Protein AF-A0A350IMM8-F1 (afdb_monomer)

pLDDT: mean 74.46, std 23.98, range [22.14, 95.69]

Sequence (382 aa):
MQLINEIISNNDQNIYPKTTECKNENENTSGEEPTDCGCEPLENHSENSEQDTKYANERPHLSIQLENKADQLSPANAAEICFQNNRKEIYYNPLGWKVKVQDYVLVETDNGIDIGIITGLGIVPYRKFEIHLKPNNPIIHSIKRKATSKEIERHHQNIENQKKAVEIIRELVEKYNLDMKITGAEWQFDCHRLTIFFIAPQRVDFRELVKEMAKIFKTRIELRQITNREHAKRFCGGVGICGLTICCRGFLNEVKTVITAEHIKTQQLSTSVGKLTGYCGRLKCCLLFEYDYYFKESEKYPKLGSILELDDGVYKLIKFDIFKNSCTFISEDYQRFKNFSLDEIHAFADQHRILEPNEEEKPKPIIEDLDDIDLDKYLGFS

Secondary structure (DSSP, 8-state):
-HHHHHHHHTTSSSS----------------------------------S--SS-SS------------GGG--TTTEEEEE-GGG-EEEEE--SS----TT-EEEEEETTEEEEEEEEEETHHHHHHIIIIIGGG-----BEEEEPPHHHHHHHHHHHHHHHHHHHHHHHHHHHTT-S-EEEEEEE-TTSSEEEEEEE-SS----HHHHHHHHHHH-SEEEEEE--HHHHIIIII--B-TTSSBPTTTTT-----SPPPHHHHHHTT----HHHHB-TTSSB-THHHHTHHHHHHHHTTSPPTT-EEEETTEEEEEEEEETTTTEEEEEETTS--EEEEEHHHHHHHHHTT-EEPPPP--PPPPS-S--TT--HHHHHT--

Nearest PDB structures (foldseek):
  7pik-assembly1_B  TM=6.073E-01  e=4.489E-02  Escherichia coli
  4nl4-assembly1_H  TM=7.291E-01  e=7.118E-02  Klebsiella pneumoniae subsp. pneumoniae MGH 78578
  7pik-assembly1_A  TM=5.859E-01  e=4.237E-02  Escherichia coli
  7pik-assembly1_C  TM=5.999E-01  e=8.964E-02  Escherichia coli
  7sgr-assembly1_E  TM=2.934E-01  e=8.964E-02  Escherichia coli CFT073

Foldseek 3Di:
DVVVVVVVVVPPDDDDDDPDDDDDDDDDDDDDDDDDPDPDDPDDDDDDDDDPPPPPDDPDQPQPVFDQCLVVDALQFWWWWADALLDIDIAGEPNPDDDDAQFWFWWDDNRGIAITGTHDHGPVRVVCCVPPPVVVVDRHTHTDGTDDPVLVVLQVVQVVVFVVLLVVLVVLCVVVVWQKAWLTWDAGSVNQEIETEIEHPDDTDCPVVVVVSCVVSVHHYHYDYDALLSSCLRHVQDAWPVRHTQVCVPPCVDDPDDDDVVLCVLVVHDPPLVVQATPSRHGRPVSVVCSLVSLVLCVLDADAQKWFQDPVAIWGWHDDDSVQQKTWTAGPVNPDIDIDHSVVVVVSVVVVRIGGDDDDDDDDRPDPDPVPDPVCVVVVVD

Mean predicted aligned error: 14.66 Å

Solvent-accessible surface area (backbone atoms only — not comparable to full-atom values): 23657 Å² total; per-residue (Å²): 114,73,70,59,53,57,60,54,69,70,67,72,83,80,85,71,83,80,82,77,80,85,76,90,76,89,81,89,84,82,90,81,89,80,78,88,82,83,81,74,77,90,76,82,89,77,90,80,80,97,81,77,94,79,74,90,72,82,80,76,79,80,76,70,80,77,65,68,41,51,89,75,55,41,47,85,25,18,29,23,33,33,36,75,56,71,44,71,50,66,33,36,42,86,79,81,69,96,78,53,74,72,39,49,30,31,30,53,50,102,88,51,50,38,61,28,30,27,74,36,66,20,56,66,35,31,50,52,37,61,74,71,37,52,87,70,68,58,82,20,38,45,53,73,47,74,54,49,73,71,54,52,51,50,48,52,53,47,55,55,51,25,56,55,48,42,53,55,50,49,55,50,38,61,75,67,67,50,78,60,46,79,75,45,50,47,64,41,66,75,57,62,37,40,39,36,34,28,38,54,96,60,94,74,88,51,68,67,59,51,54,54,49,39,70,72,68,71,40,47,77,43,83,42,84,50,51,57,57,53,45,36,36,34,73,59,77,47,67,40,98,84,74,41,68,38,52,47,60,64,81,48,68,73,77,90,72,83,85,58,74,60,49,40,56,74,66,70,50,77,88,51,59,81,81,43,43,31,97,49,75,42,73,38,66,63,50,60,73,48,35,64,60,48,52,62,58,50,70,78,48,81,59,81,56,18,36,39,61,48,100,92,47,56,26,34,32,74,48,74,38,88,88,72,45,32,36,38,26,32,33,85,84,70,80,47,79,49,76,43,45,52,71,58,49,50,56,36,48,78,67,65,34,53,47,72,68,83,86,74,85,81,82,76,76,96,60,95,71,64,89,79,61,54,62,51,72,71,73,62,78,112

Structure (mmCIF, N/CA/C/O backbone):
data_AF-A0A350IMM8-F1
#
_entry.id   AF-A0A350IMM8-F1
#
loop_
_atom_site.group_PDB
_atom_site.id
_atom_site.type_symbol
_atom_site.label_atom_id
_atom_site.label_alt_id
_atom_site.label_comp_id
_atom_site.label_asym_id
_atom_site.label_entity_id
_atom_site.label_seq_id
_atom_site.pdbx_PDB_ins_code
_atom_site.Cartn_x
_atom_site.Cartn_y
_atom_site.Cartn_z
_atom_site.occupancy
_atom_site.B_iso_or_equiv
_atom_site.auth_seq_id
_atom_site.auth_comp_id
_atom_site.auth_asym_id
_atom_site.auth_atom_id
_atom_site.pdbx_PDB_model_num
ATOM 1 N N . MET A 1 1 ? 21.786 -15.047 3.765 1.00 39.06 1 MET A N 1
ATOM 2 C CA . MET A 1 1 ? 20.989 -16.176 3.223 1.00 39.06 1 MET A CA 1
ATOM 3 C C . MET A 1 1 ? 20.360 -17.049 4.315 1.00 39.06 1 MET A C 1
ATOM 5 O O . MET A 1 1 ? 19.156 -17.234 4.254 1.00 39.06 1 MET A O 1
ATOM 9 N N . GLN A 1 2 ? 21.085 -17.527 5.341 1.00 26.06 2 GLN A N 1
ATOM 10 C CA . GLN A 1 2 ? 20.479 -18.336 6.427 1.00 26.06 2 GLN A CA 1
ATOM 11 C C . GLN A 1 2 ? 19.501 -17.557 7.336 1.00 26.06 2 GLN A C 1
ATOM 13 O O . GLN A 1 2 ? 18.443 -18.082 7.657 1.00 26.06 2 GLN A O 1
ATOM 18 N N . LEU A 1 3 ? 19.774 -16.280 7.640 1.00 27.47 3 LEU A N 1
ATOM 19 C CA . LEU A 1 3 ? 18.882 -15.442 8.465 1.00 27.47 3 LEU A CA 1
ATOM 20 C C . LEU A 1 3 ? 17.542 -15.090 7.784 1.00 27.47 3 LEU A C 1
ATOM 22 O O . LEU A 1 3 ? 16.527 -14.913 8.445 1.00 27.47 3 LEU A O 1
ATOM 26 N N . ILE A 1 4 ? 17.529 -14.996 6.449 1.00 31.41 4 ILE A N 1
ATOM 27 C CA . ILE A 1 4 ? 16.314 -14.700 5.671 1.00 31.41 4 ILE A CA 1
ATOM 28 C C . ILE A 1 4 ? 15.384 -15.920 5.675 1.00 31.41 4 ILE A C 1
ATOM 30 O O . ILE A 1 4 ? 14.172 -15.769 5.800 1.00 31.41 4 ILE A O 1
ATOM 34 N N . ASN A 1 5 ? 15.949 -17.130 5.637 1.00 29.95 5 ASN A N 1
ATOM 35 C CA . ASN A 1 5 ? 15.169 -18.362 5.708 1.00 29.95 5 ASN A CA 1
ATOM 36 C C . ASN A 1 5 ? 14.527 -18.575 7.093 1.00 29.95 5 ASN A C 1
ATOM 38 O O . ASN A 1 5 ? 13.405 -19.066 7.141 1.00 29.95 5 ASN A O 1
ATOM 42 N N . GLU A 1 6 ? 15.157 -18.133 8.192 1.00 28.73 6 GLU A N 1
ATOM 43 C CA . GLU A 1 6 ? 14.561 -18.189 9.544 1.00 28.73 6 GLU A CA 1
ATOM 44 C C . GLU A 1 6 ? 13.412 -17.185 9.763 1.00 28.73 6 GLU A C 1
ATOM 46 O O . GLU A 1 6 ? 12.487 -17.447 10.537 1.00 28.73 6 GLU A O 1
ATOM 51 N N . ILE A 1 7 ? 13.433 -16.040 9.073 1.00 33.84 7 ILE A N 1
ATOM 52 C CA . ILE A 1 7 ? 12.356 -15.033 9.134 1.00 33.84 7 ILE A CA 1
ATOM 53 C C . ILE A 1 7 ? 11.147 -15.469 8.291 1.00 33.84 7 ILE A C 1
ATOM 55 O O . ILE A 1 7 ? 10.003 -15.165 8.639 1.00 33.84 7 ILE A O 1
ATOM 59 N N . ILE A 1 8 ? 11.385 -16.208 7.205 1.00 35.12 8 ILE A N 1
ATOM 60 C CA . ILE A 1 8 ? 10.323 -16.778 6.368 1.00 35.12 8 ILE A CA 1
ATOM 61 C C . ILE A 1 8 ? 9.678 -17.980 7.079 1.00 35.12 8 ILE A C 1
ATOM 63 O O . ILE A 1 8 ? 8.456 -18.038 7.177 1.00 35.12 8 ILE A O 1
ATOM 67 N N . SER A 1 9 ? 10.465 -18.878 7.686 1.00 30.30 9 SER A N 1
ATOM 68 C CA . SER A 1 9 ? 9.935 -20.098 8.317 1.00 30.30 9 SER A CA 1
ATOM 69 C C . SER A 1 9 ? 9.084 -19.859 9.571 1.00 30.30 9 SER A C 1
ATOM 71 O O . SER A 1 9 ? 8.231 -20.683 9.891 1.00 30.30 9 SER A O 1
ATOM 73 N N . ASN A 1 10 ? 9.283 -18.743 10.282 1.00 30.59 10 ASN A N 1
ATOM 74 C CA . ASN A 1 10 ? 8.542 -18.435 11.513 1.00 30.59 10 ASN A CA 1
ATOM 75 C C . ASN A 1 10 ? 7.239 -17.639 11.288 1.00 30.59 10 ASN A C 1
ATOM 77 O O . ASN A 1 10 ? 6.447 -17.506 12.219 1.00 30.59 10 ASN A O 1
ATOM 81 N N . ASN A 1 11 ? 6.990 -17.128 10.075 1.00 33.78 11 ASN A N 1
ATOM 82 C CA . ASN A 1 11 ? 5.791 -16.336 9.759 1.00 33.78 11 ASN A CA 1
ATOM 83 C C . ASN A 1 11 ? 4.614 -17.161 9.203 1.00 33.78 11 ASN A C 1
ATOM 85 O O . ASN A 1 11 ? 3.497 -16.649 9.131 1.00 33.78 11 ASN A O 1
ATOM 89 N N . ASP A 1 12 ? 4.831 -18.428 8.841 1.00 29.97 12 ASP A N 1
ATOM 90 C CA . ASP A 1 12 ? 3.879 -19.180 8.012 1.00 29.97 12 ASP A CA 1
ATOM 91 C C . ASP A 1 12 ? 2.848 -20.033 8.770 1.00 29.97 12 ASP A C 1
ATOM 93 O O . ASP A 1 12 ? 1.978 -20.633 8.141 1.00 29.97 12 ASP A O 1
ATOM 97 N N . GLN A 1 13 ? 2.866 -20.095 10.106 1.00 28.70 13 GLN A N 1
ATOM 98 C CA . GLN A 1 13 ? 2.065 -21.112 10.808 1.00 28.70 13 GLN A CA 1
ATOM 99 C C . GLN A 1 13 ? 0.714 -20.698 11.405 1.00 28.70 13 GLN A C 1
ATOM 101 O O . GLN A 1 13 ? 0.060 -21.586 11.938 1.00 28.70 13 GLN A O 1
ATOM 106 N N . ASN A 1 14 ? 0.210 -19.454 11.319 1.00 30.09 14 ASN A N 1
ATOM 107 C CA . ASN A 1 14 ? -1.117 -19.195 11.930 1.00 30.09 14 ASN A CA 1
ATOM 108 C C . ASN A 1 14 ? -1.949 -17.989 11.443 1.00 30.09 14 ASN A C 1
ATOM 110 O O . ASN A 1 14 ? -2.698 -17.411 12.227 1.00 30.09 14 ASN A O 1
ATOM 114 N N . ILE A 1 15 ? -1.868 -17.590 10.166 1.00 29.11 15 ILE A N 1
ATOM 115 C CA . ILE A 1 15 ? -2.608 -16.398 9.677 1.00 29.11 15 ILE A CA 1
ATOM 116 C C . ILE A 1 15 ? -3.732 -16.717 8.669 1.00 29.11 15 ILE A C 1
ATOM 118 O O . ILE A 1 15 ? -4.549 -15.847 8.371 1.00 29.11 15 ILE A O 1
ATOM 122 N N . TYR A 1 16 ? -3.882 -17.960 8.205 1.00 26.97 16 TYR A N 1
ATOM 123 C CA . TYR A 1 16 ? -4.948 -18.310 7.256 1.00 26.97 16 TYR A CA 1
ATOM 124 C C . TYR A 1 16 ? -5.949 -19.309 7.856 1.00 26.97 16 TYR A C 1
ATOM 126 O O . TYR A 1 16 ? -5.534 -20.389 8.280 1.00 26.97 16 TYR A O 1
ATOM 134 N N . PRO A 1 17 ? -7.269 -19.022 7.861 1.00 26.28 17 PRO A N 1
ATOM 135 C CA . PRO A 1 17 ? -8.254 -20.084 8.002 1.00 26.28 17 PRO A CA 1
ATOM 136 C C . PRO A 1 17 ? -8.101 -21.027 6.804 1.00 26.28 17 PRO A C 1
ATOM 138 O O . PRO A 1 17 ? -8.048 -20.583 5.655 1.00 26.28 17 PRO A O 1
ATOM 141 N N . LYS A 1 18 ? -7.987 -22.330 7.083 1.00 24.41 18 LYS A N 1
ATOM 142 C CA . LYS A 1 18 ? -7.947 -23.381 6.062 1.00 24.41 18 LYS A CA 1
ATOM 143 C C . LYS A 1 18 ? -9.144 -23.195 5.130 1.00 24.41 18 LYS A C 1
ATOM 145 O O . LYS A 1 18 ? -10.284 -23.203 5.586 1.00 24.41 18 LYS A O 1
ATOM 150 N N . THR A 1 19 ? -8.882 -23.032 3.839 1.00 24.47 19 THR A N 1
ATOM 151 C CA . THR A 1 19 ? -9.904 -23.113 2.797 1.00 24.47 19 THR A CA 1
ATOM 152 C C . THR A 1 19 ? -10.504 -24.513 2.839 1.00 24.47 19 THR A C 1
ATOM 154 O O . THR A 1 19 ? -9.830 -25.480 2.486 1.00 24.47 19 THR A O 1
ATOM 157 N N . THR A 1 20 ? -11.737 -24.643 3.319 1.00 26.31 20 THR A N 1
ATOM 158 C CA . THR A 1 20 ? -12.517 -25.869 3.167 1.00 26.31 20 THR A CA 1
ATOM 159 C C . THR A 1 20 ? -12.895 -26.025 1.699 1.00 26.31 20 THR A C 1
ATOM 161 O O . THR A 1 20 ? -13.545 -25.165 1.108 1.00 26.31 20 THR A O 1
ATOM 164 N N . GLU A 1 21 ? -12.441 -27.123 1.104 1.00 22.73 21 GLU A N 1
ATOM 165 C CA . GLU A 1 21 ? -12.860 -27.594 -0.211 1.00 22.73 21 GLU A CA 1
ATOM 166 C C . GLU A 1 21 ? -14.371 -27.874 -0.189 1.00 22.73 21 GLU A C 1
ATOM 168 O O . GLU A 1 21 ? -14.836 -28.750 0.541 1.00 22.73 21 GLU A O 1
ATOM 173 N N . CYS A 1 22 ? -15.149 -27.141 -0.989 1.00 22.14 22 CYS A N 1
ATOM 174 C CA . CYS A 1 22 ? -16.530 -27.515 -1.278 1.00 22.14 22 CYS A CA 1
ATOM 175 C C . CYS A 1 22 ? -16.521 -28.777 -2.147 1.00 22.14 22 CYS A C 1
ATOM 177 O O . CYS A 1 22 ? -16.215 -28.716 -3.339 1.00 22.14 22 CYS A O 1
ATOM 179 N N . LYS A 1 23 ? -16.868 -29.921 -1.552 1.00 23.38 23 LYS A N 1
ATOM 180 C CA . LYS A 1 23 ? -17.273 -31.110 -2.302 1.00 23.38 23 LYS A CA 1
ATOM 181 C C . LYS A 1 23 ? -18.741 -30.967 -2.692 1.00 23.38 23 LYS A C 1
ATOM 183 O O . LYS A 1 23 ? -19.592 -30.706 -1.849 1.00 23.38 23 LYS A O 1
ATOM 188 N N . ASN A 1 24 ? -18.999 -31.123 -3.986 1.00 26.97 24 ASN A N 1
ATOM 189 C CA . ASN A 1 24 ? -20.329 -31.287 -4.554 1.00 26.97 24 ASN A CA 1
ATOM 190 C C . ASN A 1 24 ? -20.909 -32.630 -4.109 1.00 26.97 24 ASN A C 1
ATOM 192 O O . ASN A 1 24 ? -20.401 -33.656 -4.552 1.00 26.97 24 ASN A O 1
ATOM 196 N N . GLU A 1 25 ? -21.998 -32.622 -3.347 1.00 25.17 25 GLU A N 1
ATOM 197 C CA . GLU A 1 25 ? -22.925 -33.754 -3.271 1.00 25.17 25 GLU A CA 1
ATOM 198 C C . GLU A 1 25 ? -24.359 -33.208 -3.311 1.00 25.17 25 GLU A C 1
ATOM 200 O O . GLU A 1 25 ? -24.848 -32.583 -2.373 1.00 25.17 25 GLU A O 1
ATOM 205 N N . ASN A 1 26 ? -25.003 -33.396 -4.465 1.00 25.97 26 ASN A N 1
ATOM 206 C CA . ASN A 1 26 ? -26.454 -33.417 -4.579 1.00 25.97 26 ASN A CA 1
ATOM 207 C C . ASN A 1 26 ? -26.916 -34.781 -4.068 1.00 25.97 26 ASN A C 1
ATOM 209 O O . ASN A 1 26 ? -26.453 -35.776 -4.615 1.00 25.97 26 ASN A O 1
ATOM 213 N N . GLU A 1 27 ? -27.870 -34.825 -3.140 1.00 26.34 27 GLU A N 1
ATOM 214 C CA . GLU A 1 27 ? -29.007 -35.751 -3.208 1.00 26.34 27 GLU A CA 1
ATOM 215 C C . GLU A 1 27 ? -30.097 -35.384 -2.185 1.00 26.34 27 GLU A C 1
ATOM 217 O O . GLU A 1 27 ? -29.844 -34.881 -1.095 1.00 26.34 27 GLU A O 1
ATOM 222 N N . ASN A 1 28 ? -31.339 -35.575 -2.627 1.00 25.22 28 ASN A N 1
ATOM 223 C CA . ASN A 1 28 ? -32.601 -35.234 -1.976 1.00 25.22 28 ASN A CA 1
ATOM 224 C C . ASN A 1 28 ? -32.822 -35.988 -0.653 1.00 25.22 28 ASN A C 1
ATOM 226 O O . ASN A 1 28 ? -32.474 -37.160 -0.574 1.00 25.22 28 ASN A O 1
ATOM 230 N N . THR A 1 29 ? -33.572 -35.407 0.296 1.00 25.95 29 THR A N 1
ATOM 231 C CA . THR A 1 29 ? -34.941 -35.850 0.675 1.00 25.95 29 THR A CA 1
ATOM 232 C C . THR A 1 29 ? -35.488 -35.152 1.936 1.00 25.95 29 THR A C 1
ATOM 234 O O . THR A 1 29 ? -34.799 -34.988 2.930 1.00 25.95 29 THR A O 1
ATOM 237 N N . SER A 1 30 ? -36.759 -34.738 1.822 1.00 23.75 30 SER A N 1
ATOM 238 C CA . SER A 1 30 ? -37.830 -34.628 2.834 1.00 23.75 30 SER A CA 1
ATOM 239 C C . SER A 1 30 ? -37.542 -34.157 4.272 1.00 23.75 30 SER A C 1
ATOM 241 O O . SER A 1 30 ? -37.030 -34.911 5.085 1.00 23.75 30 SER A O 1
ATOM 243 N N . GLY A 1 31 ? -38.116 -32.992 4.597 1.00 26.89 31 GLY A N 1
ATOM 244 C CA . GLY A 1 31 ? -39.146 -32.845 5.636 1.00 26.89 31 GLY A CA 1
ATOM 245 C C . GLY A 1 31 ? -38.762 -33.128 7.084 1.00 26.89 31 GLY A C 1
ATOM 246 O O . GLY A 1 31 ? -38.886 -34.259 7.519 1.00 26.89 31 GLY A O 1
ATOM 247 N N . GLU A 1 32 ? -38.473 -32.060 7.830 1.00 24.06 32 GLU A N 1
ATOM 248 C CA . GLU A 1 32 ? -38.785 -31.894 9.257 1.00 24.06 32 GLU A CA 1
ATOM 249 C C . GLU A 1 32 ? -38.597 -30.401 9.608 1.00 24.06 32 GLU A C 1
ATOM 251 O O . GLU A 1 32 ? -37.550 -29.816 9.333 1.00 24.06 32 GLU A O 1
ATOM 256 N N . GLU A 1 33 ? -39.641 -29.748 10.133 1.00 30.84 33 GLU A N 1
ATOM 257 C CA . GLU A 1 33 ? -39.545 -28.404 10.723 1.00 30.84 33 GLU A CA 1
ATOM 258 C C . GLU A 1 33 ? -38.700 -28.455 12.004 1.00 30.84 33 GLU A C 1
ATOM 260 O O . GLU A 1 33 ? -38.839 -29.398 12.787 1.00 30.84 33 GLU A O 1
ATOM 265 N N . PRO A 1 34 ? -37.923 -27.398 12.301 1.00 27.08 34 PRO A N 1
ATOM 266 C CA . PRO A 1 34 ? -37.777 -27.017 13.698 1.00 27.08 34 PRO A CA 1
ATOM 267 C C . PRO A 1 34 ? -37.874 -25.501 13.931 1.00 27.08 34 PRO A C 1
ATOM 269 O O . PRO A 1 34 ? -37.053 -24.710 13.477 1.00 27.08 34 PRO A O 1
ATOM 272 N N . THR A 1 35 ? -38.901 -25.151 14.708 1.00 24.03 35 THR A N 1
ATOM 273 C CA . THR A 1 35 ? -38.847 -24.309 15.917 1.00 24.03 35 THR A CA 1
ATOM 274 C C . THR A 1 35 ? -38.181 -22.929 15.836 1.00 24.03 35 THR A C 1
ATOM 276 O O . THR A 1 35 ? -36.962 -22.794 15.897 1.00 24.03 35 THR A O 1
ATOM 279 N N . ASP A 1 36 ? -39.052 -21.916 15.816 1.00 26.14 36 ASP A N 1
ATOM 280 C CA . ASP A 1 36 ? -39.006 -20.659 16.580 1.00 26.14 36 ASP A CA 1
ATOM 281 C C . ASP A 1 36 ? -37.681 -20.357 17.316 1.00 26.14 36 ASP A C 1
ATOM 283 O O . ASP A 1 36 ? -37.439 -20.808 18.437 1.00 26.14 36 ASP A O 1
ATOM 287 N N . CYS A 1 37 ? -36.809 -19.574 16.674 1.00 22.62 37 CYS A N 1
ATOM 288 C CA . CYS A 1 37 ? -35.653 -18.966 17.324 1.00 22.62 37 CYS A CA 1
ATOM 289 C C . CYS A 1 37 ? -36.095 -17.624 17.918 1.00 22.62 37 CYS A C 1
ATOM 291 O O . CYS A 1 37 ? -36.077 -16.589 17.247 1.00 22.62 37 CYS A O 1
ATOM 293 N N . GLY A 1 38 ? -36.529 -17.674 19.178 1.00 24.58 38 GLY A N 1
ATOM 294 C CA . GLY A 1 38 ? -36.844 -16.511 19.996 1.00 24.58 38 GLY A CA 1
ATOM 295 C C . GLY A 1 38 ? -35.623 -15.610 20.172 1.00 24.58 38 GLY A C 1
ATOM 296 O O . GLY A 1 38 ? -34.753 -15.857 21.004 1.00 24.58 38 GLY A O 1
ATOM 297 N N . CYS A 1 39 ? -35.569 -14.539 19.389 1.00 25.16 39 CYS A N 1
ATOM 298 C CA . CYS A 1 39 ? -34.680 -13.414 19.632 1.00 25.16 39 CYS A CA 1
ATOM 299 C C . CYS A 1 39 ? -35.355 -12.477 20.642 1.00 25.16 39 CYS A C 1
ATOM 301 O O . CYS A 1 39 ? -36.072 -11.556 20.247 1.00 25.16 39 CYS A O 1
ATOM 303 N N . GLU A 1 40 ? -35.146 -12.704 21.940 1.00 23.78 40 GLU A N 1
ATOM 304 C CA . GLU A 1 40 ? -35.512 -11.713 22.955 1.00 23.78 40 GLU A CA 1
ATOM 305 C C . GLU A 1 40 ? -34.566 -10.495 22.880 1.00 23.78 40 GLU A C 1
ATOM 307 O O . GLU A 1 40 ? -33.348 -10.653 22.724 1.00 23.78 40 GLU A O 1
ATOM 312 N N . PRO A 1 41 ? -35.092 -9.260 22.970 1.00 26.75 41 PRO A N 1
ATOM 313 C CA . PRO A 1 41 ? -34.272 -8.063 23.095 1.00 26.75 41 PRO A CA 1
ATOM 314 C C . PRO A 1 41 ? -33.499 -8.103 24.417 1.00 26.75 41 PRO A C 1
ATOM 316 O O . PRO A 1 41 ? -34.049 -8.476 25.445 1.00 26.75 41 PRO A O 1
ATOM 319 N N . LEU A 1 42 ? -32.236 -7.668 24.412 1.00 30.19 42 LEU A N 1
ATOM 320 C CA . LEU A 1 42 ? -31.452 -7.492 25.638 1.00 30.19 42 LEU A CA 1
ATOM 321 C C . LEU A 1 42 ? -32.123 -6.444 26.546 1.00 30.19 42 LEU A C 1
ATOM 323 O O . LEU A 1 42 ? -31.927 -5.239 26.366 1.00 30.19 42 LEU A O 1
ATOM 327 N N . GLU A 1 43 ? -32.912 -6.912 27.511 1.00 26.19 43 GLU A N 1
ATOM 328 C CA . GLU A 1 43 ? -33.432 -6.113 28.615 1.00 26.19 43 GLU A CA 1
ATOM 329 C C . GLU A 1 43 ? -32.317 -5.851 29.635 1.00 26.19 43 GLU A C 1
ATOM 331 O O . GLU A 1 43 ? -31.688 -6.755 30.187 1.00 26.19 43 GLU A O 1
ATOM 336 N N . ASN A 1 44 ? -32.061 -4.567 29.884 1.00 28.33 44 ASN A N 1
ATOM 337 C CA . ASN A 1 44 ? -31.247 -4.114 31.000 1.00 28.33 44 ASN A CA 1
ATOM 338 C C . ASN A 1 44 ? -32.068 -4.256 32.286 1.00 28.33 44 ASN A C 1
ATOM 340 O O . ASN A 1 44 ? -32.953 -3.444 32.550 1.00 28.33 44 ASN A O 1
ATOM 344 N N . HIS A 1 45 ? -31.740 -5.235 33.123 1.00 26.44 45 HIS A N 1
ATOM 345 C CA . HIS A 1 45 ? -32.226 -5.250 34.497 1.00 26.44 45 HIS A CA 1
ATOM 346 C C . HIS A 1 45 ? -31.473 -4.225 35.350 1.00 26.44 45 HIS A C 1
ATOM 348 O O . HIS A 1 45 ? -30.351 -4.469 35.789 1.00 26.44 45 HIS A O 1
ATOM 354 N N . SER A 1 46 ? -32.140 -3.108 35.637 1.00 27.19 46 SER A N 1
ATOM 355 C CA . SER A 1 46 ? -32.123 -2.488 36.966 1.00 27.19 46 SER A CA 1
ATOM 356 C C . SER A 1 46 ? -33.289 -1.502 37.085 1.00 27.19 46 SER A C 1
ATOM 358 O O . SER A 1 46 ? -33.152 -0.325 36.756 1.00 27.19 46 SER A O 1
ATOM 360 N N . GLU A 1 47 ? -34.441 -1.977 37.558 1.00 23.83 47 GLU A N 1
ATOM 361 C CA . GLU A 1 47 ? -35.474 -1.106 38.120 1.00 23.83 47 GLU A CA 1
ATOM 362 C C . GLU A 1 47 ? -35.200 -0.910 39.615 1.00 23.83 47 GLU A C 1
ATOM 364 O O . GLU A 1 47 ? -35.162 -1.871 40.383 1.00 23.83 47 GLU A O 1
ATOM 369 N N . ASN A 1 48 ? -35.016 0.345 40.026 1.00 25.69 48 ASN A N 1
ATOM 370 C CA . ASN A 1 48 ? -35.716 0.882 41.188 1.00 25.69 48 ASN A CA 1
ATOM 371 C C . ASN A 1 48 ? -35.761 2.417 41.133 1.00 25.69 48 ASN A C 1
ATOM 373 O O . ASN A 1 48 ? -34.741 3.097 41.200 1.00 25.69 48 ASN A O 1
ATOM 377 N N . SER A 1 49 ? -37.006 2.894 41.051 1.00 24.33 49 SER A N 1
ATOM 378 C CA . SER A 1 49 ? -37.573 4.132 41.604 1.00 24.33 49 SER A CA 1
ATOM 379 C C . SER A 1 49 ? -37.031 5.494 41.144 1.00 24.33 49 SER A C 1
ATOM 381 O O . SER A 1 49 ? -36.077 6.031 41.694 1.00 24.33 49 SER A O 1
ATOM 383 N N . GLU A 1 50 ? -37.774 6.089 40.204 1.00 29.94 50 GLU A N 1
ATOM 384 C CA . GLU A 1 50 ? -38.355 7.440 40.308 1.00 29.94 50 GLU A CA 1
ATOM 385 C C . GLU A 1 50 ? -37.486 8.542 40.936 1.00 29.94 50 GLU A C 1
ATOM 387 O O . GLU A 1 50 ? -37.809 9.060 42.004 1.00 29.94 50 GLU A O 1
ATOM 392 N N . GLN A 1 51 ? -36.425 8.974 40.242 1.00 27.31 51 GLN A N 1
ATOM 393 C CA . GLN A 1 51 ? -35.834 10.299 40.486 1.00 27.31 51 GLN A CA 1
ATOM 394 C C . GLN A 1 51 ? -34.956 10.871 39.351 1.00 27.31 51 GLN A C 1
ATOM 396 O O . GLN A 1 51 ? -34.164 11.760 39.613 1.00 27.31 51 GLN A O 1
ATOM 401 N N . ASP A 1 52 ? -35.108 10.464 38.082 1.00 25.66 52 ASP A N 1
ATOM 402 C CA . ASP A 1 52 ? -34.140 10.839 37.024 1.00 25.66 52 ASP A CA 1
ATOM 403 C C . ASP A 1 52 ? -34.729 11.524 35.774 1.00 25.66 52 ASP A C 1
ATOM 405 O O . ASP A 1 52 ? -34.292 11.304 34.647 1.00 25.66 52 ASP A O 1
ATOM 409 N N . THR A 1 53 ? -35.683 12.449 35.929 1.00 26.69 53 THR A N 1
ATOM 410 C CA . THR A 1 53 ? -36.143 13.313 34.815 1.00 26.69 53 THR A CA 1
ATOM 411 C C . THR A 1 53 ? -35.454 14.682 34.769 1.00 26.69 53 THR A C 1
ATOM 413 O O . THR A 1 53 ? -36.102 15.689 34.476 1.00 26.69 53 THR A O 1
ATOM 416 N N . LYS A 1 54 ? -34.143 14.753 35.055 1.00 26.28 54 LYS A N 1
ATOM 417 C CA . LYS A 1 54 ? -33.342 15.991 34.890 1.00 26.28 54 LYS A CA 1
ATOM 418 C C . LYS A 1 54 ? -31.929 15.835 34.301 1.00 26.28 54 LYS A C 1
ATOM 420 O O . LYS A 1 54 ? -31.278 16.851 34.095 1.00 26.28 54 LYS A O 1
ATOM 425 N N . TYR A 1 55 ? -31.481 14.636 33.921 1.00 26.34 55 TYR A N 1
ATOM 426 C CA . TYR A 1 55 ? -30.102 14.407 33.443 1.00 26.34 55 TYR A CA 1
ATOM 427 C C . TYR A 1 55 ? -30.008 13.892 31.993 1.00 26.34 55 TYR A C 1
ATOM 429 O O . TYR A 1 55 ? -29.179 13.046 31.670 1.00 26.34 55 TYR A O 1
ATOM 437 N N . ALA A 1 56 ? -30.863 14.394 31.093 1.00 28.23 56 ALA A N 1
ATOM 438 C CA . ALA A 1 56 ? -30.858 14.008 29.673 1.00 28.23 56 ALA A CA 1
ATOM 439 C C . ALA A 1 56 ? -30.014 14.918 28.755 1.00 28.23 56 ALA A C 1
ATOM 441 O O . ALA A 1 56 ? -29.927 14.658 27.561 1.00 28.23 56 ALA A O 1
ATOM 442 N N . ASN A 1 57 ? -29.361 15.952 29.282 1.00 29.39 57 ASN A N 1
ATOM 443 C CA . ASN A 1 57 ? -28.439 16.804 28.533 1.00 29.39 57 ASN A CA 1
ATOM 444 C C . ASN A 1 57 ? -27.163 16.955 29.363 1.00 29.39 57 ASN A C 1
ATOM 446 O O . ASN A 1 57 ? -27.276 17.176 30.559 1.00 29.39 57 ASN A O 1
ATOM 450 N N . GLU A 1 58 ? -25.994 16.849 28.721 1.00 29.61 58 GLU A N 1
ATOM 451 C CA . GLU A 1 58 ? -24.634 16.854 29.307 1.00 29.61 58 GLU A CA 1
ATOM 452 C C . GLU A 1 58 ? -24.019 15.465 29.571 1.00 29.61 58 GLU A C 1
ATOM 454 O O . GLU A 1 58 ? -23.628 15.116 30.680 1.00 29.61 58 GLU A O 1
ATOM 459 N N . ARG A 1 59 ? -23.804 14.677 28.505 1.00 31.61 59 ARG A N 1
ATOM 460 C CA . ARG A 1 59 ? -22.597 13.831 28.477 1.00 31.61 59 ARG A CA 1
ATOM 461 C C . ARG A 1 59 ? -21.437 14.730 28.049 1.00 31.61 59 ARG A C 1
ATOM 463 O O . ARG A 1 59 ? -21.501 15.260 26.937 1.00 31.61 59 ARG A O 1
ATOM 470 N N . PRO A 1 60 ? -20.405 14.941 28.883 1.00 29.53 60 PRO A N 1
ATOM 471 C CA . PRO A 1 60 ? -19.290 15.781 28.494 1.00 29.53 60 PRO A CA 1
ATOM 472 C C . PRO A 1 60 ? -18.593 15.113 27.311 1.00 29.53 60 PRO A C 1
ATOM 474 O O . PRO A 1 60 ? -18.130 13.975 27.405 1.00 29.53 60 PRO A O 1
ATOM 477 N N . HIS A 1 61 ? -18.532 15.822 26.185 1.00 32.09 61 HIS A N 1
ATOM 478 C CA . HIS A 1 61 ? -17.527 15.568 25.165 1.00 32.09 61 HIS A CA 1
ATOM 479 C C . HIS A 1 61 ? -16.189 15.657 25.901 1.00 32.09 61 HIS A C 1
ATOM 481 O O . HIS A 1 61 ? -15.751 16.751 26.253 1.00 32.09 61 HIS A O 1
ATOM 487 N N . LEU A 1 62 ? -15.577 14.517 26.225 1.00 33.38 62 LEU A N 1
ATOM 488 C CA . LEU A 1 62 ? -14.227 14.505 26.762 1.00 33.38 62 LEU A CA 1
ATOM 489 C C . LEU A 1 62 ? -13.335 14.953 25.604 1.00 33.38 62 LEU A C 1
ATOM 491 O O . LEU A 1 62 ? -12.894 14.142 24.792 1.00 33.38 62 LEU A O 1
ATOM 495 N N . SER A 1 63 ? -13.144 16.264 25.468 1.00 32.94 63 SER A N 1
ATOM 496 C CA . SER A 1 63 ? -12.105 16.836 24.629 1.00 32.94 63 SER A CA 1
ATOM 497 C C . SER A 1 63 ? -10.787 16.468 25.292 1.00 32.94 63 SER A C 1
ATOM 499 O O . SER A 1 63 ? -10.236 17.232 26.085 1.00 32.94 63 SER A O 1
ATOM 501 N N . ILE A 1 64 ? -10.331 15.240 25.048 1.00 46.22 64 ILE A N 1
ATOM 502 C CA . ILE A 1 64 ? -8.964 14.843 25.344 1.00 46.22 64 ILE A CA 1
ATOM 503 C C . ILE A 1 64 ? -8.120 15.835 24.546 1.00 46.22 64 ILE A C 1
ATOM 505 O O . ILE A 1 64 ? -8.157 15.826 23.317 1.00 46.22 64 ILE A O 1
ATOM 509 N N . GLN A 1 65 ? -7.450 16.760 25.234 1.00 46.06 65 GLN A N 1
ATOM 510 C CA . GLN A 1 65 ? -6.431 17.589 24.609 1.00 46.06 65 GLN A CA 1
ATOM 511 C C . GLN A 1 65 ? -5.328 16.629 24.177 1.00 46.06 65 GLN A C 1
ATOM 513 O O . GLN A 1 65 ? -4.529 16.172 24.989 1.00 46.06 65 GLN A O 1
ATOM 518 N N . LEU A 1 66 ? -5.373 16.224 22.913 1.00 59.69 66 LEU A N 1
ATOM 519 C CA . LEU A 1 66 ? -4.372 15.348 22.335 1.00 59.69 66 LEU A CA 1
ATOM 520 C C . LEU A 1 66 ? -3.109 16.180 22.165 1.00 59.69 66 LEU A C 1
ATOM 522 O O . LEU A 1 66 ? -3.019 17.032 21.283 1.00 59.69 66 LEU A O 1
ATOM 526 N N . GLU A 1 67 ? -2.147 15.962 23.051 1.00 65.06 67 GLU A N 1
ATOM 527 C CA . GLU A 1 67 ? -0.822 16.543 22.902 1.00 65.06 67 GLU A CA 1
ATOM 528 C C . GLU A 1 67 ? -0.159 15.923 21.673 1.00 65.06 67 GLU A C 1
ATOM 530 O O . GLU A 1 67 ? -0.017 14.700 21.582 1.00 65.06 67 GLU A O 1
ATOM 535 N N . ASN A 1 68 ? 0.253 16.760 20.719 1.00 77.75 68 ASN A N 1
ATOM 536 C CA . ASN A 1 68 ? 1.076 16.289 19.618 1.00 77.75 68 ASN A CA 1
ATOM 537 C C . ASN A 1 68 ? 2.460 15.918 20.166 1.00 77.75 68 ASN A C 1
ATOM 539 O O . ASN A 1 68 ? 3.217 16.791 20.589 1.00 77.75 68 ASN A O 1
ATOM 543 N N . LYS A 1 69 ? 2.800 14.625 20.154 1.00 77.75 69 LYS A N 1
ATOM 544 C CA . LYS A 1 69 ? 4.091 14.125 20.658 1.00 77.75 69 LYS A CA 1
ATOM 545 C C . LYS A 1 69 ? 5.142 13.948 19.563 1.00 77.75 69 LYS A C 1
ATOM 547 O O . LYS A 1 69 ? 6.144 13.272 19.792 1.00 77.75 69 LYS A O 1
ATOM 552 N N . ALA A 1 70 ? 4.941 14.559 18.393 1.00 76.25 70 ALA A N 1
ATOM 553 C CA . ALA A 1 70 ? 5.886 14.506 17.278 1.00 76.25 70 ALA A CA 1
ATOM 554 C C . ALA A 1 70 ? 7.297 14.979 17.680 1.00 76.25 70 ALA A C 1
ATOM 556 O O . ALA A 1 70 ? 8.273 14.298 17.373 1.00 76.25 70 ALA A O 1
ATOM 557 N N . ASP A 1 71 ? 7.400 16.072 18.443 1.00 76.31 71 ASP A N 1
ATOM 558 C CA . ASP A 1 71 ? 8.687 16.651 18.866 1.00 76.31 71 ASP A CA 1
ATOM 559 C C . ASP A 1 71 ? 9.427 15.811 19.919 1.00 76.31 71 ASP A C 1
ATOM 561 O O . ASP A 1 71 ? 10.633 15.951 20.107 1.00 76.31 71 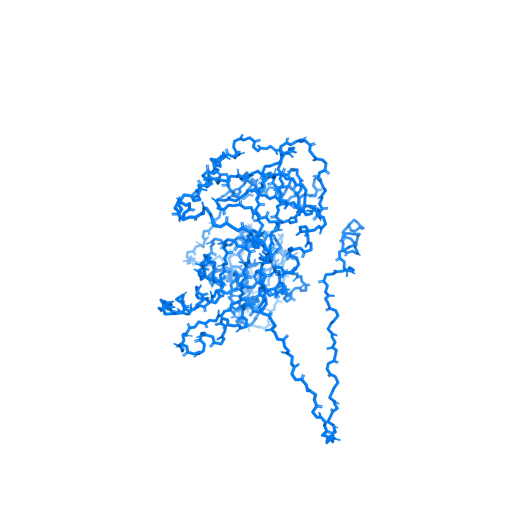ASP A O 1
ATOM 565 N N . GLN A 1 72 ? 8.714 14.922 20.614 1.00 80.62 72 GLN A N 1
ATOM 566 C CA . GLN A 1 72 ? 9.269 14.061 21.664 1.00 80.62 72 GLN A CA 1
ATOM 567 C C . GLN A 1 72 ? 9.660 12.676 21.132 1.00 80.62 72 GLN A C 1
ATOM 569 O O . GLN A 1 72 ? 10.181 11.841 21.882 1.00 80.62 72 GLN A O 1
ATOM 574 N N . LEU A 1 73 ? 9.384 12.400 19.855 1.00 83.88 73 LEU A N 1
ATOM 575 C CA . LEU A 1 73 ? 9.679 11.118 19.241 1.00 83.88 73 LEU A CA 1
ATOM 576 C C . LEU A 1 73 ? 11.196 10.949 19.072 1.00 83.88 73 LEU A C 1
ATOM 578 O O . LEU A 1 73 ? 11.915 11.849 18.652 1.00 83.88 73 LEU A O 1
ATOM 582 N N . SER A 1 74 ? 11.687 9.769 19.411 1.00 84.38 74 SER A N 1
ATOM 583 C CA . SER A 1 74 ? 13.085 9.366 19.407 1.00 84.38 74 SER A CA 1
ATOM 584 C C . SER A 1 74 ? 13.191 7.884 19.030 1.00 84.38 74 SER A C 1
ATOM 586 O O . SER A 1 74 ? 12.214 7.133 19.145 1.00 84.38 74 SER A O 1
ATOM 588 N N . PRO A 1 75 ? 14.384 7.401 18.648 1.00 83.75 75 PRO A N 1
ATOM 589 C CA . PRO A 1 75 ? 14.593 5.988 18.353 1.00 83.75 75 PRO A CA 1
ATOM 590 C C . PRO A 1 75 ? 14.257 5.037 19.505 1.00 83.75 75 PRO A C 1
ATOM 592 O O . PRO A 1 75 ? 14.075 3.856 19.253 1.00 83.75 75 PRO A O 1
ATOM 595 N N . ALA A 1 76 ? 14.190 5.498 20.757 1.00 83.81 76 ALA A N 1
ATOM 596 C CA . ALA A 1 76 ? 13.870 4.645 21.904 1.00 83.81 76 ALA A CA 1
ATOM 597 C C . ALA A 1 76 ? 12.359 4.516 22.163 1.00 83.81 76 ALA A C 1
ATOM 599 O O . ALA A 1 76 ? 11.923 3.566 22.811 1.00 83.81 76 ALA A O 1
ATOM 600 N N . ASN A 1 77 ? 11.558 5.467 21.675 1.00 87.25 77 ASN A N 1
ATOM 601 C CA . ASN A 1 77 ? 10.139 5.595 22.015 1.00 87.25 77 ASN A CA 1
ATOM 602 C C . ASN A 1 77 ? 9.203 5.534 20.793 1.00 87.25 77 ASN A C 1
ATOM 604 O O . ASN A 1 77 ? 7.993 5.677 20.948 1.00 87.25 77 ASN A O 1
ATOM 608 N N . ALA A 1 78 ? 9.727 5.294 19.592 1.00 89.06 78 ALA A N 1
ATOM 609 C CA . ALA A 1 78 ? 8.910 5.118 18.400 1.00 89.06 78 ALA A CA 1
ATOM 610 C C . ALA A 1 78 ? 8.354 3.689 18.299 1.00 89.06 78 ALA A C 1
ATOM 612 O O . ALA A 1 78 ? 9.088 2.701 18.419 1.00 89.06 78 ALA A O 1
ATOM 613 N N . ALA A 1 79 ? 7.056 3.585 18.023 1.00 90.31 79 ALA A N 1
ATOM 614 C CA . ALA A 1 79 ? 6.372 2.326 17.757 1.00 90.31 79 ALA A CA 1
ATOM 615 C C . ALA A 1 79 ? 5.532 2.433 16.478 1.00 90.31 79 ALA A C 1
ATOM 617 O O . ALA A 1 79 ? 4.812 3.408 16.285 1.00 90.31 79 ALA A O 1
ATOM 618 N N . GLU A 1 80 ? 5.608 1.423 15.613 1.00 91.94 80 GLU A N 1
ATOM 619 C CA . GLU A 1 80 ? 4.675 1.244 14.498 1.00 91.94 80 GLU A CA 1
ATOM 620 C C . GLU A 1 80 ? 3.559 0.305 14.945 1.00 91.94 80 GLU A C 1
ATOM 622 O O . GLU A 1 80 ? 3.816 -0.811 15.411 1.00 91.94 80 GLU A O 1
ATOM 627 N N . ILE A 1 81 ? 2.324 0.768 14.789 1.00 92.00 81 ILE A N 1
ATOM 628 C CA . ILE A 1 81 ? 1.124 0.028 15.157 1.00 92.00 81 ILE A CA 1
ATOM 629 C C . ILE A 1 81 ? 0.319 -0.221 13.892 1.00 92.00 81 ILE A C 1
ATOM 631 O O . ILE A 1 81 ? 0.029 0.698 13.124 1.00 92.00 81 ILE A O 1
ATOM 635 N N . CYS A 1 82 ? -0.030 -1.484 13.675 1.00 91.62 82 CYS A N 1
ATOM 636 C CA . CYS A 1 82 ? -0.935 -1.906 12.625 1.00 91.62 82 CYS A CA 1
ATOM 637 C C . CYS A 1 82 ? -2.333 -2.089 13.206 1.00 91.62 82 CYS A C 1
ATOM 639 O O . CYS A 1 82 ? -2.562 -2.926 14.082 1.00 91.62 82 CYS A O 1
ATOM 641 N N . PHE A 1 83 ? -3.269 -1.317 12.679 1.00 91.38 83 PHE A N 1
ATOM 642 C CA . PHE A 1 83 ? -4.693 -1.484 12.899 1.00 91.38 83 PHE A CA 1
ATOM 643 C C . PHE A 1 83 ? -5.265 -2.496 11.914 1.00 91.38 83 PHE A C 1
ATOM 645 O O . PHE A 1 83 ? -4.576 -3.095 11.074 1.00 91.38 83 PHE A O 1
ATOM 652 N N . GLN A 1 84 ? -6.578 -2.642 12.008 1.00 86.38 84 GLN A N 1
ATOM 653 C CA . GLN A 1 84 ? -7.394 -3.378 11.065 1.00 86.38 84 GLN A CA 1
ATOM 654 C C . GLN A 1 84 ? -7.121 -2.911 9.625 1.00 86.38 84 GLN A C 1
ATOM 656 O O . GLN A 1 84 ? -6.710 -1.776 9.367 1.00 86.38 84 GLN A O 1
ATOM 661 N N . ASN A 1 85 ? -7.323 -3.816 8.665 1.00 85.25 85 ASN A N 1
ATOM 662 C CA . ASN A 1 85 ? -7.179 -3.521 7.237 1.00 85.25 85 ASN A CA 1
ATOM 663 C C . ASN A 1 85 ? -5.784 -2.984 6.833 1.00 85.25 85 ASN A C 1
ATOM 665 O O . ASN A 1 85 ? -5.661 -2.210 5.884 1.00 85.25 85 ASN A O 1
ATOM 669 N N . ASN A 1 86 ? -4.718 -3.391 7.539 1.00 84.38 86 ASN A N 1
ATOM 670 C CA . ASN A 1 86 ? -3.321 -3.020 7.262 1.00 84.38 86 ASN A CA 1
ATOM 671 C C . ASN A 1 86 ? -3.060 -1.495 7.258 1.00 84.38 86 ASN A C 1
ATOM 673 O O . ASN A 1 86 ? -2.199 -0.996 6.523 1.00 84.38 86 ASN A O 1
ATOM 677 N N . ARG A 1 87 ? -3.813 -0.740 8.066 1.00 86.88 87 ARG A N 1
ATOM 678 C CA . ARG A 1 87 ? -3.519 0.666 8.368 1.00 86.88 87 ARG A CA 1
ATOM 679 C C . ARG A 1 87 ? -2.375 0.705 9.378 1.00 86.88 87 ARG A C 1
ATOM 681 O O . ARG A 1 87 ? -2.524 0.203 10.482 1.00 86.88 87 ARG A O 1
ATOM 688 N N . LYS A 1 88 ? -1.229 1.259 8.983 1.00 87.88 88 LYS A N 1
ATOM 689 C CA . LYS A 1 88 ? -0.040 1.380 9.834 1.00 87.88 88 LYS A CA 1
ATOM 690 C C . LYS A 1 88 ? 0.207 2.843 10.136 1.00 87.88 88 LYS A C 1
ATOM 692 O O . LYS A 1 88 ? 0.239 3.653 9.213 1.00 87.88 88 LYS A O 1
ATOM 697 N N . GLU A 1 89 ? 0.396 3.154 11.403 1.00 89.25 89 GLU A N 1
ATOM 698 C CA . GLU A 1 89 ? 0.649 4.507 11.889 1.00 89.25 89 GLU A CA 1
ATOM 699 C C . GLU A 1 89 ? 1.724 4.452 12.978 1.00 89.25 89 GLU A C 1
ATOM 701 O O . GLU A 1 89 ? 1.997 3.398 13.564 1.00 89.25 89 GLU A O 1
ATOM 706 N N . ILE A 1 90 ? 2.361 5.594 13.219 1.00 90.69 90 ILE A N 1
ATOM 707 C CA . ILE A 1 90 ? 3.458 5.714 14.176 1.00 90.69 90 ILE A CA 1
ATOM 708 C C . ILE A 1 90 ? 2.944 6.394 15.437 1.00 90.69 90 ILE A C 1
ATOM 710 O O . ILE A 1 90 ? 2.285 7.428 15.364 1.00 90.69 90 ILE A O 1
ATOM 714 N N . TYR A 1 91 ? 3.272 5.804 16.581 1.00 91.06 91 TYR A N 1
ATOM 715 C CA . TYR A 1 91 ? 2.848 6.253 17.900 1.00 91.06 91 TYR A CA 1
ATOM 716 C C . TYR A 1 91 ? 4.045 6.476 18.816 1.00 91.06 91 TYR A C 1
ATOM 718 O O . TYR A 1 91 ? 5.097 5.840 18.685 1.00 91.06 91 TYR A O 1
ATOM 726 N N . TYR A 1 92 ? 3.839 7.361 19.786 1.00 89.50 92 TYR A N 1
ATOM 727 C CA . TYR A 1 92 ? 4.769 7.613 20.874 1.00 89.50 92 TYR A CA 1
ATOM 728 C C . TYR A 1 92 ? 4.563 6.608 22.018 1.00 89.50 92 TYR A C 1
ATOM 730 O O . TYR A 1 92 ? 3.468 6.492 22.581 1.00 89.50 92 TYR A O 1
ATOM 738 N N . ASN A 1 93 ? 5.631 5.907 22.397 1.00 87.00 93 ASN A N 1
ATOM 739 C CA . ASN A 1 93 ? 5.683 5.010 23.547 1.00 87.00 93 ASN A CA 1
ATOM 740 C C . ASN A 1 93 ? 6.338 5.719 24.753 1.00 87.00 93 ASN A C 1
ATOM 742 O O . ASN A 1 93 ? 7.544 5.943 24.722 1.00 87.00 93 ASN A O 1
ATOM 746 N N . PRO A 1 94 ? 5.617 6.014 25.850 1.00 78.44 94 PRO A N 1
ATOM 747 C CA . PRO A 1 94 ? 6.122 6.791 26.995 1.00 78.44 94 PRO A CA 1
ATOM 748 C C . PRO A 1 94 ? 7.225 6.127 27.861 1.00 78.44 94 PRO A C 1
ATOM 750 O O . PRO A 1 94 ? 7.376 6.467 29.027 1.00 78.44 94 PRO A O 1
ATOM 753 N N . LEU A 1 95 ? 8.017 5.189 27.328 1.00 64.25 95 LEU A N 1
ATOM 754 C CA . LEU A 1 95 ? 9.205 4.561 27.946 1.00 64.25 95 LEU A CA 1
ATOM 755 C C . LEU A 1 95 ? 8.985 3.775 29.258 1.00 64.25 95 LEU A C 1
ATOM 757 O O . LEU A 1 95 ? 9.932 3.198 29.785 1.00 64.25 95 LEU A O 1
ATOM 761 N N . GLY A 1 96 ? 7.753 3.657 29.759 1.00 59.84 96 GLY A N 1
ATOM 762 C CA . GLY A 1 96 ? 7.454 2.917 30.995 1.00 59.84 96 GLY A CA 1
ATOM 763 C C . GLY A 1 96 ? 7.227 1.404 30.842 1.00 59.84 96 GLY A C 1
ATOM 764 O O . GLY A 1 96 ? 7.278 0.680 31.834 1.00 59.84 96 GLY A O 1
ATOM 765 N N . TRP A 1 97 ? 6.967 0.894 29.632 1.00 61.78 97 TRP A N 1
ATOM 766 C CA . TRP A 1 97 ? 6.411 -0.456 29.445 1.00 61.78 97 TRP A CA 1
ATOM 767 C C . TRP A 1 97 ? 7.225 -1.289 28.448 1.00 61.78 97 TRP A C 1
ATOM 769 O O . TRP A 1 97 ? 7.478 -0.861 27.322 1.00 61.78 97 TRP A O 1
ATOM 779 N N . LYS A 1 98 ? 7.579 -2.526 28.833 1.00 73.31 98 LYS A N 1
ATOM 780 C CA . LYS A 1 98 ? 8.179 -3.534 27.938 1.00 73.31 98 LYS A CA 1
ATOM 781 C C . LYS A 1 98 ? 7.110 -4.123 27.011 1.00 73.31 98 LYS A C 1
ATOM 783 O O . LYS A 1 98 ? 6.656 -5.247 27.219 1.00 73.31 98 LYS A O 1
ATOM 788 N N . VAL A 1 99 ? 6.683 -3.355 26.017 1.00 82.56 99 VAL A N 1
ATOM 789 C CA . VAL A 1 99 ? 5.865 -3.871 24.914 1.00 82.56 99 VAL A CA 1
ATOM 790 C C . VAL A 1 99 ? 6.741 -4.636 23.925 1.00 82.56 99 VAL A C 1
ATOM 792 O O . VAL A 1 99 ? 7.896 -4.268 23.699 1.00 82.56 99 VAL A O 1
ATOM 795 N N . LYS A 1 100 ? 6.212 -5.719 23.356 1.00 87.94 100 LYS A N 1
ATOM 796 C CA . LYS A 1 100 ? 6.888 -6.500 22.314 1.00 87.94 100 LYS A CA 1
ATOM 797 C C . LYS A 1 100 ? 6.142 -6.378 20.990 1.00 87.94 100 LYS A C 1
ATOM 799 O O . LYS A 1 100 ? 4.961 -6.047 20.954 1.00 87.94 100 LYS A O 1
ATOM 804 N N . VAL A 1 101 ? 6.840 -6.674 19.896 1.00 90.12 101 VAL A N 1
ATOM 805 C CA . VAL A 1 101 ? 6.191 -6.893 18.597 1.00 90.12 101 VAL A CA 1
ATOM 806 C C . VAL A 1 101 ? 5.140 -7.998 18.762 1.00 90.12 101 VAL A C 1
ATOM 808 O O . VAL A 1 101 ? 5.370 -8.942 19.516 1.00 90.12 101 VAL A O 1
ATOM 811 N N . GLN A 1 102 ? 4.002 -7.858 18.080 1.00 91.00 102 GLN A N 1
ATOM 812 C CA . GLN A 1 102 ? 2.792 -8.689 18.188 1.00 91.00 102 GLN A CA 1
ATOM 813 C C . GLN A 1 102 ? 1.921 -8.469 19.437 1.00 91.00 102 GLN A C 1
ATOM 815 O O . GLN A 1 102 ? 0.850 -9.066 19.533 1.00 91.00 102 GLN A O 1
ATOM 820 N N . ASP A 1 103 ? 2.300 -7.5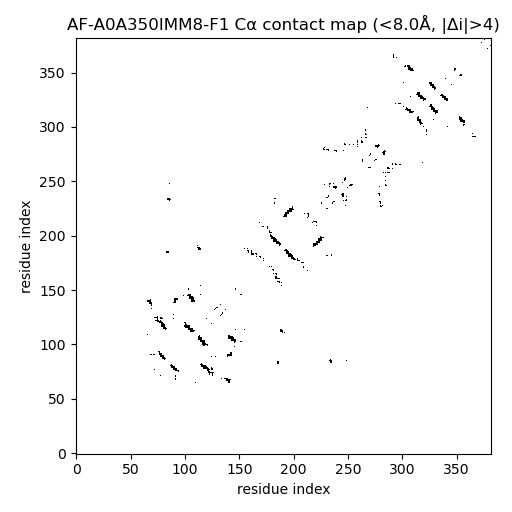88 20.367 1.00 91.38 103 ASP A N 1
ATOM 821 C CA . ASP A 1 103 ? 1.402 -7.234 21.467 1.00 91.38 103 ASP A CA 1
ATOM 822 C C . ASP A 1 103 ? 0.243 -6.349 20.978 1.00 91.38 103 ASP A C 1
ATOM 824 O O . ASP A 1 103 ? 0.445 -5.386 20.232 1.00 91.38 103 ASP A O 1
ATOM 828 N N . TYR A 1 104 ? -0.965 -6.644 21.467 1.00 92.62 104 TYR A N 1
ATOM 829 C CA . TYR A 1 104 ? -2.121 -5.763 21.331 1.00 92.62 104 TYR A CA 1
ATOM 830 C C . TYR A 1 104 ? -2.015 -4.594 22.309 1.00 92.62 104 TYR A C 1
ATOM 832 O O . TYR A 1 104 ? -1.805 -4.782 23.514 1.00 92.62 104 TYR A O 1
ATOM 840 N N . VAL A 1 105 ? -2.207 -3.383 21.803 1.00 92.62 105 VAL A N 1
ATOM 841 C CA . VAL A 1 105 ? -2.148 -2.144 22.578 1.00 92.62 105 VAL A CA 1
ATOM 842 C C . VAL A 1 105 ? -3.350 -1.260 22.296 1.00 92.62 105 VAL A C 1
ATOM 844 O O . VAL A 1 105 ? -3.861 -1.219 21.178 1.00 92.62 105 VAL A O 1
ATOM 847 N N . LEU A 1 106 ? -3.784 -0.543 23.331 1.00 92.62 106 LEU A N 1
ATOM 848 C CA . LEU A 1 106 ? -4.759 0.530 23.210 1.00 92.62 106 LEU A CA 1
ATOM 849 C C . LEU A 1 106 ? -4.039 1.853 23.007 1.00 92.62 106 LEU A C 1
ATOM 851 O O . LEU A 1 106 ? -3.105 2.193 23.745 1.00 92.62 106 LEU A O 1
ATOM 855 N N . VAL A 1 107 ? -4.519 2.609 22.034 1.00 91.56 107 VAL A N 1
ATOM 856 C CA . VAL A 1 107 ? -3.938 3.880 21.617 1.00 91.56 107 VAL A CA 1
ATOM 857 C C . VAL A 1 107 ? -4.962 5.000 21.672 1.00 91.56 107 VAL A C 1
ATOM 859 O O . VAL A 1 107 ? -6.171 4.773 21.596 1.00 91.56 107 VAL A O 1
ATOM 862 N N . GLU A 1 108 ? -4.466 6.221 21.806 1.00 89.06 108 GLU A N 1
ATOM 863 C CA . GLU A 1 108 ? -5.267 7.427 21.613 1.00 89.06 108 GLU A CA 1
ATOM 864 C C . GLU A 1 108 ? -5.444 7.728 20.132 1.00 89.06 108 GLU A C 1
ATOM 866 O O . GLU A 1 108 ? -4.501 7.629 19.359 1.00 89.06 108 GLU A O 1
ATOM 871 N N . THR A 1 109 ? -6.643 8.141 19.747 1.00 85.12 109 THR A N 1
ATOM 872 C CA . THR A 1 109 ? -6.915 8.685 18.414 1.00 85.12 109 THR A CA 1
ATOM 873 C C . THR A 1 109 ? -7.633 10.020 18.557 1.00 85.12 109 THR A C 1
ATOM 875 O O . THR A 1 109 ? -8.185 10.302 19.624 1.00 85.12 109 THR A O 1
ATOM 878 N N . ASP A 1 110 ? -7.693 10.801 17.475 1.00 77.50 110 ASP A N 1
ATOM 879 C CA . ASP A 1 110 ? -8.413 12.085 17.398 1.00 77.50 110 ASP A CA 1
ATOM 880 C C . ASP A 1 110 ? -9.793 12.092 18.070 1.00 77.50 110 ASP A C 1
ATOM 882 O O . ASP A 1 110 ? -10.235 13.116 18.582 1.00 77.50 110 ASP A O 1
ATOM 886 N N . ASN A 1 111 ? -10.499 10.957 18.061 1.00 77.62 111 ASN A N 1
ATOM 887 C CA . ASN A 1 111 ? -11.860 10.849 18.577 1.00 77.62 111 ASN A CA 1
ATOM 888 C C . ASN A 1 111 ? -12.089 9.556 19.370 1.00 77.62 111 ASN A C 1
ATOM 890 O O . ASN A 1 111 ? -13.077 8.861 19.138 1.00 77.62 111 ASN A O 1
ATOM 894 N N . GLY A 1 112 ? -11.190 9.224 20.298 1.00 84.38 112 GLY A N 1
ATOM 895 C CA . GLY A 1 112 ? -11.418 8.151 21.268 1.00 84.38 112 GLY A CA 1
ATOM 896 C C . GLY A 1 112 ? -10.254 7.178 21.378 1.00 84.38 112 GLY A C 1
ATOM 897 O O . GLY A 1 112 ? -9.087 7.578 21.358 1.00 84.38 112 GLY A O 1
ATOM 898 N N . ILE A 1 113 ? -10.574 5.898 21.560 1.00 89.31 113 ILE A N 1
ATOM 899 C CA . ILE A 1 113 ? -9.581 4.842 21.779 1.00 89.31 113 ILE A CA 1
ATOM 900 C C . ILE A 1 113 ? -9.709 3.800 20.678 1.00 89.31 113 ILE A C 1
ATOM 902 O O . ILE A 1 113 ? -10.815 3.364 20.355 1.00 89.31 113 ILE A O 1
ATOM 906 N N . ASP A 1 114 ? -8.568 3.374 20.149 1.00 91.94 114 ASP A N 1
ATOM 907 C CA . ASP A 1 114 ? -8.490 2.281 19.187 1.00 91.94 114 ASP A CA 1
ATOM 908 C C . ASP A 1 114 ? -7.528 1.190 19.673 1.00 91.94 114 ASP A C 1
ATOM 910 O O . ASP A 1 114 ? -6.732 1.408 20.593 1.00 91.94 114 ASP A O 1
ATOM 914 N N . ILE A 1 115 ? -7.626 0.003 19.080 1.00 92.94 115 ILE A N 1
ATOM 915 C CA . ILE A 1 115 ? -6.772 -1.145 19.394 1.00 92.94 115 ILE A CA 1
ATOM 916 C C . ILE A 1 115 ? -5.972 -1.547 18.157 1.00 92.94 115 ILE A C 1
ATOM 918 O O . ILE A 1 115 ? -6.509 -1.649 17.053 1.00 92.94 115 ILE A O 1
ATOM 922 N N . GLY A 1 116 ? -4.682 -1.798 18.345 1.00 93.00 116 GLY A N 1
ATOM 923 C CA . GLY A 1 116 ? -3.795 -2.219 17.269 1.00 93.00 116 GLY A CA 1
ATOM 924 C C . GLY A 1 116 ? -2.711 -3.167 17.755 1.00 93.00 116 GLY A C 1
ATOM 925 O O . GLY A 1 116 ? -2.523 -3.367 18.956 1.00 93.00 116 GLY A O 1
ATOM 926 N N . ILE A 1 117 ? -2.001 -3.755 16.799 1.00 93.31 117 ILE A N 1
ATOM 927 C CA . ILE A 1 117 ? -0.899 -4.686 17.040 1.00 93.31 117 ILE A CA 1
ATOM 928 C C . ILE A 1 117 ? 0.412 -3.968 16.750 1.00 93.31 117 ILE A C 1
ATOM 930 O O . ILE A 1 117 ? 0.560 -3.330 15.707 1.00 93.31 117 ILE A O 1
ATOM 934 N N . ILE A 1 118 ? 1.390 -4.101 17.639 1.00 92.94 118 ILE A N 1
ATOM 935 C CA . ILE A 1 118 ? 2.727 -3.549 17.403 1.00 92.94 118 ILE A CA 1
ATOM 936 C C . ILE A 1 118 ? 3.427 -4.353 16.302 1.00 92.94 118 ILE A C 1
ATOM 938 O O . ILE A 1 118 ? 3.670 -5.549 16.468 1.00 92.94 118 ILE A O 1
ATOM 942 N N . THR A 1 119 ? 3.805 -3.698 15.204 1.00 90.94 119 THR A N 1
ATOM 943 C CA . THR A 1 119 ? 4.581 -4.316 14.112 1.00 90.94 119 THR A CA 1
ATOM 944 C C . THR A 1 119 ? 6.060 -3.974 14.161 1.00 90.94 119 THR A C 1
ATOM 946 O O . THR A 1 119 ? 6.877 -4.749 13.671 1.00 90.94 119 THR A O 1
ATOM 949 N N . GLY A 1 120 ? 6.424 -2.842 14.761 1.00 89.12 120 GLY A N 1
ATOM 950 C CA . GLY A 1 120 ? 7.813 -2.407 14.848 1.00 89.12 120 GLY A CA 1
ATOM 951 C C . GLY A 1 120 ? 8.059 -1.522 16.058 1.00 89.12 120 GLY A C 1
ATOM 952 O O . GLY A 1 120 ? 7.193 -0.754 16.467 1.00 89.12 120 GLY A O 1
ATOM 953 N N . LEU A 1 121 ? 9.258 -1.621 16.623 1.00 88.81 121 LEU A N 1
ATOM 954 C CA . LEU A 1 121 ? 9.716 -0.803 17.743 1.00 88.81 121 LEU A CA 1
ATOM 955 C C . LEU A 1 121 ? 11.100 -0.245 17.421 1.00 88.81 121 LEU A C 1
ATOM 957 O O . LEU A 1 121 ? 11.913 -0.905 16.772 1.00 88.81 121 LEU A O 1
ATOM 961 N N . GLY A 1 122 ? 11.374 0.961 17.900 1.00 86.62 122 GLY A N 1
ATOM 962 C CA . GLY A 1 122 ? 12.721 1.504 17.951 1.00 86.62 122 GLY A CA 1
ATOM 963 C C . GLY A 1 122 ? 13.138 2.335 16.730 1.00 86.62 122 GLY A C 1
ATOM 964 O O . GLY A 1 122 ? 12.402 3.195 16.247 1.00 86.62 122 GLY A O 1
ATOM 965 N N . ILE A 1 123 ? 14.339 2.071 16.205 1.00 86.38 123 ILE A N 1
ATOM 966 C CA . ILE A 1 123 ? 14.952 2.872 15.131 1.00 86.38 123 ILE A CA 1
ATOM 967 C C . ILE A 1 123 ? 14.193 2.796 13.799 1.00 86.38 123 ILE A C 1
ATOM 969 O O . ILE A 1 123 ? 14.098 3.793 13.088 1.00 86.38 123 ILE A O 1
ATOM 973 N N . VAL A 1 124 ? 13.627 1.634 13.463 1.00 86.44 124 VAL A N 1
ATOM 974 C CA . VAL A 1 124 ? 12.927 1.411 12.188 1.00 86.44 124 VAL A CA 1
ATOM 975 C C . VAL A 1 124 ? 11.680 2.297 12.055 1.00 86.44 124 VAL A C 1
ATOM 977 O O . VAL A 1 124 ? 11.590 3.028 11.065 1.00 86.44 124 VAL A O 1
ATOM 980 N N . PRO A 1 125 ? 10.722 2.301 13.010 1.00 86.00 125 PRO A N 1
ATOM 981 C CA . PRO A 1 125 ? 9.603 3.238 12.949 1.00 86.00 125 PRO A CA 1
ATOM 982 C C . PRO A 1 125 ? 10.067 4.695 13.011 1.00 86.00 125 PRO A C 1
ATOM 984 O O . PRO A 1 125 ? 9.566 5.515 12.249 1.00 86.00 125 PRO A O 1
ATOM 987 N N . TYR A 1 126 ? 11.066 5.025 13.834 1.00 87.00 126 TYR A N 1
ATOM 988 C CA . TYR A 1 126 ? 11.577 6.395 13.911 1.00 87.00 126 TYR A CA 1
ATOM 989 C C . TYR A 1 126 ? 12.116 6.908 12.561 1.00 87.00 126 TYR A C 1
ATOM 991 O O . TYR A 1 126 ? 11.777 8.014 12.145 1.00 87.00 126 TYR A O 1
ATOM 999 N N . ARG A 1 127 ? 12.875 6.092 11.818 1.00 85.00 127 ARG A N 1
ATOM 1000 C CA . ARG A 1 127 ? 13.354 6.469 10.475 1.00 85.00 127 ARG A CA 1
ATOM 1001 C C . ARG A 1 127 ? 12.212 6.678 9.483 1.00 85.00 127 ARG A C 1
ATOM 1003 O O . ARG A 1 127 ? 12.235 7.640 8.721 1.00 85.00 127 ARG A O 1
ATOM 1010 N N . LYS A 1 128 ? 11.185 5.817 9.506 1.00 83.06 128 LYS A N 1
ATOM 1011 C CA . LYS A 1 128 ? 9.982 6.008 8.674 1.00 83.06 128 LYS A CA 1
ATOM 1012 C C . LYS A 1 128 ? 9.302 7.343 8.980 1.00 83.06 128 LYS A C 1
ATOM 1014 O O . LYS A 1 128 ? 8.874 8.030 8.055 1.00 83.06 128 LYS A O 1
ATOM 1019 N N . PHE A 1 129 ? 9.217 7.706 10.260 1.00 83.44 129 PHE A N 1
ATOM 1020 C CA . PHE A 1 129 ? 8.693 9.000 10.684 1.00 83.44 129 PHE A CA 1
ATOM 1021 C C . PHE A 1 129 ? 9.530 10.154 10.130 1.00 83.44 129 PHE A C 1
ATOM 1023 O O . PHE A 1 129 ? 8.977 11.047 9.494 1.00 83.44 129 PHE A O 1
ATOM 1030 N N . GLU A 1 130 ? 10.845 10.115 10.327 1.00 83.25 130 GLU A N 1
ATOM 1031 C CA . GLU A 1 130 ? 11.762 11.186 9.932 1.00 83.25 130 GLU A CA 1
ATOM 1032 C C . GLU A 1 130 ? 11.751 11.453 8.422 1.00 83.25 130 GLU A C 1
ATOM 1034 O O . GLU A 1 130 ? 11.676 12.608 8.009 1.00 83.25 130 GLU A O 1
ATOM 1039 N N . ILE A 1 131 ? 11.759 10.395 7.609 1.00 79.31 131 ILE A N 1
ATOM 1040 C CA . ILE A 1 131 ? 11.841 10.505 6.147 1.00 79.31 131 ILE A CA 1
ATOM 1041 C C . ILE A 1 131 ? 10.482 10.866 5.533 1.00 79.31 131 ILE A C 1
ATOM 1043 O O . ILE A 1 131 ? 10.403 11.711 4.644 1.00 79.31 131 ILE A O 1
ATOM 1047 N N . HIS A 1 132 ? 9.398 10.213 5.966 1.00 74.25 132 HIS A N 1
ATOM 1048 C CA . HIS A 1 132 ? 8.124 10.277 5.239 1.00 74.25 132 HIS A CA 1
ATOM 1049 C C . HIS A 1 132 ? 7.066 11.163 5.888 1.00 74.25 132 HIS A C 1
ATOM 1051 O O . HIS A 1 132 ? 6.223 11.707 5.173 1.00 74.25 132 HIS A O 1
ATOM 1057 N N . LEU A 1 133 ? 7.069 11.277 7.217 1.00 76.88 133 LEU A N 1
ATOM 1058 C CA . LEU A 1 133 ? 5.976 11.911 7.953 1.00 76.88 133 LEU A CA 1
ATOM 1059 C C . LEU A 1 133 ? 6.364 13.289 8.477 1.00 76.88 133 LEU A C 1
ATOM 1061 O O . LEU A 1 133 ? 5.589 14.220 8.291 1.00 76.88 133 LEU A O 1
ATOM 1065 N N . LYS A 1 134 ? 7.566 13.450 9.045 1.00 76.69 134 LYS A N 1
ATOM 1066 C CA . LYS A 1 134 ? 8.075 14.712 9.606 1.00 76.69 134 LYS A CA 1
ATOM 1067 C C . LYS A 1 134 ? 7.930 15.922 8.663 1.00 76.69 134 LYS A C 1
ATOM 1069 O O . LYS A 1 134 ? 7.503 16.964 9.158 1.00 76.69 134 LYS A O 1
ATOM 1074 N N . PRO A 1 135 ? 8.163 15.816 7.334 1.00 76.19 135 PRO A N 1
ATOM 1075 C CA . PRO A 1 135 ? 7.948 16.939 6.413 1.00 76.19 135 PRO A CA 1
ATOM 1076 C C . PRO A 1 135 ? 6.507 17.472 6.388 1.00 76.19 135 PRO A C 1
ATOM 1078 O O . PRO A 1 135 ? 6.288 18.642 6.094 1.00 76.19 135 PRO A O 1
ATOM 1081 N N . ASN A 1 136 ? 5.525 16.631 6.722 1.00 76.69 136 ASN A N 1
ATOM 1082 C CA . ASN A 1 136 ? 4.101 16.969 6.702 1.00 76.69 136 ASN A CA 1
ATOM 1083 C C . ASN A 1 136 ? 3.556 17.397 8.076 1.00 76.69 136 ASN A C 1
ATOM 1085 O O . ASN A 1 136 ? 2.346 17.557 8.210 1.00 76.69 136 ASN A O 1
ATOM 1089 N N . ASN A 1 137 ? 4.423 17.552 9.084 1.00 75.62 137 ASN A N 1
ATOM 1090 C CA . ASN A 1 137 ? 4.073 17.915 10.460 1.00 75.62 137 ASN A CA 1
ATOM 1091 C C . ASN A 1 137 ? 2.887 17.099 11.032 1.00 75.62 137 ASN A C 1
ATOM 1093 O O . ASN A 1 137 ? 1.802 17.635 11.275 1.00 75.62 137 ASN A O 1
ATOM 1097 N N . PRO A 1 138 ? 3.056 15.775 11.189 1.00 80.69 138 PRO A N 1
ATOM 1098 C CA . PRO A 1 138 ? 1.975 14.870 11.539 1.00 80.69 138 PRO A CA 1
ATOM 1099 C C . PRO A 1 138 ? 1.610 15.019 13.021 1.00 80.69 138 PRO A C 1
ATOM 1101 O O . PRO A 1 138 ? 2.444 15.374 13.857 1.00 80.69 138 PRO A O 1
ATOM 1104 N N . ILE A 1 139 ? 0.371 14.672 13.360 1.00 82.81 139 ILE A N 1
ATOM 1105 C CA . ILE A 1 139 ? -0.049 14.525 14.753 1.00 82.81 139 ILE A CA 1
ATOM 1106 C C . ILE A 1 139 ? 0.322 13.112 15.198 1.00 82.81 139 ILE A C 1
ATOM 1108 O O . ILE A 1 139 ? -0.159 12.134 14.627 1.00 82.81 139 ILE A O 1
ATOM 1112 N N . ILE A 1 140 ? 1.195 13.001 16.200 1.00 85.12 140 ILE A N 1
ATOM 1113 C CA . ILE A 1 140 ? 1.586 11.712 16.780 1.00 85.12 140 ILE A CA 1
ATOM 1114 C C . ILE A 1 140 ? 0.917 11.552 18.139 1.00 85.12 140 ILE A C 1
ATOM 1116 O O . ILE A 1 140 ? 1.200 12.300 19.077 1.00 85.12 140 ILE A O 1
ATOM 1120 N N . HIS A 1 141 ? 0.048 10.549 18.239 1.00 88.94 141 HIS A N 1
ATOM 1121 C CA . HIS A 1 141 ? -0.628 10.184 19.478 1.00 88.94 141 HIS A CA 1
ATOM 1122 C C . HIS A 1 141 ? 0.199 9.211 20.323 1.00 88.94 141 HIS A C 1
ATOM 1124 O O . HIS A 1 141 ? 1.215 8.658 19.886 1.00 88.94 141 HIS A O 1
ATOM 1130 N N . SER A 1 142 ? -0.256 8.982 21.556 1.00 88.75 142 SER A N 1
ATOM 1131 C CA . SER A 1 142 ? 0.440 8.133 22.516 1.00 88.75 142 SER A CA 1
ATOM 1132 C C . SER A 1 142 ? -0.220 6.770 22.720 1.00 88.75 142 SER A C 1
ATOM 1134 O O . SER A 1 142 ? -1.441 6.608 22.626 1.00 88.75 142 SER A O 1
ATOM 1136 N N . ILE A 1 143 ? 0.612 5.764 22.996 1.00 89.62 143 ILE A N 1
ATOM 1137 C CA . ILE A 1 143 ? 0.141 4.455 23.452 1.00 89.62 143 ILE A CA 1
ATOM 1138 C C . ILE A 1 143 ? -0.310 4.593 24.905 1.00 89.62 143 ILE A C 1
ATOM 1140 O O . ILE A 1 143 ? 0.476 5.013 25.756 1.00 89.62 143 ILE A O 1
ATOM 1144 N N . LYS A 1 144 ? -1.546 4.180 25.207 1.00 87.75 144 LYS A N 1
ATOM 1145 C CA . LYS A 1 144 ? -2.072 4.203 26.579 1.00 87.75 144 LYS A CA 1
ATOM 1146 C C . LYS A 1 144 ? -1.545 3.042 27.403 1.00 87.75 144 LYS A C 1
ATOM 1148 O O . LYS A 1 144 ? -0.989 3.244 28.478 1.00 87.75 144 LYS A O 1
ATOM 1153 N N . ARG A 1 145 ? -1.789 1.814 26.932 1.00 88.81 145 ARG A N 1
ATOM 1154 C CA . ARG A 1 145 ? -1.432 0.580 27.648 1.00 88.81 145 ARG A CA 1
ATOM 1155 C C . ARG A 1 145 ? -1.571 -0.660 26.772 1.00 88.81 145 ARG A C 1
ATOM 1157 O O . ARG A 1 145 ? -2.195 -0.624 25.714 1.00 88.81 145 ARG A O 1
ATOM 1164 N N . LYS A 1 146 ? -1.058 -1.784 27.274 1.00 90.38 146 LYS A N 1
ATOM 1165 C CA . LYS A 1 146 ? -1.333 -3.115 26.723 1.00 90.38 146 LYS A CA 1
ATOM 1166 C C . LYS A 1 146 ? -2.823 -3.459 26.857 1.00 90.38 146 LYS A C 1
ATOM 1168 O O . LYS A 1 146 ? -3.450 -3.146 27.877 1.00 90.38 146 LYS A O 1
ATOM 1173 N N . ALA A 1 147 ? -3.379 -4.077 25.820 1.00 91.19 147 ALA A N 1
ATOM 1174 C CA . ALA A 1 147 ? -4.751 -4.563 25.833 1.00 91.19 147 ALA A CA 1
ATOM 1175 C C . ALA A 1 147 ? -4.874 -5.781 26.761 1.00 91.19 147 ALA A C 1
ATOM 1177 O O . ALA A 1 147 ? -3.985 -6.633 26.829 1.00 91.19 147 ALA A O 1
ATOM 1178 N N . THR A 1 148 ? -5.980 -5.853 27.492 1.00 92.81 148 THR A N 1
ATOM 1179 C CA . THR A 1 148 ? -6.333 -7.010 28.324 1.00 92.81 148 THR A CA 1
ATOM 1180 C C . THR A 1 148 ? -7.005 -8.094 27.484 1.00 92.81 148 THR A C 1
ATOM 1182 O O . THR A 1 148 ? -7.568 -7.808 26.429 1.00 92.81 148 THR A O 1
ATOM 1185 N N . SER A 1 149 ? -7.027 -9.342 27.961 1.00 92.44 149 SER A N 1
ATOM 1186 C CA . SER A 1 149 ? -7.644 -10.454 27.219 1.00 92.44 149 SER A CA 1
ATOM 1187 C C . SER A 1 149 ? -9.122 -10.215 26.886 1.00 92.44 149 SER A C 1
ATOM 1189 O O . SER A 1 149 ? -9.564 -10.564 25.798 1.00 92.44 149 SER A O 1
ATOM 1191 N N . LYS A 1 150 ? -9.879 -9.552 27.776 1.00 93.31 150 LYS A N 1
ATOM 1192 C CA . LYS A 1 150 ? -11.283 -9.177 27.519 1.00 93.31 150 LYS A CA 1
ATOM 1193 C C . LYS A 1 150 ? -11.425 -8.166 26.378 1.00 93.31 150 LYS A C 1
ATOM 1195 O O . LYS A 1 150 ? -12.408 -8.184 25.649 1.00 93.31 150 LYS A O 1
ATOM 1200 N N . GLU A 1 151 ? -10.458 -7.267 26.234 1.00 92.81 151 GLU A N 1
ATOM 1201 C CA . GLU A 1 151 ? -10.457 -6.252 25.179 1.00 92.81 151 GLU A CA 1
ATOM 1202 C C . GLU A 1 151 ? -10.047 -6.849 23.837 1.00 92.81 151 GLU A C 1
ATOM 1204 O O . GLU A 1 151 ? -10.615 -6.485 22.813 1.00 92.81 151 GLU A O 1
ATOM 1209 N N . ILE A 1 152 ? -9.121 -7.808 23.847 1.00 92.62 152 ILE A N 1
ATOM 1210 C CA . ILE A 1 152 ? -8.765 -8.589 22.658 1.00 92.62 152 ILE A CA 1
ATOM 1211 C C . ILE A 1 152 ? -9.985 -9.388 22.174 1.00 92.62 152 ILE A C 1
ATOM 1213 O O . ILE A 1 152 ? -10.320 -9.336 20.995 1.00 92.62 152 ILE A O 1
ATOM 1217 N N . GLU A 1 153 ? -10.717 -10.034 23.083 1.00 93.69 153 GLU A N 1
ATOM 1218 C CA . GLU A 1 153 ? -11.962 -10.738 22.750 1.00 93.69 153 GLU A CA 1
ATOM 1219 C C . GLU A 1 153 ? -13.010 -9.790 22.145 1.00 93.69 153 GLU A C 1
ATOM 1221 O O . GLU A 1 153 ? -13.549 -10.041 21.067 1.00 93.69 153 GLU A O 1
ATOM 1226 N N . ARG A 1 154 ? -13.233 -8.628 22.773 1.00 93.00 154 ARG A N 1
ATOM 1227 C CA . ARG A 1 154 ? -14.121 -7.592 22.225 1.00 93.00 154 ARG A CA 1
ATOM 1228 C C . ARG A 1 154 ? -13.676 -7.127 20.835 1.00 93.00 154 ARG A C 1
ATOM 1230 O O . ARG A 1 154 ? -14.513 -6.862 19.978 1.00 93.00 154 ARG A O 1
ATOM 1237 N N . HIS A 1 155 ? -12.372 -7.015 20.595 1.00 92.25 155 HIS A N 1
ATOM 1238 C CA . HIS A 1 155 ? -11.848 -6.663 19.280 1.00 92.25 155 HIS A CA 1
ATOM 1239 C C . HIS A 1 155 ? -12.179 -7.728 18.225 1.00 92.25 155 HIS A C 1
ATOM 1241 O O . HIS A 1 155 ? -12.612 -7.372 17.128 1.00 92.25 155 HIS A O 1
ATOM 1247 N N . HIS A 1 156 ? -12.060 -9.015 18.558 1.00 91.88 156 HIS A N 1
ATOM 1248 C CA . HIS A 1 156 ? -12.471 -10.102 17.667 1.00 91.88 156 HIS A CA 1
ATOM 1249 C C . HIS A 1 156 ? -13.975 -10.072 17.373 1.00 91.88 156 HIS A C 1
ATOM 1251 O O . HIS A 1 156 ? -14.368 -10.146 16.208 1.00 91.88 156 HIS A O 1
ATOM 1257 N N . GLN A 1 157 ? -14.810 -9.837 18.388 1.00 92.81 157 GLN A N 1
ATOM 1258 C CA . GLN A 1 157 ? -16.255 -9.656 18.201 1.00 92.81 157 GLN A CA 1
ATOM 1259 C C . GLN A 1 157 ? -16.571 -8.456 17.302 1.00 92.81 157 GLN A C 1
ATOM 1261 O O . GLN A 1 157 ? -17.428 -8.536 16.421 1.00 92.81 157 GLN A O 1
ATOM 1266 N N . ASN A 1 158 ? -15.846 -7.345 17.463 1.00 91.94 158 ASN A N 1
ATOM 1267 C CA . ASN A 1 158 ? -15.988 -6.195 16.578 1.00 91.94 158 ASN A CA 1
ATOM 1268 C C . ASN A 1 158 ? -15.667 -6.572 15.125 1.00 91.94 158 ASN A C 1
ATOM 1270 O O . ASN A 1 158 ? -16.417 -6.170 14.242 1.00 91.94 158 ASN A O 1
ATOM 1274 N N . ILE A 1 159 ? -14.622 -7.366 14.865 1.00 91.25 159 ILE A N 1
ATOM 1275 C CA . ILE A 1 159 ? -14.280 -7.845 13.511 1.00 91.25 159 ILE A CA 1
ATOM 1276 C C . ILE A 1 159 ? -15.406 -8.708 12.921 1.00 91.25 159 ILE A C 1
ATOM 1278 O O . ILE A 1 159 ? -15.737 -8.573 11.741 1.00 91.25 159 ILE A O 1
ATOM 1282 N N . GLU A 1 160 ? -16.033 -9.576 13.712 1.00 92.62 160 GLU A N 1
ATOM 1283 C CA . GLU A 1 160 ? -17.187 -10.358 13.250 1.00 92.62 160 GLU A CA 1
ATOM 1284 C C . GLU A 1 160 ? -18.388 -9.468 12.921 1.00 92.62 160 GLU A C 1
ATOM 1286 O O . GLU A 1 160 ? -19.014 -9.618 11.867 1.00 92.62 160 GLU A O 1
ATOM 1291 N N . ASN A 1 161 ? -18.661 -8.475 13.768 1.00 92.06 161 ASN A N 1
ATOM 1292 C CA . ASN A 1 161 ? -19.720 -7.498 13.538 1.00 92.06 161 ASN A CA 1
ATOM 1293 C C . ASN A 1 161 ? -19.461 -6.637 12.290 1.00 92.06 161 ASN A C 1
ATOM 1295 O O . ASN A 1 161 ? -20.416 -6.222 11.636 1.00 92.06 161 ASN A O 1
ATOM 1299 N N . GLN A 1 162 ? -18.200 -6.398 11.905 1.00 92.94 162 GLN A N 1
ATOM 1300 C CA . GLN A 1 162 ? -17.872 -5.710 10.644 1.00 92.94 162 GLN A CA 1
ATOM 1301 C C . GLN A 1 162 ? -18.320 -6.507 9.430 1.00 92.94 162 GLN A C 1
ATOM 1303 O O . GLN A 1 162 ? -18.853 -5.921 8.492 1.00 92.94 162 GLN A O 1
ATOM 1308 N N . LYS A 1 163 ? -18.124 -7.830 9.439 1.00 92.44 163 LYS A N 1
ATOM 1309 C CA . LYS A 1 163 ? -18.528 -8.694 8.320 1.00 92.44 163 LYS A CA 1
ATOM 1310 C C . LYS A 1 163 ? -20.040 -8.625 8.108 1.00 92.44 163 LYS A C 1
ATOM 1312 O O . LYS A 1 163 ? -20.479 -8.321 7.002 1.00 92.44 163 LYS A O 1
ATOM 1317 N N . LYS A 1 164 ? -20.807 -8.758 9.197 1.00 94.00 164 LYS A N 1
ATOM 1318 C CA . LYS A 1 164 ? -22.273 -8.609 9.190 1.00 94.00 164 LYS A CA 1
ATOM 1319 C C . LYS A 1 164 ? -22.703 -7.213 8.734 1.00 94.00 164 LYS A C 1
ATOM 1321 O O . LYS A 1 164 ? -23.611 -7.073 7.923 1.00 94.00 164 LYS A O 1
ATOM 1326 N N . ALA A 1 165 ? -22.025 -6.166 9.211 1.00 94.25 165 ALA A N 1
ATOM 1327 C CA . ALA A 1 165 ? -22.318 -4.798 8.796 1.00 94.25 165 ALA A CA 1
ATOM 1328 C C . ALA A 1 165 ? -22.116 -4.607 7.286 1.00 94.25 165 ALA A C 1
ATOM 1330 O O . ALA A 1 165 ? -22.954 -3.994 6.633 1.00 94.25 165 ALA A O 1
ATOM 1331 N N . VAL A 1 166 ? -21.039 -5.154 6.716 1.00 95.19 166 VAL A N 1
ATOM 1332 C CA . VAL A 1 166 ? -20.765 -5.073 5.274 1.00 95.19 166 VAL A CA 1
ATOM 1333 C C . VAL A 1 166 ? -21.862 -5.748 4.450 1.00 95.19 166 VAL A C 1
ATOM 1335 O O . VAL A 1 166 ? -22.237 -5.205 3.413 1.00 95.19 166 VAL A O 1
ATOM 1338 N N . GLU A 1 167 ? -22.381 -6.893 4.892 1.00 95.56 167 GLU A N 1
ATOM 1339 C CA . GLU A 1 167 ? -23.489 -7.596 4.226 1.00 95.56 167 GLU A CA 1
ATOM 1340 C C . GLU A 1 167 ? -24.761 -6.742 4.216 1.00 95.56 167 GLU A C 1
ATOM 1342 O O . GLU A 1 167 ? -25.275 -6.430 3.144 1.00 95.56 167 GLU A O 1
ATOM 1347 N N . ILE A 1 168 ? -25.167 -6.229 5.380 1.00 95.19 168 ILE A N 1
ATOM 1348 C CA . ILE A 1 168 ? -26.331 -5.338 5.512 1.00 95.19 168 ILE A CA 1
ATOM 1349 C C . ILE A 1 168 ? -26.182 -4.093 4.626 1.00 95.19 168 ILE A C 1
ATOM 1351 O O . ILE A 1 168 ? -27.117 -3.675 3.947 1.00 95.19 168 ILE A O 1
ATOM 1355 N N . ILE A 1 169 ? -24.997 -3.475 4.607 1.00 95.38 169 ILE A N 1
ATOM 1356 C CA . ILE A 1 169 ? -24.771 -2.265 3.807 1.00 95.38 169 ILE A CA 1
ATOM 1357 C C . ILE A 1 169 ? -24.843 -2.582 2.308 1.00 95.38 169 ILE A C 1
ATOM 1359 O O . ILE A 1 169 ? -25.339 -1.749 1.551 1.00 95.38 169 ILE A O 1
ATOM 1363 N N . ARG A 1 170 ? -24.388 -3.759 1.859 1.00 95.62 170 ARG A N 1
ATOM 1364 C CA . ARG A 1 170 ? -24.520 -4.169 0.449 1.00 95.62 170 ARG A CA 1
ATOM 1365 C C . ARG A 1 170 ? -25.983 -4.286 0.037 1.00 95.62 170 ARG A C 1
ATOM 1367 O O . ARG A 1 170 ? -26.347 -3.717 -0.987 1.00 95.62 170 ARG A O 1
ATOM 1374 N N . GLU A 1 171 ? -26.815 -4.910 0.864 1.00 95.69 171 GLU A N 1
ATOM 1375 C CA . GLU A 1 171 ? -28.260 -4.998 0.614 1.00 95.69 171 GLU A CA 1
ATOM 1376 C C . GLU A 1 171 ? -28.908 -3.609 0.534 1.00 95.69 171 GLU A C 1
ATOM 1378 O O . GLU A 1 171 ? -29.732 -3.341 -0.340 1.00 95.69 171 GLU A O 1
ATOM 1383 N N . LEU A 1 172 ? -28.504 -2.681 1.410 1.00 94.69 172 LEU A N 1
ATOM 1384 C CA . LEU A 1 172 ? -28.993 -1.304 1.356 1.00 94.69 172 LEU A CA 1
ATOM 1385 C C . LEU A 1 172 ? -28.535 -0.577 0.084 1.00 94.69 172 LEU A C 1
ATOM 1387 O O . LEU A 1 172 ? -29.324 0.140 -0.525 1.00 94.69 172 LEU A O 1
ATOM 1391 N N . VAL A 1 173 ? -27.281 -0.752 -0.336 1.00 95.25 173 VAL A N 1
ATOM 1392 C CA . VAL A 1 173 ? -26.755 -0.155 -1.575 1.00 95.25 173 VAL A CA 1
ATOM 1393 C C . VAL A 1 173 ? -27.541 -0.633 -2.794 1.00 95.25 173 VAL A C 1
ATOM 1395 O O . VAL A 1 173 ? -27.891 0.187 -3.644 1.00 95.25 173 VAL A O 1
ATOM 1398 N N . GLU A 1 174 ? -27.872 -1.923 -2.848 1.00 94.56 174 GLU A N 1
ATOM 1399 C CA . GLU A 1 174 ? -28.715 -2.499 -3.900 1.00 94.56 174 GLU A CA 1
ATOM 1400 C C . GLU A 1 174 ? -30.147 -1.955 -3.835 1.00 94.56 174 GLU A C 1
ATOM 1402 O O . GLU A 1 174 ? -30.690 -1.520 -4.851 1.00 94.56 174 GLU A O 1
ATOM 1407 N N . LYS A 1 175 ? -30.734 -1.871 -2.634 1.00 94.62 175 LYS A N 1
ATOM 1408 C CA . LYS A 1 175 ? -32.075 -1.305 -2.413 1.00 94.62 175 LYS A CA 1
ATOM 1409 C C . LYS A 1 175 ? -32.196 0.145 -2.894 1.00 94.62 175 LYS A C 1
ATOM 1411 O O . LYS A 1 175 ? -33.228 0.518 -3.448 1.00 94.62 175 LYS A O 1
ATOM 1416 N N . TYR A 1 176 ? -31.166 0.960 -2.674 1.00 92.88 176 TYR A N 1
ATOM 1417 C CA . TYR A 1 176 ? -31.114 2.359 -3.116 1.00 92.88 176 TYR A CA 1
ATOM 1418 C C . TYR A 1 176 ? -30.555 2.531 -4.538 1.00 92.88 176 TYR A C 1
ATOM 1420 O O . TYR A 1 176 ? -30.460 3.661 -5.014 1.00 92.88 176 TYR A O 1
ATOM 1428 N N . ASN A 1 177 ? -30.204 1.432 -5.218 1.00 93.19 177 ASN A N 1
ATOM 1429 C CA . ASN A 1 177 ? -29.642 1.405 -6.569 1.00 93.19 177 ASN A CA 1
ATOM 1430 C C . ASN A 1 177 ? -28.463 2.382 -6.757 1.00 93.19 177 ASN A C 1
ATOM 1432 O O . ASN A 1 177 ? -28.414 3.165 -7.710 1.00 93.19 177 ASN A O 1
ATOM 1436 N N . LEU A 1 178 ? -27.529 2.376 -5.802 1.00 93.88 178 LEU A N 1
ATOM 1437 C CA . LEU A 1 178 ? -26.367 3.262 -5.819 1.00 93.88 178 LEU A CA 1
ATOM 1438 C C . LEU A 1 178 ? -25.205 2.611 -6.577 1.00 93.88 178 LEU A C 1
ATOM 1440 O O . LEU A 1 178 ? -24.806 1.489 -6.276 1.00 93.88 178 LEU A O 1
ATOM 1444 N N . ASP A 1 179 ? -24.607 3.351 -7.513 1.00 93.31 179 ASP A N 1
ATOM 1445 C CA . ASP A 1 179 ? -23.428 2.925 -8.282 1.00 93.31 179 ASP A CA 1
ATOM 1446 C C . ASP A 1 179 ? -22.146 3.001 -7.431 1.00 93.31 179 ASP A C 1
ATOM 1448 O O . ASP A 1 179 ? -21.291 3.882 -7.578 1.00 93.31 179 ASP A O 1
ATOM 1452 N N . MET A 1 180 ? -22.050 2.099 -6.454 1.00 94.19 180 MET A N 1
ATOM 1453 C CA . MET A 1 180 ? -20.912 1.972 -5.553 1.00 94.19 180 MET A CA 1
ATOM 1454 C C . MET A 1 180 ? -20.687 0.524 -5.131 1.00 94.19 180 MET A C 1
ATOM 1456 O O . MET A 1 180 ? -21.618 -0.252 -4.940 1.00 94.19 180 MET A O 1
ATOM 1460 N N . LYS A 1 181 ? -19.424 0.170 -4.900 1.00 93.19 181 LYS A N 1
ATOM 1461 C CA . LYS A 1 181 ? -19.024 -1.134 -4.376 1.00 93.19 181 LYS A CA 1
ATOM 1462 C C 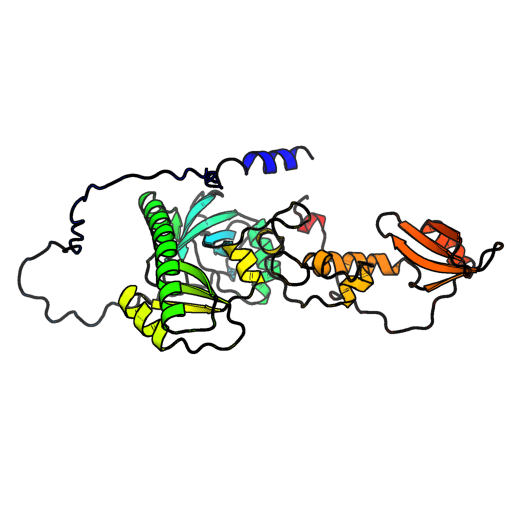. LYS A 1 181 ? -18.467 -0.989 -2.970 1.00 93.19 181 LYS A C 1
ATOM 1464 O O . LYS A 1 181 ? -17.419 -0.373 -2.778 1.00 93.19 181 LYS A O 1
ATOM 1469 N N . ILE A 1 182 ? -19.128 -1.612 -1.999 1.00 95.44 182 ILE A N 1
ATOM 1470 C CA . ILE A 1 182 ? -18.647 -1.673 -0.616 1.00 95.44 182 ILE A CA 1
ATOM 1471 C C . ILE A 1 182 ? -17.478 -2.649 -0.523 1.00 95.44 182 ILE A C 1
ATOM 1473 O O . ILE A 1 182 ? -17.613 -3.845 -0.807 1.00 95.44 182 ILE A O 1
ATOM 1477 N N . THR A 1 183 ? -16.324 -2.131 -0.115 1.00 93.19 183 THR A N 1
ATOM 1478 C CA . THR A 1 183 ? -15.093 -2.915 0.014 1.00 93.19 183 THR A CA 1
ATOM 1479 C C . THR A 1 183 ? -14.917 -3.493 1.409 1.00 93.19 183 THR A C 1
ATOM 1481 O O . THR A 1 183 ? -14.409 -4.600 1.543 1.00 93.19 183 THR A O 1
ATOM 1484 N N . GLY A 1 184 ? -15.350 -2.771 2.443 1.00 93.00 184 GLY A N 1
ATOM 1485 C CA . GLY A 1 184 ? -15.240 -3.222 3.827 1.00 93.00 184 GLY A CA 1
ATOM 1486 C C . GLY A 1 184 ? -15.708 -2.169 4.823 1.00 93.00 184 GLY A C 1
ATOM 1487 O O . GLY A 1 184 ? -16.043 -1.050 4.436 1.00 93.00 184 GLY A O 1
ATOM 1488 N N . ALA A 1 185 ? -15.707 -2.523 6.103 1.00 94.19 185 ALA A N 1
ATOM 1489 C CA . ALA A 1 185 ? -16.038 -1.624 7.199 1.00 94.19 185 ALA A CA 1
ATOM 1490 C C . ALA A 1 185 ? -15.049 -1.815 8.356 1.00 94.19 185 ALA A C 1
ATOM 1492 O O . ALA A 1 185 ? -14.470 -2.888 8.507 1.00 94.19 185 ALA A O 1
ATOM 1493 N N . GLU A 1 186 ? -14.846 -0.771 9.150 1.00 92.25 186 GLU A N 1
ATOM 1494 C CA . GLU A 1 186 ? -13.953 -0.752 10.307 1.00 92.25 186 GLU A CA 1
ATOM 1495 C C . GLU A 1 186 ? -14.690 -0.109 11.479 1.00 92.25 186 GLU A C 1
ATOM 1497 O O . GLU A 1 186 ? -15.149 1.034 11.401 1.00 92.25 186 GLU A O 1
ATOM 1502 N N . TRP A 1 187 ? -14.816 -0.867 12.564 1.00 92.19 187 TRP A N 1
ATOM 1503 C CA . TRP A 1 187 ? -15.281 -0.347 13.843 1.00 92.19 187 TRP A CA 1
ATOM 1504 C C . TRP A 1 187 ? -14.081 0.144 14.638 1.00 92.19 187 TRP A C 1
ATOM 1506 O O . TRP A 1 187 ? -13.120 -0.606 14.844 1.00 92.19 187 TRP A O 1
ATOM 1516 N N . GLN A 1 188 ? -14.190 1.370 15.147 1.00 91.50 188 GLN A N 1
ATOM 1517 C CA . GLN A 1 188 ? -13.325 1.829 16.225 1.00 91.50 188 GLN A CA 1
ATOM 1518 C C . GLN A 1 188 ? -13.532 0.936 17.454 1.00 91.50 188 GLN A C 1
ATOM 1520 O O . GLN A 1 188 ? -14.642 0.453 17.693 1.00 91.50 188 GLN A O 1
ATOM 1525 N N . PHE A 1 189 ? -12.479 0.704 18.239 1.00 90.12 189 PHE A N 1
ATOM 1526 C CA . PHE A 1 189 ? -12.549 -0.193 19.397 1.00 90.12 189 PHE A CA 1
ATOM 1527 C C . PHE A 1 189 ? -13.691 0.140 20.378 1.00 90.12 189 PHE A C 1
ATOM 1529 O O . PHE A 1 189 ? -14.387 -0.756 20.865 1.00 90.12 189 PHE A O 1
ATOM 1536 N N . ASP A 1 190 ? -13.925 1.427 20.632 1.00 87.69 190 ASP A N 1
ATOM 1537 C CA . ASP A 1 190 ? -15.001 1.922 21.496 1.00 87.69 190 ASP A CA 1
ATOM 1538 C C . ASP A 1 190 ? -16.407 1.881 20.863 1.00 87.69 190 ASP A C 1
ATOM 1540 O O . ASP A 1 190 ? -17.381 2.214 21.537 1.00 87.69 190 ASP A O 1
ATOM 1544 N N . CYS A 1 191 ? -16.528 1.463 19.602 1.00 88.25 191 CYS A N 1
ATOM 1545 C CA . CYS A 1 191 ? -17.758 1.426 18.809 1.00 88.25 191 CYS A CA 1
ATOM 1546 C C . CYS A 1 191 ? -18.465 2.789 18.637 1.00 88.25 191 CYS A C 1
ATOM 1548 O O . CYS A 1 191 ? -19.647 2.835 18.288 1.00 88.25 191 CYS A O 1
ATOM 1550 N N . HIS A 1 192 ? -17.774 3.914 18.850 1.00 89.69 192 HIS A N 1
ATOM 1551 C CA . HIS A 1 192 ? -18.367 5.246 18.654 1.00 89.69 192 HIS A CA 1
ATOM 1552 C C . HIS A 1 192 ? -18.389 5.674 17.185 1.00 89.69 192 HIS A C 1
ATOM 1554 O O . HIS A 1 192 ? -19.159 6.562 16.810 1.00 89.69 192 HIS A O 1
ATOM 1560 N N . ARG A 1 193 ? -17.548 5.044 16.360 1.00 90.81 193 ARG A N 1
ATOM 1561 C CA . ARG A 1 193 ? -17.425 5.317 14.932 1.00 90.81 193 ARG A CA 1
ATOM 1562 C C . ARG A 1 193 ? -17.371 4.022 14.128 1.00 90.81 193 ARG A C 1
ATOM 1564 O O . ARG A 1 193 ? -16.578 3.128 14.433 1.00 90.81 193 ARG A O 1
ATOM 1571 N N . LEU A 1 194 ? -18.179 3.974 13.072 1.00 93.12 194 LEU A N 1
ATOM 1572 C CA . LEU A 1 194 ? -18.146 2.957 12.025 1.00 93.12 194 LEU A CA 1
ATOM 1573 C C . LEU A 1 194 ? -17.726 3.614 10.710 1.00 93.12 194 LEU A C 1
ATOM 1575 O O . LEU A 1 194 ? -18.464 4.426 10.146 1.00 93.12 194 LEU A O 1
ATOM 1579 N N . THR A 1 195 ? -16.544 3.257 10.218 1.00 93.62 195 THR A N 1
ATOM 1580 C CA . THR A 1 195 ? -16.030 3.741 8.937 1.00 93.62 195 THR A CA 1
ATOM 1581 C C . THR A 1 195 ? -16.304 2.708 7.853 1.00 93.62 195 THR A C 1
ATOM 1583 O O . THR A 1 195 ? -15.902 1.553 7.963 1.00 93.62 195 THR A O 1
ATOM 1586 N N . ILE A 1 196 ? -16.980 3.120 6.788 1.00 94.88 196 ILE A N 1
ATOM 1587 C CA . ILE A 1 196 ? -17.368 2.272 5.663 1.00 94.88 196 ILE A CA 1
ATOM 1588 C C . ILE A 1 196 ? -16.535 2.675 4.455 1.00 94.88 196 ILE A C 1
ATOM 1590 O O . ILE A 1 196 ? -16.534 3.835 4.038 1.00 94.88 196 ILE A O 1
ATOM 1594 N N . PHE A 1 197 ? -15.845 1.704 3.871 1.00 95.44 197 PHE A N 1
ATOM 1595 C CA . PHE A 1 197 ? -15.010 1.898 2.700 1.00 95.44 197 PHE A CA 1
ATOM 1596 C C . PHE A 1 197 ? -15.744 1.462 1.438 1.00 95.44 197 PHE A C 1
ATOM 1598 O O . PHE A 1 197 ? -16.321 0.369 1.381 1.00 95.44 197 PHE A O 1
ATOM 1605 N N . PHE A 1 198 ? -15.685 2.300 0.409 1.00 95.38 198 PHE A N 1
ATOM 1606 C CA . PHE A 1 198 ? -16.313 2.011 -0.872 1.00 95.38 198 PHE A CA 1
ATOM 1607 C C . PHE A 1 198 ? -15.484 2.507 -2.054 1.00 95.38 198 PHE A C 1
ATOM 1609 O O . PHE A 1 198 ? -14.672 3.425 -1.938 1.00 95.38 198 PHE A O 1
ATOM 16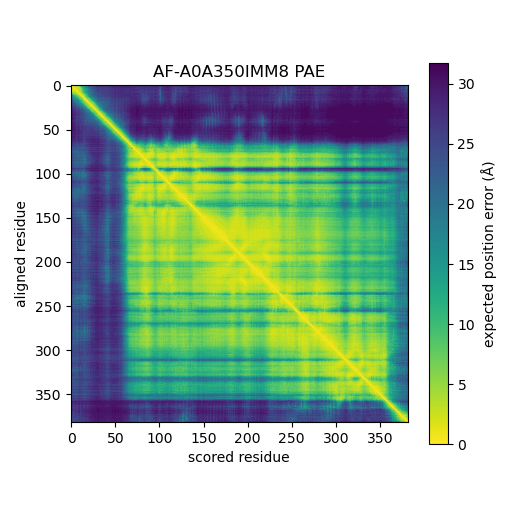16 N N . ILE A 1 199 ? -15.728 1.908 -3.214 1.00 94.25 199 ILE A N 1
ATOM 1617 C CA . ILE A 1 199 ? -15.237 2.375 -4.509 1.00 94.25 199 ILE A CA 1
ATOM 1618 C C . ILE A 1 199 ? -16.453 2.809 -5.321 1.00 94.25 199 ILE A C 1
ATOM 1620 O O . ILE A 1 199 ? -17.424 2.064 -5.418 1.00 94.25 199 ILE A O 1
ATOM 1624 N N . ALA A 1 200 ? -16.388 3.988 -5.925 1.00 93.94 200 ALA A N 1
ATOM 1625 C CA . ALA A 1 200 ? -17.383 4.460 -6.880 1.00 93.94 200 ALA A CA 1
ATOM 1626 C C . ALA A 1 200 ? -16.668 5.132 -8.063 1.00 93.94 200 ALA A C 1
ATOM 1628 O O . ALA A 1 200 ? -15.653 5.806 -7.836 1.00 93.94 200 ALA A O 1
ATOM 1629 N N . PRO A 1 201 ? -17.148 4.943 -9.306 1.00 89.25 201 PRO A N 1
ATOM 1630 C CA . PRO A 1 201 ? -16.563 5.582 -10.484 1.00 89.25 201 PRO A CA 1
ATOM 1631 C C . PRO A 1 201 ? -16.885 7.081 -10.545 1.00 89.25 201 PRO A C 1
ATOM 1633 O O . PRO A 1 201 ? -16.081 7.868 -11.038 1.00 89.25 201 PRO A O 1
ATOM 1636 N N . GLN A 1 202 ? -18.043 7.471 -10.014 1.00 90.50 202 GLN A N 1
ATOM 1637 C CA . GLN A 1 202 ? -18.557 8.835 -10.007 1.00 90.50 202 GLN A CA 1
ATOM 1638 C C . GLN A 1 202 ? -19.054 9.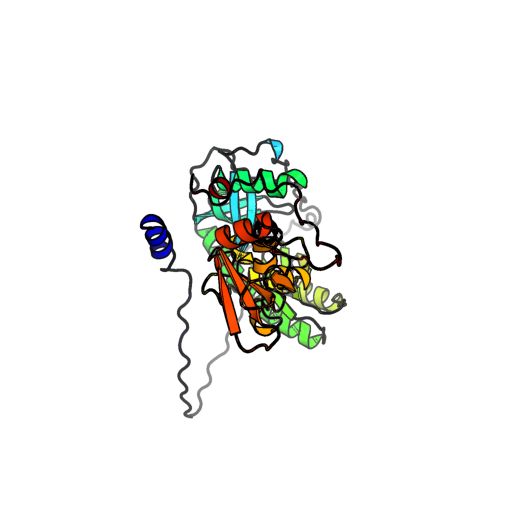226 -8.613 1.00 90.50 202 GLN A C 1
ATOM 1640 O O . GLN A 1 202 ? -19.061 8.421 -7.681 1.00 90.50 202 GLN A O 1
ATOM 1645 N N . ARG A 1 203 ? -19.447 10.491 -8.454 1.00 90.06 203 ARG A N 1
ATOM 1646 C CA . ARG A 1 203 ? -20.010 10.983 -7.197 1.00 90.06 203 ARG A CA 1
ATOM 1647 C C . ARG A 1 203 ? -21.365 10.320 -6.944 1.00 90.06 203 ARG A C 1
ATOM 1649 O O . ARG A 1 203 ? -22.247 10.385 -7.791 1.00 90.06 203 ARG A O 1
ATOM 1656 N N . VAL A 1 204 ? -21.527 9.748 -5.756 1.00 91.19 204 VAL A N 1
ATOM 1657 C CA . VAL A 1 204 ? -22.757 9.078 -5.315 1.00 91.19 204 VAL A CA 1
ATOM 1658 C C . VAL A 1 204 ? -23.460 9.949 -4.279 1.00 91.19 204 VAL A C 1
ATOM 1660 O O . VAL A 1 204 ? -22.806 10.490 -3.385 1.00 91.19 204 VAL A O 1
ATOM 1663 N N . ASP A 1 205 ? -24.781 10.094 -4.388 1.00 92.62 205 ASP A N 1
ATOM 1664 C CA . ASP A 1 205 ? -25.593 10.704 -3.334 1.00 92.62 205 ASP A CA 1
ATOM 1665 C C . ASP A 1 205 ? -26.032 9.629 -2.333 1.00 92.62 205 ASP A C 1
ATOM 1667 O O . ASP A 1 205 ? -26.885 8.795 -2.615 1.00 92.62 205 ASP A O 1
ATOM 1671 N N . PHE A 1 206 ? -25.414 9.634 -1.156 1.00 92.38 206 PHE A N 1
ATOM 1672 C CA . PHE A 1 206 ? -25.620 8.635 -0.106 1.00 92.38 206 PHE A CA 1
ATOM 1673 C C . PHE A 1 206 ? -26.483 9.151 1.056 1.00 92.38 206 PHE A C 1
ATOM 1675 O O . PHE A 1 206 ? -26.506 8.534 2.122 1.00 92.38 206 PHE A O 1
ATOM 1682 N N . ARG A 1 207 ? -27.182 10.287 0.912 1.00 92.25 207 ARG A N 1
ATOM 1683 C CA . ARG A 1 207 ? -27.955 10.883 2.023 1.00 92.25 207 ARG A CA 1
ATOM 1684 C C . ARG A 1 207 ? -29.012 9.938 2.592 1.00 92.25 207 ARG A C 1
ATOM 1686 O O . ARG A 1 207 ? -29.175 9.884 3.809 1.00 92.25 207 ARG A O 1
ATOM 1693 N N . GLU A 1 208 ? -29.732 9.215 1.737 1.00 92.25 208 GLU A N 1
ATOM 1694 C CA . GLU A 1 208 ? -30.755 8.255 2.175 1.00 92.25 208 GLU A CA 1
ATOM 1695 C C . GLU A 1 208 ? -30.130 7.013 2.808 1.00 92.25 208 GLU A C 1
ATOM 1697 O O . GLU A 1 208 ? -30.532 6.614 3.901 1.00 92.25 208 GLU A O 1
ATOM 1702 N N . LEU A 1 209 ? -29.068 6.488 2.190 1.00 94.00 209 LEU A N 1
ATOM 1703 C CA . LEU A 1 209 ? -28.294 5.368 2.718 1.00 94.00 209 LEU A CA 1
ATOM 1704 C C . LEU A 1 209 ? -27.783 5.662 4.137 1.00 94.00 209 LEU A C 1
ATOM 1706 O O . LEU A 1 209 ? -27.953 4.847 5.040 1.00 94.00 209 LEU A O 1
ATOM 1710 N N . VAL A 1 210 ? -27.206 6.848 4.370 1.00 93.12 210 VAL A N 1
ATOM 1711 C CA . VAL A 1 210 ? -26.697 7.248 5.694 1.00 93.12 210 VAL A CA 1
ATOM 1712 C C . VAL A 1 210 ? -27.807 7.304 6.740 1.00 93.12 210 VAL A C 1
ATOM 1714 O O . VAL A 1 210 ? -27.574 6.896 7.876 1.00 93.12 210 VAL A O 1
ATOM 1717 N N . LYS A 1 211 ? -29.014 7.756 6.379 1.00 93.00 211 LYS A N 1
ATOM 1718 C CA . LYS A 1 211 ? -30.153 7.782 7.311 1.00 93.00 211 LYS A CA 1
ATOM 1719 C C . LYS A 1 211 ? -30.558 6.377 7.748 1.00 93.00 211 LYS A C 1
ATOM 1721 O O . LYS A 1 211 ? -30.776 6.168 8.938 1.00 93.00 211 LYS A O 1
ATOM 1726 N N . GLU A 1 212 ? -30.639 5.425 6.822 1.00 93.75 212 GLU A N 1
ATOM 1727 C CA . GLU A 1 212 ? -30.966 4.036 7.168 1.00 93.75 212 GLU A CA 1
ATOM 1728 C C . GLU A 1 212 ? -29.855 3.371 7.977 1.00 93.75 212 GLU A C 1
ATOM 1730 O O . GLU A 1 212 ? -30.121 2.778 9.022 1.00 93.75 212 GLU A O 1
ATOM 1735 N N . MET A 1 213 ? -28.597 3.545 7.569 1.00 93.31 213 MET A N 1
ATOM 1736 C CA . MET A 1 213 ? -27.465 3.018 8.328 1.00 93.31 213 MET A CA 1
ATOM 1737 C C . MET A 1 213 ? -27.442 3.581 9.759 1.00 93.31 213 MET A C 1
ATOM 1739 O O . MET A 1 213 ? -27.192 2.835 10.705 1.00 93.31 213 MET A O 1
ATOM 1743 N N . ALA A 1 214 ? -27.751 4.870 9.946 1.00 92.38 214 ALA A N 1
ATOM 1744 C CA . ALA A 1 214 ? -27.793 5.493 11.269 1.00 92.38 214 ALA A CA 1
ATOM 1745 C C . ALA A 1 214 ? -28.885 4.893 12.171 1.00 92.38 214 ALA A C 1
ATOM 1747 O O . ALA A 1 214 ? -28.661 4.739 13.373 1.00 92.38 214 ALA A O 1
ATOM 1748 N N . LYS A 1 215 ? -30.036 4.503 11.603 1.00 93.31 215 LYS A N 1
ATOM 1749 C CA . LYS A 1 215 ? -31.106 3.808 12.343 1.00 93.31 215 LYS A CA 1
ATOM 1750 C C . LYS A 1 215 ? -30.676 2.413 12.799 1.00 93.31 215 LYS A C 1
ATOM 1752 O O . LYS A 1 215 ? -30.990 2.025 13.922 1.00 93.31 215 LYS A O 1
ATOM 1757 N N . ILE A 1 216 ? -29.963 1.684 11.938 1.00 93.25 216 ILE A N 1
ATOM 1758 C CA . ILE A 1 216 ? -29.543 0.298 12.188 1.00 93.25 216 ILE A CA 1
ATOM 1759 C C . ILE A 1 216 ? -28.390 0.251 13.195 1.00 93.25 216 ILE A C 1
ATOM 1761 O O . ILE A 1 216 ? -28.496 -0.404 14.229 1.00 93.25 216 ILE A O 1
ATOM 1765 N N . PHE A 1 217 ? -27.293 0.960 12.915 1.00 91.88 217 PHE A N 1
ATOM 1766 C CA . PHE A 1 217 ? -26.050 0.826 13.683 1.00 91.88 217 PHE A CA 1
ATOM 1767 C C . PHE A 1 217 ? -25.972 1.742 14.908 1.00 91.88 217 PHE A C 1
ATOM 1769 O O . PHE A 1 217 ? -25.118 1.517 15.763 1.00 91.88 217 PHE A O 1
ATOM 1776 N N . LYS A 1 218 ? -26.828 2.773 15.000 1.00 91.44 218 LYS A N 1
ATOM 1777 C CA . LYS A 1 218 ? -26.905 3.711 16.140 1.00 91.44 218 LYS A CA 1
ATOM 1778 C C . LYS A 1 218 ? -25.537 4.272 16.574 1.00 91.44 218 LYS A C 1
ATOM 1780 O O . LYS A 1 218 ? -25.282 4.485 17.755 1.00 91.44 218 LYS A O 1
ATOM 1785 N N . THR A 1 219 ? -24.653 4.508 15.607 1.00 90.38 219 THR A N 1
ATOM 1786 C CA . THR A 1 219 ? -23.280 4.994 15.798 1.00 90.38 219 THR A CA 1
ATOM 1787 C C . THR A 1 219 ? -22.971 6.109 14.801 1.00 90.38 219 THR A C 1
ATOM 1789 O O . THR A 1 219 ? -23.712 6.308 13.831 1.00 90.38 219 THR A O 1
ATOM 1792 N N . ARG A 1 220 ? -21.856 6.823 14.987 1.00 91.00 220 ARG A N 1
ATOM 1793 C CA . ARG A 1 220 ? -21.389 7.792 13.992 1.00 91.00 220 ARG A CA 1
ATOM 1794 C C . ARG A 1 220 ? -20.851 7.050 12.770 1.00 91.00 220 ARG A C 1
ATOM 1796 O O . ARG A 1 220 ? -19.861 6.329 12.862 1.00 91.00 220 ARG A O 1
ATOM 1803 N N . ILE A 1 221 ? -21.478 7.267 11.621 1.00 93.81 221 ILE A N 1
ATOM 1804 C CA . ILE A 1 221 ? -21.074 6.639 10.362 1.00 93.81 221 ILE A CA 1
ATOM 1805 C C . ILE A 1 221 ? -20.197 7.590 9.560 1.00 93.81 221 ILE A C 1
ATOM 1807 O O . ILE A 1 221 ? -20.546 8.754 9.358 1.00 93.81 221 ILE A O 1
ATOM 1811 N N . GLU A 1 222 ? -19.077 7.072 9.071 1.00 92.88 222 GLU A N 1
ATOM 1812 C CA . GLU A 1 222 ? -18.178 7.774 8.164 1.00 92.88 222 GLU A CA 1
ATOM 1813 C C . GLU A 1 222 ? -18.032 6.973 6.871 1.00 92.88 222 GLU A C 1
ATOM 1815 O O . GLU A 1 222 ? -17.625 5.816 6.888 1.00 92.88 222 GLU A O 1
ATOM 1820 N N . LEU A 1 223 ? -18.361 7.584 5.737 1.00 93.56 223 LEU A N 1
ATOM 1821 C CA . LEU A 1 223 ? -18.180 6.977 4.423 1.00 93.56 223 LEU A CA 1
ATOM 1822 C C . LEU A 1 223 ? -16.866 7.469 3.824 1.00 93.56 223 LEU A C 1
ATOM 1824 O O . LEU A 1 223 ? -16.681 8.671 3.629 1.00 93.56 223 LEU A O 1
ATOM 1828 N N . ARG A 1 224 ? -15.970 6.540 3.491 1.00 93.31 224 ARG A N 1
ATOM 1829 C CA . ARG A 1 224 ? -14.675 6.840 2.884 1.00 93.31 224 ARG A CA 1
ATOM 1830 C C . ARG A 1 224 ? -14.554 6.180 1.519 1.00 93.31 224 ARG A C 1
ATOM 1832 O O . ARG A 1 224 ? -14.494 4.957 1.401 1.00 93.31 224 ARG A O 1
ATOM 1839 N N . GLN A 1 225 ? -14.461 7.012 0.487 1.00 93.69 225 GLN A N 1
ATOM 1840 C CA . GLN A 1 225 ? -14.109 6.546 -0.846 1.00 93.69 225 GLN A CA 1
ATOM 1841 C C . GLN A 1 225 ? -12.631 6.150 -0.863 1.00 93.69 225 GLN A C 1
ATOM 1843 O O . GLN A 1 225 ? -11.780 6.900 -0.378 1.00 93.69 225 GLN A O 1
ATOM 1848 N N . ILE A 1 226 ? -12.328 4.979 -1.415 1.00 92.69 226 ILE A N 1
ATOM 1849 C CA . ILE A 1 226 ? -10.959 4.490 -1.581 1.00 92.69 226 ILE A CA 1
ATOM 1850 C C . ILE A 1 226 ? -10.660 4.163 -3.037 1.00 92.69 226 ILE A C 1
ATOM 1852 O O . ILE A 1 226 ? -11.544 3.847 -3.834 1.00 92.69 226 ILE A O 1
ATOM 1856 N N . THR A 1 227 ? -9.381 4.218 -3.387 1.00 90.75 227 THR A N 1
ATOM 1857 C CA . THR A 1 227 ? -8.908 3.802 -4.712 1.00 90.75 227 THR A CA 1
ATOM 1858 C C . THR A 1 227 ? -8.800 2.277 -4.818 1.00 90.75 227 THR A C 1
ATOM 1860 O O . THR A 1 227 ? -8.619 1.578 -3.820 1.00 90.75 227 THR A O 1
ATOM 1863 N N . ASN A 1 228 ? -8.785 1.733 -6.042 1.00 89.62 228 ASN A N 1
ATOM 1864 C CA . ASN A 1 228 ? -8.534 0.297 -6.264 1.00 89.62 228 ASN A CA 1
ATOM 1865 C C . ASN A 1 228 ? -7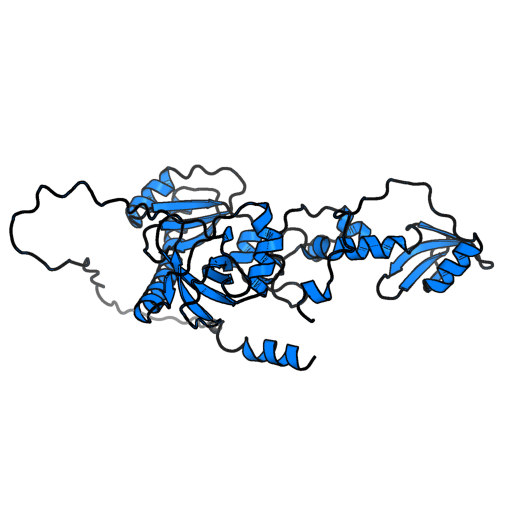.208 -0.178 -5.645 1.00 89.62 228 ASN A C 1
ATOM 1867 O O . ASN A 1 228 ? -7.085 -1.327 -5.223 1.00 89.62 228 ASN A O 1
ATOM 1871 N N . ARG A 1 229 ? -6.199 0.703 -5.589 1.00 89.00 229 ARG A N 1
ATOM 1872 C CA . ARG A 1 229 ? -4.904 0.401 -4.969 1.00 89.00 229 ARG A CA 1
ATOM 1873 C C . ARG A 1 229 ? -5.021 0.303 -3.454 1.00 89.00 229 ARG A C 1
ATOM 1875 O O . ARG A 1 229 ? -4.483 -0.637 -2.874 1.00 89.00 229 ARG A O 1
ATOM 1882 N N . GLU A 1 230 ? -5.719 1.240 -2.821 1.00 89.19 230 GLU A N 1
ATOM 1883 C CA . GLU A 1 230 ? -5.991 1.178 -1.384 1.00 89.19 230 GLU A CA 1
ATOM 1884 C C . GLU A 1 230 ? -6.848 -0.033 -1.032 1.00 89.19 230 GLU A C 1
ATOM 1886 O O . GLU A 1 230 ? -6.555 -0.705 -0.049 1.00 89.19 230 GLU A O 1
ATOM 1891 N N . HIS A 1 231 ? -7.835 -0.370 -1.864 1.00 90.56 231 HIS A N 1
ATOM 1892 C CA . HIS A 1 231 ? -8.620 -1.588 -1.700 1.00 90.56 231 HIS A CA 1
ATOM 1893 C C . HIS A 1 231 ? -7.731 -2.838 -1.720 1.00 90.56 231 HIS A C 1
ATOM 1895 O O . HIS A 1 231 ? -7.781 -3.640 -0.788 1.00 90.56 231 HIS A O 1
ATOM 1901 N N . ALA A 1 232 ? -6.838 -2.953 -2.711 1.00 89.50 232 ALA A N 1
ATOM 1902 C CA . ALA A 1 232 ? -5.880 -4.053 -2.787 1.00 89.50 232 ALA A CA 1
ATOM 1903 C C . ALA A 1 232 ? -4.958 -4.116 -1.555 1.00 89.50 232 ALA A C 1
ATOM 1905 O O . ALA A 1 232 ? -4.786 -5.187 -0.971 1.00 89.50 232 ALA A O 1
ATOM 1906 N N . LYS A 1 233 ? -4.403 -2.968 -1.140 1.00 88.31 233 LYS A N 1
ATOM 1907 C CA . LYS A 1 233 ? -3.523 -2.839 0.035 1.00 88.31 233 LYS A CA 1
ATOM 1908 C C . LYS A 1 233 ? -4.218 -3.301 1.317 1.00 88.31 233 LYS A C 1
ATOM 1910 O O . LYS A 1 233 ? -3.632 -4.059 2.092 1.00 88.31 233 LYS A O 1
ATOM 1915 N N . ARG A 1 234 ? -5.442 -2.819 1.536 1.00 88.12 234 ARG A N 1
ATOM 1916 C CA . ARG A 1 234 ? -6.172 -2.955 2.799 1.00 88.12 234 ARG A CA 1
ATOM 1917 C C . ARG A 1 234 ? -6.891 -4.296 2.932 1.00 88.12 234 ARG A C 1
ATOM 1919 O O . ARG A 1 234 ? -6.762 -4.948 3.964 1.00 88.12 234 ARG A O 1
ATOM 1926 N N . PHE A 1 235 ? -7.584 -4.732 1.880 1.00 86.12 235 PHE A N 1
ATOM 1927 C CA . PHE A 1 235 ? -8.561 -5.824 1.969 1.00 86.12 235 PHE A CA 1
ATOM 1928 C C . PHE A 1 235 ? -8.163 -7.092 1.211 1.00 86.12 235 PHE A C 1
ATOM 1930 O O . PHE A 1 235 ? -8.492 -8.183 1.657 1.00 86.12 235 PHE A O 1
ATOM 1937 N N . CYS A 1 236 ? -7.448 -6.990 0.087 1.00 79.56 236 CYS A N 1
ATOM 1938 C CA . CYS A 1 236 ? -7.277 -8.154 -0.791 1.00 79.56 236 CYS A CA 1
ATOM 1939 C C . CYS A 1 236 ? -6.064 -9.036 -0.470 1.00 79.56 236 CYS A C 1
ATOM 1941 O O . CYS A 1 236 ? -6.062 -10.196 -0.861 1.00 79.56 236 CYS A O 1
ATOM 1943 N N . GLY A 1 237 ? -5.026 -8.509 0.194 1.00 73.00 237 GLY A N 1
ATOM 1944 C CA . GLY A 1 237 ? -3.878 -9.323 0.632 1.00 73.00 237 GLY A CA 1
ATOM 1945 C C . GLY A 1 237 ? -3.226 -10.157 -0.481 1.00 73.00 237 GLY A C 1
ATOM 1946 O O . GLY A 1 237 ? -2.874 -11.306 -0.256 1.00 73.00 237 GLY A O 1
ATOM 1947 N N . GLY A 1 238 ? -3.114 -9.596 -1.690 1.00 81.44 238 GLY A N 1
ATOM 1948 C CA . GLY A 1 238 ? -2.719 -10.345 -2.884 1.00 81.44 238 GLY A CA 1
ATOM 1949 C C . GLY A 1 238 ? -1.228 -10.684 -2.976 1.00 81.44 238 GLY A C 1
ATOM 1950 O O . GLY A 1 238 ? -0.373 -10.052 -2.347 1.00 81.44 238 GLY A O 1
ATOM 1951 N N . VAL A 1 239 ? -0.928 -11.639 -3.856 1.00 88.12 239 VAL A N 1
ATOM 1952 C CA . VAL A 1 239 ? 0.424 -12.005 -4.293 1.00 88.12 239 VAL A CA 1
ATOM 1953 C C . VAL A 1 239 ? 0.633 -11.478 -5.714 1.00 88.12 239 VAL A C 1
ATOM 1955 O O . VAL A 1 239 ? -0.250 -11.568 -6.569 1.00 88.12 239 VAL A O 1
ATOM 1958 N N . GLY A 1 240 ? 1.776 -10.842 -5.956 1.00 85.56 240 GLY A N 1
ATOM 1959 C CA . GLY A 1 240 ? 2.169 -10.366 -7.275 1.00 85.56 240 GLY A CA 1
ATOM 1960 C C . GLY A 1 240 ? 2.607 -11.509 -8.189 1.00 85.56 240 GLY A C 1
ATOM 1961 O O . GLY A 1 240 ? 2.889 -12.615 -7.747 1.00 85.56 240 GLY A O 1
ATOM 1962 N N . ILE A 1 241 ? 2.753 -11.223 -9.485 1.00 84.06 241 ILE A N 1
ATOM 1963 C CA . ILE A 1 241 ? 3.271 -12.211 -10.450 1.00 84.06 241 ILE A CA 1
ATOM 1964 C C . ILE A 1 241 ? 4.716 -12.647 -10.142 1.00 84.06 241 ILE A C 1
ATOM 1966 O O . ILE A 1 241 ? 5.165 -13.680 -10.614 1.00 84.06 241 ILE A O 1
ATOM 1970 N N . CYS A 1 242 ? 5.430 -11.860 -9.334 1.00 86.38 242 CYS A N 1
ATOM 1971 C CA . CYS A 1 242 ? 6.751 -12.179 -8.801 1.00 86.38 242 CYS A CA 1
ATOM 1972 C C . CYS A 1 242 ? 6.725 -13.192 -7.641 1.00 86.38 242 CYS A C 1
ATOM 1974 O O . CYS A 1 242 ? 7.780 -13.513 -7.110 1.00 86.38 242 CYS A O 1
ATOM 1976 N N . GLY A 1 243 ? 5.549 -13.656 -7.202 1.00 88.25 243 GLY A N 1
ATOM 1977 C CA . GLY A 1 243 ? 5.406 -14.591 -6.080 1.00 88.25 243 GLY A CA 1
ATOM 1978 C C . GLY A 1 243 ? 5.494 -13.948 -4.691 1.00 88.25 243 GLY A C 1
ATOM 1979 O O . GLY A 1 243 ? 5.278 -14.626 -3.694 1.00 88.25 243 GLY A O 1
ATOM 1980 N N . LEU A 1 244 ? 5.759 -1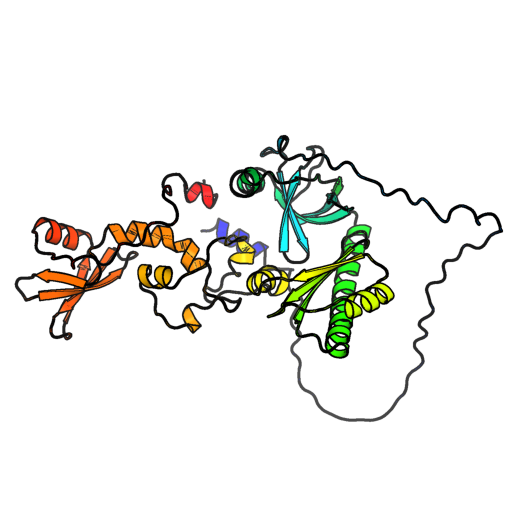2.640 -4.606 1.00 87.50 244 LEU A N 1
ATOM 1981 C CA . LEU A 1 244 ? 5.814 -11.896 -3.345 1.00 87.50 244 LEU A CA 1
ATOM 1982 C C . LEU A 1 244 ? 4.475 -11.229 -3.020 1.00 87.50 244 LEU A C 1
ATOM 1984 O O . LEU A 1 244 ? 3.661 -10.961 -3.906 1.00 87.50 244 LEU A O 1
ATOM 1988 N N . THR A 1 245 ? 4.261 -10.896 -1.746 1.00 88.81 245 THR A N 1
ATOM 1989 C CA . THR A 1 245 ? 3.119 -10.064 -1.336 1.00 88.81 245 THR A CA 1
ATOM 1990 C C . THR A 1 245 ? 3.123 -8.727 -2.086 1.00 88.81 245 THR A C 1
ATOM 1992 O O . THR A 1 245 ? 4.176 -8.186 -2.431 1.00 88.81 245 THR A O 1
ATOM 1995 N N . ILE A 1 246 ? 1.938 -8.181 -2.379 1.00 89.81 246 ILE A N 1
ATOM 1996 C CA . ILE A 1 246 ? 1.832 -6.904 -3.101 1.00 89.81 246 ILE A CA 1
ATOM 1997 C C . ILE A 1 246 ? 2.646 -5.800 -2.406 1.00 89.81 246 ILE A C 1
ATOM 1999 O O . ILE A 1 246 ? 2.479 -5.529 -1.215 1.00 89.81 246 ILE A O 1
ATOM 2003 N N . CYS A 1 247 ? 3.493 -5.107 -3.173 1.00 87.19 247 CYS A N 1
ATOM 2004 C CA . CYS A 1 247 ? 4.448 -4.143 -2.624 1.00 87.19 247 CYS A CA 1
ATOM 2005 C C . CYS A 1 247 ? 3.771 -3.032 -1.809 1.00 87.19 247 CYS A C 1
ATOM 2007 O O . CYS A 1 247 ? 4.330 -2.580 -0.815 1.00 87.19 247 CYS A O 1
ATOM 2009 N N . CYS A 1 248 ? 2.542 -2.640 -2.180 1.00 83.88 248 CYS A N 1
ATOM 2010 C CA . CYS A 1 248 ? 1.778 -1.613 -1.472 1.00 83.88 248 CYS A CA 1
ATOM 2011 C C . CYS A 1 248 ? 1.296 -2.009 -0.071 1.00 83.88 248 CYS A C 1
ATOM 2013 O O . CYS A 1 248 ? 0.945 -1.134 0.719 1.00 83.88 248 CYS A O 1
ATOM 2015 N N . ARG A 1 249 ? 1.263 -3.310 0.239 1.00 84.62 249 ARG A N 1
ATOM 2016 C CA . ARG A 1 249 ? 0.982 -3.841 1.581 1.00 84.62 249 ARG A CA 1
ATOM 2017 C C . ARG A 1 249 ? 2.256 -3.977 2.422 1.00 84.62 249 ARG A C 1
ATOM 2019 O O . ARG A 1 249 ? 2.182 -3.889 3.648 1.00 84.62 249 ARG A O 1
ATOM 2026 N N . GLY A 1 250 ? 3.386 -4.203 1.752 1.00 82.25 250 GLY A N 1
ATOM 2027 C CA . GLY A 1 250 ? 4.711 -4.348 2.344 1.00 82.25 250 GLY A CA 1
ATOM 2028 C C . GLY A 1 250 ? 5.408 -3.005 2.558 1.00 82.25 250 GLY A C 1
ATOM 2029 O O . GLY A 1 250 ? 5.132 -2.309 3.534 1.00 82.25 250 GLY A O 1
ATOM 2030 N N . PHE A 1 251 ? 6.346 -2.683 1.664 1.00 80.50 251 PHE A N 1
ATOM 2031 C CA . PHE A 1 251 ? 7.267 -1.552 1.810 1.00 80.50 251 PHE A CA 1
ATOM 2032 C C . PHE A 1 251 ? 6.818 -0.282 1.064 1.00 80.50 251 PHE A C 1
ATOM 2034 O O . PHE A 1 251 ? 7.004 0.817 1.577 1.00 80.50 251 PHE A O 1
ATOM 2041 N N . LEU A 1 252 ? 6.139 -0.402 -0.086 1.00 81.12 252 LEU A N 1
ATOM 2042 C CA . LEU A 1 252 ? 5.657 0.739 -0.889 1.00 81.12 252 LEU A CA 1
ATOM 2043 C C . LEU A 1 252 ? 4.283 1.234 -0.424 1.00 81.12 252 LEU A C 1
ATOM 2045 O O . LEU A 1 252 ? 3.317 1.262 -1.190 1.00 81.12 252 LEU A O 1
ATOM 2049 N N . ASN A 1 253 ? 4.178 1.611 0.850 1.00 73.44 253 ASN A N 1
ATOM 2050 C CA . ASN A 1 253 ? 2.905 1.981 1.474 1.00 73.44 253 ASN A CA 1
ATOM 2051 C C . ASN A 1 253 ? 2.199 3.159 0.789 1.00 73.44 253 ASN A C 1
ATOM 2053 O O . ASN A 1 253 ? 0.964 3.186 0.773 1.00 73.44 253 ASN A O 1
ATOM 2057 N N . GLU A 1 254 ? 2.958 4.095 0.225 1.00 71.69 254 GLU A N 1
ATOM 2058 C CA . GLU A 1 254 ? 2.448 5.248 -0.507 1.00 71.69 254 GLU A CA 1
ATOM 2059 C C . GLU A 1 254 ? 3.217 5.416 -1.811 1.00 71.69 254 GLU A C 1
ATOM 2061 O O . GLU A 1 254 ? 4.442 5.398 -1.839 1.00 71.69 254 GLU A O 1
ATOM 2066 N N . VAL A 1 255 ? 2.477 5.588 -2.903 1.00 67.88 255 VAL A N 1
ATOM 2067 C CA . VAL A 1 255 ? 3.038 5.873 -4.223 1.00 67.88 255 VAL A CA 1
ATOM 2068 C C . VAL A 1 255 ? 2.415 7.184 -4.665 1.00 67.88 255 VAL A C 1
ATOM 2070 O O . VAL A 1 255 ? 1.244 7.203 -5.051 1.00 67.88 255 VAL A O 1
ATOM 2073 N N . LYS A 1 256 ? 3.179 8.269 -4.527 1.00 65.69 256 LYS A N 1
ATOM 2074 C CA . LYS A 1 256 ? 2.707 9.642 -4.756 1.00 65.69 256 LYS A CA 1
ATOM 2075 C C . LYS A 1 256 ? 2.639 9.993 -6.246 1.00 65.69 256 LYS A C 1
ATOM 2077 O O . LYS A 1 256 ? 1.764 10.751 -6.649 1.00 65.69 256 LYS A O 1
ATOM 2082 N N . THR A 1 257 ? 3.500 9.391 -7.065 1.00 69.00 257 THR A N 1
ATOM 2083 C CA . THR A 1 257 ? 3.621 9.714 -8.493 1.00 69.00 257 THR A CA 1
ATOM 2084 C C . THR A 1 257 ? 2.791 8.778 -9.371 1.00 69.00 257 THR A C 1
ATOM 2086 O O . THR A 1 257 ? 2.650 7.577 -9.104 1.00 69.00 257 THR A O 1
ATOM 2089 N N . VAL A 1 258 ? 2.227 9.332 -10.445 1.00 78.81 258 VAL A N 1
ATOM 2090 C CA . VAL A 1 258 ? 1.506 8.568 -11.468 1.00 78.81 258 VAL A CA 1
ATOM 2091 C C . VAL A 1 258 ? 2.512 7.821 -12.342 1.00 78.81 258 VAL A C 1
ATOM 2093 O O . VAL A 1 258 ? 3.491 8.388 -12.808 1.00 78.81 258 VAL A O 1
ATOM 2096 N N . ILE A 1 259 ? 2.260 6.535 -12.584 1.00 85.12 259 ILE A N 1
ATOM 2097 C CA . ILE A 1 259 ? 3.101 5.717 -13.461 1.00 85.12 259 ILE A CA 1
ATOM 2098 C C . ILE A 1 259 ? 2.709 6.018 -14.910 1.00 85.12 259 ILE A C 1
ATOM 2100 O O . ILE A 1 259 ? 1.559 5.796 -15.293 1.00 85.12 259 ILE A O 1
ATOM 2104 N N . THR A 1 260 ? 3.658 6.509 -15.701 1.00 86.19 260 THR A N 1
ATOM 2105 C CA . THR A 1 260 ? 3.490 6.859 -17.115 1.00 86.19 260 THR A CA 1
ATOM 2106 C C . THR A 1 260 ? 4.025 5.763 -18.043 1.00 86.19 260 THR A C 1
ATOM 2108 O O . THR A 1 260 ? 4.685 4.815 -17.612 1.00 86.19 260 THR A O 1
ATOM 2111 N N . ALA A 1 261 ? 3.733 5.895 -19.341 1.00 83.88 261 ALA A N 1
ATOM 2112 C CA . ALA A 1 261 ? 4.272 5.021 -20.385 1.00 83.88 261 ALA A CA 1
ATOM 2113 C C . ALA A 1 261 ? 5.794 5.167 -20.568 1.00 83.88 261 ALA A C 1
ATOM 2115 O O . ALA A 1 261 ? 6.440 4.269 -21.097 1.00 83.88 261 ALA A O 1
ATOM 2116 N N . GLU A 1 262 ? 6.360 6.284 -20.124 1.00 83.25 262 GLU A N 1
ATOM 2117 C CA . GLU A 1 262 ? 7.786 6.589 -20.202 1.00 83.25 262 GLU A CA 1
ATOM 2118 C C . GLU A 1 262 ? 8.619 5.630 -19.352 1.00 83.25 262 GLU A C 1
ATOM 2120 O O . GLU A 1 262 ? 9.547 5.022 -19.875 1.00 83.25 262 GLU A O 1
ATOM 2125 N N . HIS A 1 263 ? 8.201 5.357 -18.109 1.00 87.19 263 HIS A N 1
ATOM 2126 C CA . HIS A 1 263 ? 8.888 4.392 -17.241 1.00 87.19 263 HIS A CA 1
ATOM 2127 C C . HIS A 1 263 ? 9.030 3.008 -17.899 1.00 87.19 263 HIS A C 1
ATOM 2129 O O . HIS A 1 263 ? 10.043 2.333 -17.746 1.00 87.19 263 HIS A O 1
ATOM 2135 N N . ILE A 1 264 ? 8.021 2.593 -18.674 1.00 87.31 264 ILE A N 1
ATOM 2136 C CA . ILE A 1 264 ? 8.018 1.313 -19.397 1.00 87.31 264 ILE A CA 1
ATOM 2137 C C . ILE A 1 264 ? 9.037 1.337 -20.542 1.00 87.31 264 ILE A C 1
ATOM 2139 O O . ILE A 1 264 ? 9.736 0.346 -20.758 1.00 87.31 264 ILE A O 1
ATOM 2143 N N . LYS A 1 265 ? 9.123 2.460 -21.269 1.00 84.31 265 LYS A N 1
ATOM 2144 C CA . LYS A 1 265 ? 10.063 2.639 -22.382 1.00 84.31 265 LYS A CA 1
ATOM 2145 C C . LYS A 1 265 ? 11.509 2.662 -21.892 1.00 84.31 265 LYS A C 1
ATOM 2147 O O . LYS A 1 265 ? 12.328 1.941 -22.455 1.00 84.31 265 LYS A O 1
ATOM 2152 N N . THR A 1 266 ? 11.804 3.413 -20.830 1.00 85.06 266 THR A N 1
ATOM 2153 C CA . THR A 1 266 ? 13.153 3.498 -20.241 1.00 85.06 266 THR A CA 1
ATOM 2154 C C . THR A 1 266 ? 13.645 2.130 -19.765 1.00 85.06 266 THR A C 1
ATOM 2156 O O . THR A 1 266 ? 14.793 1.769 -19.995 1.00 85.06 266 THR A O 1
ATOM 2159 N N . GLN A 1 267 ? 12.755 1.312 -19.196 1.00 88.31 267 GLN A N 1
ATOM 2160 C CA . GLN A 1 267 ? 13.070 -0.058 -18.765 1.00 88.31 267 GLN A CA 1
ATOM 2161 C C . GLN A 1 267 ? 13.053 -1.092 -19.906 1.00 88.31 267 GLN A C 1
ATOM 2163 O O . GLN A 1 267 ? 13.225 -2.284 -19.658 1.00 88.31 267 GLN A O 1
ATOM 2168 N N . GLN A 1 268 ? 12.813 -0.668 -21.154 1.00 85.31 268 GLN A N 1
ATOM 2169 C CA . GLN A 1 268 ? 12.727 -1.533 -22.340 1.00 85.31 268 GLN A CA 1
ATOM 2170 C C . GLN A 1 268 ? 11.742 -2.703 -22.179 1.00 85.31 268 GLN A C 1
ATOM 2172 O O . GLN A 1 268 ? 11.946 -3.806 -22.698 1.00 85.31 268 GLN A O 1
ATOM 2177 N N . LEU A 1 269 ? 10.651 -2.474 -21.445 1.00 86.31 269 LEU A N 1
ATOM 2178 C CA . LEU A 1 269 ? 9.635 -3.487 -21.194 1.00 86.31 269 LEU A CA 1
ATOM 2179 C C . LEU A 1 269 ? 8.592 -3.522 -22.316 1.00 86.31 269 LEU A C 1
ATOM 2181 O O . LEU A 1 269 ? 8.249 -2.519 -22.939 1.00 86.31 269 LEU A O 1
ATOM 2185 N N . SER A 1 270 ? 8.029 -4.710 -22.539 1.00 81.81 270 SER A N 1
ATOM 2186 C CA . SER A 1 270 ? 6.919 -4.909 -23.476 1.00 81.81 270 SER A CA 1
ATOM 2187 C C . SER A 1 270 ? 5.708 -4.056 -23.093 1.00 81.81 270 SER A C 1
ATOM 2189 O O . SER A 1 270 ? 5.251 -4.104 -21.952 1.00 81.81 270 SER A O 1
ATOM 2191 N N . THR A 1 271 ? 5.096 -3.391 -24.075 1.00 80.75 271 THR A N 1
ATOM 2192 C CA . THR A 1 271 ? 3.870 -2.582 -23.916 1.00 80.75 271 THR A CA 1
ATOM 2193 C C . THR A 1 271 ? 2.603 -3.426 -23.687 1.00 80.75 271 THR A C 1
ATOM 2195 O O . THR A 1 271 ? 1.492 -2.908 -23.610 1.00 80.75 271 THR A O 1
ATOM 2198 N N . SER A 1 272 ? 2.733 -4.749 -23.561 1.00 84.56 272 SER A N 1
ATOM 2199 C CA . SER A 1 272 ? 1.613 -5.648 -23.273 1.00 84.56 272 SER A CA 1
ATOM 2200 C C . SER A 1 272 ? 0.976 -5.344 -21.910 1.00 84.56 272 SER A C 1
ATOM 2202 O O . SER A 1 272 ? 1.569 -5.628 -20.864 1.00 84.56 272 SER A O 1
ATOM 2204 N N . VAL A 1 273 ? -0.266 -4.854 -21.923 1.00 83.50 273 VAL A N 1
ATOM 2205 C CA . VAL A 1 273 ? -1.004 -4.408 -20.727 1.00 83.50 273 VAL A CA 1
ATOM 2206 C C . VAL A 1 273 ? -1.066 -5.489 -19.643 1.00 83.50 273 VAL A C 1
ATOM 2208 O O . VAL A 1 273 ? -0.781 -5.208 -18.484 1.00 83.50 273 VAL A O 1
ATOM 2211 N N . GLY A 1 274 ? -1.343 -6.749 -19.997 1.00 84.62 274 GLY A N 1
ATOM 2212 C CA . GLY A 1 274 ? -1.457 -7.839 -19.017 1.00 84.62 274 GLY A CA 1
ATOM 2213 C C . GLY A 1 274 ? -0.189 -8.072 -18.184 1.00 84.62 274 GLY A C 1
ATOM 2214 O O . GLY A 1 274 ? -0.281 -8.361 -16.993 1.00 84.62 274 GLY A O 1
ATOM 2215 N N . LYS A 1 275 ? 1.000 -7.876 -18.774 1.00 85.69 275 LYS A N 1
ATOM 2216 C CA . LYS A 1 275 ? 2.282 -8.027 -18.060 1.00 85.69 275 LYS A CA 1
ATOM 2217 C C . LYS A 1 275 ? 2.619 -6.818 -17.192 1.00 85.69 275 LYS A C 1
ATOM 2219 O O . LYS A 1 275 ? 3.353 -6.968 -16.222 1.00 85.69 275 LYS A O 1
ATOM 2224 N N . LEU A 1 276 ? 2.079 -5.645 -17.517 1.00 88.69 276 LEU A N 1
ATOM 2225 C CA . LEU A 1 276 ? 2.356 -4.376 -16.837 1.00 88.69 276 LEU A CA 1
ATOM 2226 C C . LEU A 1 276 ? 1.327 -4.036 -15.756 1.00 88.69 276 LEU A C 1
ATOM 2228 O O . LEU A 1 276 ? 1.598 -3.216 -14.878 1.00 88.69 276 LEU A O 1
ATOM 2232 N N . THR A 1 277 ? 0.159 -4.669 -15.793 1.00 89.94 277 THR A N 1
ATOM 2233 C CA . THR A 1 277 ? -0.901 -4.473 -14.807 1.00 89.94 277 THR A CA 1
ATOM 2234 C C . THR A 1 277 ? -0.555 -5.165 -13.485 1.00 89.94 277 THR A C 1
ATOM 2236 O O . THR A 1 277 ? -0.110 -6.315 -13.418 1.00 89.94 277 THR A O 1
ATOM 2239 N N . GLY A 1 278 ? -0.698 -4.424 -12.392 1.00 88.88 278 GLY A N 1
ATOM 2240 C CA . GLY A 1 278 ? -0.606 -4.917 -11.026 1.00 88.88 278 GLY A CA 1
ATOM 2241 C C . GLY A 1 278 ? -1.944 -5.454 -10.528 1.00 88.88 278 GLY A C 1
ATOM 2242 O O . GLY A 1 278 ? -2.980 -5.289 -11.163 1.00 88.88 278 GLY A O 1
ATOM 2243 N N . TYR A 1 279 ? -1.930 -6.036 -9.330 1.00 88.81 279 TYR A N 1
ATOM 2244 C CA . TYR A 1 279 ? -3.114 -6.640 -8.708 1.00 88.81 279 TYR A CA 1
ATOM 2245 C C . TYR A 1 279 ? -4.317 -5.680 -8.609 1.00 88.81 279 TYR A C 1
ATOM 2247 O O . TYR A 1 279 ? -5.465 -6.081 -8.733 1.00 88.81 279 TYR A O 1
ATOM 2255 N N . CYS A 1 280 ? -4.060 -4.381 -8.437 1.00 88.50 280 CYS A N 1
ATOM 2256 C CA . CYS A 1 280 ? -5.097 -3.348 -8.353 1.00 88.50 280 CYS A CA 1
ATOM 2257 C C . CYS A 1 280 ? -5.723 -2.936 -9.704 1.00 88.50 280 CYS A C 1
ATOM 2259 O O . CYS A 1 280 ? -6.505 -1.985 -9.739 1.00 88.50 280 CYS A O 1
ATOM 2261 N N . GLY A 1 281 ? -5.352 -3.576 -10.820 1.00 87.06 281 GLY A N 1
ATOM 2262 C CA . GLY A 1 281 ? -5.848 -3.234 -12.160 1.00 87.06 281 GLY A CA 1
ATOM 2263 C C . GLY A 1 281 ? -5.229 -1.967 -12.771 1.00 87.06 281 GLY A C 1
ATOM 2264 O O . GLY A 1 281 ? -5.661 -1.515 -13.825 1.00 87.06 281 GLY A O 1
ATOM 2265 N N . ARG A 1 282 ? -4.220 -1.377 -12.119 1.00 88.12 282 ARG A N 1
ATOM 2266 C CA . ARG A 1 282 ? -3.399 -0.262 -12.632 1.00 88.12 282 ARG A CA 1
ATOM 2267 C C . ARG A 1 282 ? -1.976 -0.746 -12.908 1.00 88.12 282 ARG A C 1
ATOM 2269 O O . ARG A 1 282 ? -1.619 -1.838 -12.477 1.00 88.12 282 ARG A O 1
ATOM 2276 N N . LEU A 1 283 ? -1.153 0.066 -13.573 1.00 89.62 283 LEU A N 1
ATOM 2277 C CA . LEU A 1 283 ? 0.265 -0.243 -13.798 1.00 89.62 283 LEU A CA 1
ATOM 2278 C C . LEU A 1 283 ? 0.998 -0.584 -12.484 1.00 89.62 283 LEU A C 1
ATOM 2280 O O . LEU A 1 283 ? 0.696 -0.022 -11.422 1.00 89.62 283 LEU A O 1
ATOM 2284 N N . LYS A 1 284 ? 1.938 -1.537 -12.551 1.00 89.62 284 LYS A N 1
ATOM 2285 C CA . LYS A 1 284 ? 2.724 -2.011 -11.399 1.00 89.62 284 LYS A CA 1
ATOM 2286 C C . LYS A 1 284 ? 3.556 -0.879 -10.797 1.00 89.62 284 LYS A C 1
ATOM 2288 O O . LYS A 1 284 ? 4.281 -0.195 -11.503 1.00 89.62 284 LYS A O 1
ATOM 2293 N N . CYS A 1 285 ? 3.510 -0.741 -9.472 1.00 87.56 285 CYS A N 1
ATOM 2294 C CA . CYS A 1 285 ? 4.325 0.233 -8.739 1.00 87.56 285 CYS A CA 1
ATOM 2295 C C . CYS A 1 285 ? 5.833 -0.053 -8.795 1.00 87.56 285 CYS A C 1
ATOM 2297 O O . CYS A 1 285 ? 6.602 0.894 -8.687 1.00 87.56 285 CYS A O 1
ATOM 2299 N N . CYS A 1 286 ? 6.244 -1.303 -9.047 1.00 86.88 286 CYS A N 1
ATOM 2300 C CA . CYS A 1 286 ? 7.644 -1.671 -9.297 1.00 86.88 286 CYS A CA 1
ATOM 2301 C C . CYS A 1 286 ? 8.262 -0.855 -10.441 1.00 86.88 286 CYS A C 1
ATOM 2303 O O . CYS A 1 286 ? 9.416 -0.470 -10.348 1.00 86.88 286 CYS A O 1
ATOM 2305 N N . LEU A 1 287 ? 7.465 -0.511 -11.464 1.00 89.25 287 LEU A N 1
ATOM 2306 C CA . LEU A 1 287 ? 7.924 0.298 -12.596 1.00 89.25 287 LEU A CA 1
ATOM 2307 C C . LEU A 1 287 ? 8.420 1.673 -12.155 1.00 89.25 287 LEU A C 1
ATOM 2309 O O . LEU A 1 287 ? 9.348 2.187 -12.750 1.00 89.25 287 LEU A O 1
ATOM 2313 N N . LEU A 1 288 ? 7.807 2.268 -11.130 1.00 87.94 288 LEU A N 1
ATOM 2314 C CA . LEU A 1 288 ? 8.284 3.532 -10.576 1.00 87.94 288 LEU A CA 1
ATOM 2315 C C . LEU A 1 288 ? 9.433 3.299 -9.592 1.00 87.94 288 LEU A C 1
ATOM 2317 O O . LEU A 1 288 ? 10.407 4.030 -9.621 1.00 87.94 288 LEU A O 1
ATOM 2321 N N . PHE A 1 289 ? 9.318 2.282 -8.734 1.00 87.75 289 PHE A N 1
ATOM 2322 C CA . PHE A 1 289 ? 10.329 1.987 -7.714 1.00 87.75 289 PHE A CA 1
ATOM 2323 C C . PHE A 1 289 ? 11.714 1.711 -8.310 1.00 87.75 289 PHE A C 1
ATOM 2325 O O . PHE A 1 289 ? 12.713 2.157 -7.765 1.00 87.75 289 PHE A O 1
ATOM 2332 N N . GLU A 1 290 ? 11.769 0.992 -9.429 1.00 88.44 290 GLU A N 1
ATOM 2333 C CA . GLU A 1 290 ? 13.026 0.640 -10.094 1.00 88.44 290 GLU A CA 1
ATOM 2334 C C . GLU A 1 290 ? 13.487 1.722 -11.080 1.00 88.44 290 GLU A C 1
ATOM 2336 O O . GLU A 1 290 ? 14.628 1.691 -11.530 1.00 88.44 290 GLU A O 1
ATOM 2341 N N . TYR A 1 291 ? 12.621 2.683 -11.425 1.00 88.62 291 TYR A N 1
ATOM 2342 C CA . TYR A 1 291 ? 12.863 3.632 -12.511 1.00 88.62 291 TYR A CA 1
ATOM 2343 C C . TYR A 1 291 ? 14.191 4.368 -12.381 1.00 88.62 291 TYR A C 1
ATOM 2345 O O . TYR A 1 291 ? 14.966 4.378 -13.330 1.00 88.62 291 TYR A O 1
ATOM 2353 N N . ASP A 1 292 ? 14.462 4.926 -11.207 1.00 86.75 292 ASP A N 1
ATOM 2354 C CA . ASP A 1 292 ? 15.644 5.746 -10.962 1.00 86.75 292 ASP A CA 1
ATOM 2355 C C . ASP A 1 292 ? 16.950 4.970 -11.171 1.00 86.75 292 ASP A C 1
ATOM 2357 O O . ASP A 1 292 ? 17.910 5.486 -11.745 1.00 86.75 292 ASP A O 1
ATOM 2361 N N . TYR A 1 293 ? 16.968 3.697 -10.766 1.00 89.25 293 TYR A N 1
ATOM 2362 C CA . TYR A 1 293 ? 18.110 2.815 -10.982 1.00 89.25 293 TYR A CA 1
ATOM 2363 C C . TYR A 1 293 ? 18.318 2.534 -12.473 1.00 89.25 293 TYR A C 1
ATOM 2365 O O . TYR A 1 293 ? 19.425 2.685 -12.987 1.00 89.25 293 TYR A O 1
ATOM 2373 N N . TYR A 1 294 ? 17.242 2.188 -13.188 1.00 90.06 294 TYR A N 1
ATOM 2374 C CA . TYR A 1 294 ? 17.307 1.981 -14.636 1.00 90.06 294 TYR A CA 1
ATOM 2375 C C . TYR A 1 294 ? 17.714 3.254 -15.380 1.00 90.06 294 TYR A C 1
ATOM 2377 O O . TYR A 1 294 ? 18.459 3.168 -16.351 1.00 90.06 294 TYR A O 1
ATOM 2385 N N . PHE A 1 295 ? 17.245 4.420 -14.932 1.00 87.19 295 PHE A N 1
ATOM 2386 C CA . PHE A 1 295 ? 17.576 5.709 -15.525 1.00 87.19 295 PHE A CA 1
ATOM 2387 C C . PHE A 1 295 ? 19.078 5.986 -15.409 1.00 87.19 295 PHE A C 1
ATOM 2389 O O . PHE A 1 295 ? 19.742 6.135 -16.433 1.00 87.19 295 PHE A O 1
ATOM 2396 N N . LYS A 1 296 ? 19.634 5.937 -14.192 1.00 88.62 296 LYS A N 1
ATOM 2397 C CA . LYS A 1 296 ? 21.072 6.139 -13.950 1.00 88.62 296 LYS A CA 1
ATOM 2398 C C . LYS A 1 296 ? 21.949 5.143 -14.709 1.00 88.62 296 LYS A C 1
ATOM 2400 O O . LYS A 1 296 ? 22.943 5.527 -15.315 1.00 88.62 296 LYS A O 1
ATOM 2405 N N . GLU A 1 297 ? 21.588 3.861 -14.698 1.00 89.38 297 GLU A N 1
ATOM 2406 C CA . GLU A 1 297 ? 22.357 2.852 -15.434 1.00 89.38 297 GLU A CA 1
ATOM 2407 C C . GLU A 1 297 ? 22.264 3.058 -16.947 1.00 89.38 297 GLU A C 1
ATOM 2409 O O . GLU A 1 297 ? 23.258 2.862 -17.642 1.00 89.38 297 GLU A O 1
ATOM 2414 N N . SER A 1 298 ? 21.116 3.508 -17.467 1.00 86.88 298 SER A N 1
ATOM 2415 C CA . SER A 1 298 ? 20.943 3.753 -18.903 1.00 86.88 298 SER A CA 1
ATOM 2416 C C . SER A 1 298 ? 21.859 4.845 -19.457 1.00 86.88 298 SER A C 1
ATOM 2418 O O . SER A 1 298 ? 22.207 4.780 -20.633 1.00 86.88 298 SER A O 1
ATOM 2420 N N . GLU A 1 299 ? 22.308 5.795 -18.630 1.00 86.44 299 GLU A N 1
ATOM 2421 C CA . GLU A 1 299 ? 23.218 6.872 -19.050 1.00 86.44 299 GLU A CA 1
ATOM 2422 C C . GLU A 1 299 ? 24.608 6.367 -19.456 1.00 86.44 299 GLU A C 1
ATOM 2424 O O . GLU A 1 299 ? 25.302 7.035 -20.221 1.00 86.44 299 GLU A O 1
ATOM 2429 N N . LYS A 1 300 ? 25.015 5.183 -18.982 1.00 88.06 300 LYS A N 1
ATOM 2430 C CA . LYS A 1 300 ? 26.299 4.565 -19.351 1.00 88.06 300 LYS A CA 1
ATOM 2431 C C . LYS A 1 300 ? 26.288 3.976 -20.761 1.00 88.06 300 LYS A C 1
ATOM 2433 O O . LYS A 1 300 ? 27.348 3.714 -21.324 1.00 88.06 300 LYS A O 1
ATOM 2438 N N . TYR A 1 301 ? 25.104 3.733 -21.317 1.00 88.25 301 TYR A N 1
ATOM 2439 C CA . TYR A 1 301 ? 24.933 3.080 -22.607 1.00 88.25 301 TYR A CA 1
ATOM 2440 C C . TYR A 1 301 ? 24.684 4.110 -23.715 1.00 88.25 301 TYR A C 1
ATOM 2442 O O . TYR A 1 301 ? 24.050 5.140 -23.473 1.00 88.25 301 TYR A O 1
ATOM 2450 N N . PRO A 1 302 ? 25.097 3.821 -24.963 1.00 86.94 302 PRO A N 1
ATOM 2451 C CA . PRO A 1 302 ? 24.674 4.614 -26.108 1.00 86.94 302 PRO A CA 1
ATOM 2452 C C . PRO A 1 302 ? 23.148 4.612 -26.246 1.00 86.94 302 PRO A C 1
ATOM 2454 O O . PRO A 1 302 ? 22.471 3.629 -25.918 1.00 86.94 302 PRO A O 1
ATOM 2457 N N . LYS A 1 303 ? 22.596 5.695 -26.799 1.00 84.69 303 LYS A N 1
ATOM 2458 C CA . LYS A 1 303 ? 21.151 5.806 -27.041 1.00 84.69 303 LYS A CA 1
ATOM 2459 C C . LYS A 1 303 ? 20.640 4.673 -27.936 1.00 84.69 303 LYS A C 1
ATOM 2461 O O . LYS A 1 303 ? 21.295 4.234 -28.881 1.00 84.69 303 LYS A O 1
ATOM 2466 N N . LEU A 1 304 ? 19.414 4.221 -27.677 1.00 84.19 304 LEU A N 1
ATOM 2467 C CA . LEU A 1 304 ? 18.756 3.256 -28.556 1.00 84.19 304 LEU A CA 1
ATOM 2468 C C . LEU A 1 304 ? 18.689 3.805 -29.984 1.00 84.19 304 LEU A C 1
ATOM 2470 O O . LEU A 1 304 ? 18.302 4.949 -30.209 1.00 84.19 304 LEU A O 1
ATOM 2474 N N . GLY A 1 305 ? 19.060 2.970 -30.952 1.00 82.75 305 GLY A N 1
ATOM 2475 C CA . GLY A 1 305 ? 19.161 3.363 -32.350 1.00 82.75 305 GLY A CA 1
ATOM 2476 C C . GLY A 1 305 ? 20.506 3.949 -32.776 1.00 82.75 305 GLY A C 1
ATOM 2477 O O . GLY A 1 305 ? 20.633 4.225 -33.968 1.00 82.75 305 GLY A O 1
ATOM 2478 N N . SER A 1 306 ? 21.490 4.085 -31.877 1.00 86.50 306 SER A N 1
ATOM 2479 C CA . SER A 1 306 ? 22.872 4.414 -32.254 1.00 86.50 306 SER A CA 1
ATOM 2480 C C . SER A 1 306 ? 23.434 3.422 -33.266 1.00 86.50 306 SER A C 1
ATOM 2482 O O . SER A 1 306 ? 23.142 2.220 -33.219 1.00 86.50 306 SER A O 1
ATOM 2484 N N . ILE A 1 307 ? 24.235 3.945 -34.186 1.00 87.38 307 ILE A N 1
ATOM 2485 C CA . ILE A 1 307 ? 24.839 3.196 -35.282 1.00 87.38 307 ILE A CA 1
ATOM 2486 C C . ILE A 1 307 ? 26.292 2.893 -34.915 1.00 87.38 307 ILE A C 1
ATOM 2488 O O . ILE A 1 307 ? 27.033 3.789 -34.527 1.00 87.38 307 ILE A O 1
ATOM 2492 N N . LEU A 1 308 ? 26.677 1.626 -35.018 1.00 87.44 308 LEU A N 1
ATOM 2493 C CA . LEU A 1 308 ? 28.027 1.120 -34.822 1.00 87.44 308 LEU A CA 1
ATOM 2494 C C . LEU A 1 308 ? 28.598 0.701 -36.178 1.00 87.44 308 LEU A C 1
ATOM 2496 O O . LEU A 1 308 ? 28.062 -0.196 -36.838 1.00 87.44 308 LEU A O 1
ATOM 2500 N N . GLU A 1 309 ? 29.701 1.329 -36.567 1.00 87.12 309 GLU A N 1
ATOM 2501 C CA . GLU A 1 309 ? 30.435 0.996 -37.785 1.00 87.12 309 GLU A CA 1
ATOM 2502 C C . GLU A 1 309 ? 31.557 0.004 -37.460 1.00 87.12 309 GLU A C 1
ATOM 2504 O O . GLU A 1 309 ? 32.481 0.293 -36.695 1.00 87.12 309 GLU A O 1
ATOM 2509 N N . LEU A 1 310 ? 31.464 -1.196 -38.031 1.00 85.25 310 LEU A N 1
ATOM 2510 C CA . LEU A 1 310 ? 32.495 -2.227 -37.949 1.00 85.25 310 LEU A CA 1
ATOM 2511 C C . LEU A 1 310 ? 33.025 -2.528 -39.349 1.00 85.25 310 LEU A C 1
ATOM 2513 O O . LEU A 1 310 ? 32.343 -2.304 -40.346 1.00 85.25 310 LEU A O 1
ATOM 2517 N N . ASP A 1 311 ? 34.211 -3.128 -39.416 1.00 83.31 311 ASP A N 1
ATOM 2518 C CA . ASP A 1 311 ? 34.842 -3.506 -40.688 1.00 83.31 311 ASP A CA 1
ATOM 2519 C C . ASP A 1 311 ? 33.962 -4.491 -41.500 1.00 83.31 311 ASP A C 1
ATOM 2521 O O . ASP A 1 311 ? 33.997 -4.512 -42.727 1.00 83.31 311 ASP A O 1
ATOM 2525 N N . ASP A 1 312 ? 33.106 -5.257 -40.808 1.00 82.75 312 ASP A N 1
ATOM 2526 C CA . ASP A 1 312 ? 32.134 -6.200 -41.383 1.00 82.75 312 ASP A CA 1
ATOM 2527 C C . ASP A 1 312 ? 30.802 -5.557 -41.828 1.00 82.75 312 ASP A C 1
ATOM 2529 O O . ASP A 1 312 ? 29.904 -6.274 -42.285 1.00 82.75 312 ASP A O 1
ATOM 2533 N N . GLY A 1 313 ? 30.608 -4.254 -41.611 1.00 84.81 313 GLY A N 1
ATOM 2534 C CA . GLY A 1 313 ? 29.384 -3.523 -41.949 1.00 84.81 313 GLY A CA 1
ATOM 2535 C C . GLY A 1 313 ? 28.787 -2.712 -40.796 1.00 84.81 313 GLY A C 1
ATOM 2536 O O . GLY A 1 313 ? 29.327 -2.641 -39.692 1.00 84.81 313 GLY A O 1
ATOM 2537 N N . VAL A 1 314 ? 27.635 -2.104 -41.077 1.00 87.69 314 VAL A N 1
ATOM 2538 C CA . VAL A 1 314 ? 26.936 -1.176 -40.181 1.00 87.69 314 VAL A CA 1
ATOM 2539 C C . VAL A 1 314 ? 25.897 -1.915 -39.340 1.00 87.69 314 VAL A C 1
ATOM 2541 O O . VAL A 1 314 ? 25.143 -2.756 -39.846 1.00 87.69 314 VAL A O 1
ATOM 2544 N N . TYR A 1 315 ? 25.852 -1.599 -38.046 1.00 87.56 315 TYR A N 1
ATOM 2545 C CA . TYR A 1 315 ? 24.904 -2.190 -37.112 1.00 87.56 315 TYR A CA 1
ATOM 2546 C C . TYR A 1 315 ? 24.169 -1.131 -36.290 1.00 87.56 315 TYR A C 1
ATOM 2548 O O . TYR A 1 315 ? 24.751 -0.144 -35.863 1.00 87.56 315 TYR A O 1
ATOM 2556 N N . LYS A 1 316 ? 22.890 -1.360 -36.000 1.00 85.94 316 LYS A N 1
ATOM 2557 C CA . LYS A 1 316 ? 22.040 -0.480 -35.196 1.00 85.94 316 LYS A CA 1
ATOM 2558 C C . LYS A 1 316 ? 21.757 -1.083 -33.824 1.00 85.94 316 LYS A C 1
ATOM 2560 O O . LYS A 1 316 ? 21.387 -2.254 -33.721 1.00 85.94 316 LYS A O 1
ATOM 2565 N N . LEU A 1 317 ? 21.876 -0.281 -32.772 1.00 86.38 317 LEU A N 1
ATOM 2566 C CA . LEU A 1 317 ? 21.554 -0.689 -31.407 1.00 86.38 317 LEU A CA 1
ATOM 2567 C C . LEU A 1 317 ? 20.037 -0.865 -31.239 1.00 86.38 317 LEU A C 1
ATOM 2569 O O . LEU A 1 317 ? 19.283 0.100 -31.372 1.00 86.38 317 LEU A O 1
ATOM 2573 N N . ILE A 1 318 ? 19.584 -2.083 -30.921 1.00 85.75 318 ILE A N 1
ATOM 2574 C CA . ILE A 1 318 ? 18.164 -2.367 -30.631 1.00 85.75 318 ILE A CA 1
ATOM 2575 C C . ILE A 1 318 ? 17.893 -2.370 -29.130 1.00 85.75 318 ILE A C 1
ATOM 2577 O O . ILE A 1 318 ? 16.831 -1.930 -28.692 1.00 85.75 318 ILE A O 1
ATOM 2581 N N . LYS A 1 319 ? 18.810 -2.950 -28.355 1.00 86.38 319 LYS A N 1
ATOM 2582 C CA . LYS A 1 319 ? 18.579 -3.289 -26.954 1.00 86.38 319 LYS A CA 1
ATOM 2583 C C . LYS A 1 319 ? 19.885 -3.213 -26.178 1.00 86.38 319 LYS A C 1
ATOM 2585 O O . LYS A 1 319 ? 20.919 -3.642 -26.686 1.00 86.38 319 LYS A O 1
ATOM 2590 N N . PHE A 1 320 ? 19.811 -2.770 -24.931 1.00 89.44 320 PHE A N 1
ATOM 2591 C CA . PHE A 1 320 ? 20.882 -2.962 -23.958 1.00 89.44 320 PHE A CA 1
ATOM 2592 C C . PHE A 1 320 ? 20.341 -3.680 -22.720 1.00 89.44 320 PHE A C 1
ATOM 2594 O O . PHE A 1 320 ? 19.161 -3.578 -22.388 1.00 89.44 320 PHE A O 1
ATOM 2601 N N . ASP A 1 321 ? 21.190 -4.469 -22.074 1.00 88.56 321 ASP A N 1
ATOM 2602 C CA . ASP A 1 321 ? 20.868 -5.228 -20.870 1.00 88.56 321 ASP A CA 1
ATOM 2603 C C . ASP A 1 321 ? 21.748 -4.727 -19.724 1.00 88.56 321 ASP A C 1
ATOM 2605 O O . ASP A 1 321 ? 22.950 -5.004 -19.695 1.00 88.56 321 ASP A O 1
ATOM 2609 N N . ILE A 1 322 ? 21.128 -3.998 -18.791 1.00 89.00 322 ILE A N 1
ATOM 2610 C CA . ILE A 1 322 ? 21.802 -3.395 -17.635 1.00 89.00 322 ILE A CA 1
ATOM 2611 C C . ILE A 1 322 ? 22.311 -4.428 -16.624 1.00 89.00 322 ILE A C 1
ATOM 2613 O O . ILE A 1 322 ? 23.191 -4.120 -15.833 1.00 89.00 322 ILE A O 1
ATOM 2617 N N . PHE A 1 323 ? 21.775 -5.654 -16.627 1.00 87.69 323 PHE A N 1
ATOM 2618 C CA . PHE A 1 323 ? 22.190 -6.695 -15.680 1.00 87.69 323 PHE A CA 1
ATOM 2619 C C . PHE A 1 323 ? 23.360 -7.514 -16.214 1.00 87.69 323 PHE A C 1
ATOM 2621 O O . PHE A 1 323 ? 24.144 -8.064 -15.442 1.00 87.69 323 PHE A O 1
ATOM 2628 N N . LYS A 1 324 ? 23.459 -7.632 -17.541 1.00 87.94 324 LYS A N 1
ATOM 2629 C CA . LYS A 1 324 ? 24.535 -8.368 -18.218 1.00 87.94 324 LYS A CA 1
ATOM 2630 C C . LYS A 1 324 ? 25.658 -7.473 -18.727 1.00 87.94 324 LYS A C 1
ATOM 2632 O O . LYS A 1 324 ? 26.626 -8.006 -19.262 1.00 87.94 324 LYS A O 1
ATOM 2637 N N . ASN A 1 325 ? 25.524 -6.153 -18.597 1.00 90.44 325 ASN A N 1
ATOM 2638 C CA . ASN A 1 325 ? 26.442 -5.166 -19.164 1.00 90.44 325 ASN A CA 1
ATOM 2639 C C . ASN A 1 325 ? 26.724 -5.427 -20.649 1.00 90.44 325 ASN A C 1
ATOM 2641 O O . ASN A 1 325 ? 27.875 -5.475 -21.082 1.00 90.44 325 ASN A O 1
ATOM 2645 N N . SER A 1 326 ? 25.662 -5.656 -21.427 1.00 90.69 326 SER A N 1
ATOM 2646 C CA . SER A 1 326 ? 25.778 -6.045 -22.836 1.00 90.69 326 SER A CA 1
ATOM 2647 C C . SER A 1 326 ? 24.793 -5.298 -23.724 1.00 90.69 326 SER A C 1
ATOM 2649 O O . SER A 1 326 ? 23.645 -5.089 -23.325 1.00 90.69 326 SER A O 1
ATOM 2651 N N . CYS A 1 327 ? 25.200 -4.976 -24.949 1.00 89.81 327 CYS A N 1
ATOM 2652 C CA . CYS A 1 327 ? 24.325 -4.393 -25.962 1.00 89.81 327 CYS A CA 1
ATOM 2653 C C . CYS A 1 327 ? 24.154 -5.311 -27.162 1.00 89.81 327 CYS A C 1
ATOM 2655 O O . CYS A 1 327 ? 25.113 -5.914 -27.642 1.00 89.81 327 CYS A O 1
ATOM 2657 N N . THR A 1 328 ? 22.929 -5.357 -27.677 1.00 88.50 328 THR A N 1
ATOM 2658 C CA . THR A 1 328 ? 22.554 -6.126 -28.859 1.00 88.50 328 THR A CA 1
ATOM 2659 C C . THR A 1 328 ? 22.363 -5.196 -30.047 1.00 88.50 328 THR A C 1
ATOM 2661 O O . THR A 1 328 ? 21.444 -4.369 -30.084 1.00 88.50 328 THR A O 1
ATOM 2664 N N . PHE A 1 329 ? 23.203 -5.400 -31.051 1.00 88.25 329 PHE A N 1
ATOM 2665 C CA . PHE A 1 329 ? 23.175 -4.690 -32.315 1.00 88.25 329 PHE A CA 1
ATOM 2666 C C . PHE A 1 329 ? 22.632 -5.586 -33.429 1.00 88.25 329 PHE A C 1
ATOM 2668 O O . PHE A 1 329 ? 22.898 -6.791 -33.459 1.00 88.25 329 PHE A O 1
ATOM 2675 N N . ILE A 1 330 ? 21.889 -4.991 -34.359 1.00 87.69 330 ILE A N 1
ATOM 2676 C CA . ILE A 1 330 ? 21.375 -5.657 -35.555 1.00 87.69 330 ILE A CA 1
ATOM 2677 C C . ILE A 1 330 ? 22.033 -5.082 -36.803 1.00 87.69 330 ILE A C 1
ATOM 2679 O O . ILE A 1 330 ? 22.243 -3.878 -36.883 1.00 87.69 330 ILE A O 1
ATOM 2683 N N . SER A 1 331 ? 22.342 -5.918 -37.784 1.00 87.62 331 SER A N 1
ATOM 2684 C CA . SER A 1 331 ? 22.756 -5.435 -39.107 1.00 87.62 331 SER A CA 1
ATOM 2685 C C . SER A 1 331 ? 21.580 -4.785 -39.854 1.00 87.62 331 SER A C 1
ATOM 2687 O O . SER A 1 331 ? 20.427 -5.130 -39.589 1.00 87.62 331 SER A O 1
ATOM 2689 N N . GLU A 1 332 ? 21.853 -3.886 -40.804 1.00 78.56 332 GLU A N 1
ATOM 2690 C CA . GLU A 1 332 ? 20.827 -3.269 -41.668 1.00 78.56 332 GLU A CA 1
ATOM 2691 C C . GLU A 1 332 ? 19.959 -4.291 -42.418 1.00 78.56 332 GLU A C 1
ATOM 2693 O O . GLU A 1 332 ? 18.770 -4.057 -42.617 1.00 78.56 332 GLU A O 1
ATOM 2698 N N . ASP A 1 333 ? 20.510 -5.462 -42.745 1.00 78.81 333 ASP A N 1
ATOM 2699 C CA . ASP A 1 333 ? 19.768 -6.544 -43.403 1.00 78.81 333 ASP A CA 1
ATOM 2700 C C . ASP A 1 333 ? 18.810 -7.291 -42.455 1.00 78.81 333 ASP A C 1
ATOM 2702 O O . ASP A 1 333 ? 18.120 -8.221 -42.869 1.00 78.81 333 ASP A O 1
ATOM 2706 N N . TYR A 1 334 ? 18.785 -6.947 -41.161 1.00 77.31 334 TYR A N 1
ATOM 2707 C CA . TYR A 1 334 ? 18.005 -7.607 -40.102 1.00 77.31 334 TYR A CA 1
ATOM 2708 C C . TYR A 1 334 ? 18.303 -9.107 -39.895 1.00 77.31 334 TYR A C 1
ATOM 2710 O O . TYR A 1 334 ? 17.597 -9.788 -39.152 1.00 77.31 334 TYR A O 1
ATOM 2718 N N . GLN A 1 335 ? 19.364 -9.639 -40.512 1.00 79.75 335 GLN A N 1
ATOM 2719 C CA . GLN A 1 335 ? 19.696 -11.071 -40.474 1.00 79.75 335 GLN A CA 1
ATOM 2720 C C . GLN A 1 335 ? 20.736 -11.450 -39.414 1.00 79.75 335 GLN A C 1
ATOM 2722 O O . GLN A 1 335 ? 20.839 -12.620 -39.044 1.00 79.75 335 GLN A O 1
ATOM 2727 N N . ARG A 1 336 ? 21.533 -10.490 -38.933 1.00 82.88 336 ARG A N 1
ATOM 2728 C CA . ARG A 1 336 ? 22.651 -10.748 -38.014 1.00 82.88 336 ARG A CA 1
ATOM 2729 C C . ARG A 1 336 ? 22.493 -9.940 -36.736 1.00 82.88 336 ARG A C 1
ATOM 2731 O O . ARG A 1 336 ? 22.331 -8.724 -36.798 1.00 82.88 336 ARG A O 1
ATOM 2738 N N . PHE A 1 337 ? 22.608 -10.626 -35.603 1.00 87.38 337 PHE A N 1
ATOM 2739 C CA . PHE A 1 337 ? 22.663 -10.028 -34.273 1.00 87.38 337 PHE A CA 1
ATOM 2740 C C . PHE A 1 337 ? 24.075 -10.189 -33.713 1.00 87.38 337 PHE A C 1
ATOM 2742 O O . PHE A 1 337 ? 24.604 -11.303 -33.701 1.00 87.38 337 PHE A O 1
ATOM 2749 N N . LYS A 1 338 ? 24.678 -9.096 -33.246 1.00 87.44 338 LYS A N 1
ATOM 2750 C CA . LYS A 1 338 ? 25.959 -9.113 -32.528 1.00 87.44 338 LYS A CA 1
ATOM 2751 C C . LYS A 1 338 ? 25.744 -8.558 -31.121 1.00 87.44 338 LYS A C 1
ATOM 2753 O O . LYS A 1 338 ? 25.070 -7.543 -30.955 1.00 87.44 338 LYS A O 1
ATOM 2758 N N . ASN A 1 339 ? 26.293 -9.244 -30.122 1.00 90.12 339 ASN A N 1
ATOM 2759 C CA . ASN A 1 339 ? 26.285 -8.793 -28.734 1.00 90.12 339 ASN A CA 1
ATOM 2760 C C . ASN A 1 339 ? 27.695 -8.355 -28.355 1.00 90.12 339 ASN A C 1
ATOM 2762 O O . ASN A 1 339 ? 28.630 -9.125 -28.564 1.00 90.12 339 ASN A O 1
ATOM 2766 N N . PHE A 1 340 ? 27.816 -7.162 -27.785 1.00 89.69 340 PHE A N 1
ATOM 2767 C CA . PHE A 1 340 ? 29.075 -6.617 -27.280 1.00 89.69 340 PHE A CA 1
ATOM 2768 C C . PHE A 1 340 ? 28.943 -6.296 -25.798 1.00 89.69 340 PHE A C 1
ATOM 2770 O O . PHE A 1 340 ? 27.849 -5.962 -25.327 1.00 89.69 340 PHE A O 1
ATOM 2777 N N . SER A 1 341 ? 30.043 -6.417 -25.066 1.00 91.94 341 SER A N 1
ATOM 2778 C CA . SER A 1 341 ? 30.119 -5.977 -23.672 1.00 91.94 341 SER A CA 1
ATOM 2779 C C . SER A 1 341 ? 30.210 -4.451 -23.579 1.00 91.94 341 SER A C 1
ATOM 2781 O O . SER A 1 341 ? 30.577 -3.776 -24.540 1.00 91.94 341 SER A O 1
ATOM 2783 N N . LEU A 1 342 ? 29.868 -3.897 -22.418 1.00 87.69 342 LEU A N 1
ATOM 2784 C CA . LEU A 1 342 ? 29.948 -2.458 -22.164 1.00 87.69 342 LEU A CA 1
ATOM 2785 C C . LEU A 1 342 ? 31.378 -1.913 -22.356 1.00 87.69 342 LEU A C 1
ATOM 2787 O O . LEU A 1 342 ? 31.547 -0.871 -22.981 1.00 87.69 342 LEU A O 1
ATOM 2791 N N . ASP A 1 343 ? 32.403 -2.651 -21.929 1.00 88.12 343 ASP A N 1
ATOM 2792 C CA . ASP A 1 343 ? 33.807 -2.240 -22.080 1.00 88.12 343 ASP A CA 1
ATOM 2793 C C . ASP A 1 343 ? 34.233 -2.155 -23.554 1.00 88.12 343 ASP A C 1
ATOM 2795 O O . ASP A 1 343 ? 34.898 -1.205 -23.968 1.00 88.12 343 ASP A O 1
ATOM 2799 N N . GLU A 1 344 ? 33.802 -3.117 -24.377 1.00 87.25 344 GLU A N 1
ATOM 2800 C CA . GLU A 1 344 ? 34.036 -3.090 -25.827 1.00 87.25 344 GLU A CA 1
ATOM 2801 C C . GLU A 1 344 ? 33.353 -1.883 -26.473 1.00 87.25 344 GLU A C 1
ATOM 2803 O O . GLU A 1 344 ? 33.918 -1.238 -27.352 1.00 87.25 344 GLU A O 1
ATOM 2808 N N . ILE A 1 345 ? 32.148 -1.544 -26.018 1.00 86.25 345 ILE A N 1
ATOM 2809 C CA . ILE A 1 345 ? 31.384 -0.408 -26.537 1.00 86.25 345 ILE A CA 1
ATOM 2810 C C . ILE A 1 345 ? 32.049 0.911 -26.172 1.00 86.25 345 ILE A C 1
ATOM 2812 O O . ILE A 1 345 ? 32.131 1.788 -27.029 1.00 86.25 345 ILE A O 1
ATOM 2816 N N . HIS A 1 346 ? 32.574 1.045 -24.954 1.00 86.19 346 HIS A N 1
ATOM 2817 C CA . HIS A 1 346 ? 33.376 2.208 -24.584 1.00 86.19 346 HIS A CA 1
ATOM 2818 C C . HIS A 1 346 ? 34.644 2.307 -25.438 1.00 86.19 346 HIS A C 1
ATOM 2820 O O . HIS A 1 346 ? 34.934 3.381 -25.958 1.00 86.19 346 HIS A O 1
ATOM 2826 N N . ALA A 1 347 ? 35.327 1.190 -25.708 1.00 87.50 347 ALA A N 1
ATOM 2827 C CA . ALA A 1 347 ? 36.475 1.186 -26.614 1.00 87.50 347 ALA A CA 1
ATOM 2828 C C . ALA A 1 347 ? 36.100 1.601 -28.053 1.00 87.50 347 ALA A C 1
ATOM 2830 O O . ALA A 1 347 ? 36.861 2.312 -28.711 1.00 87.50 347 ALA A O 1
ATOM 2831 N N . PHE A 1 348 ? 34.925 1.200 -28.552 1.00 86.00 348 PHE A N 1
ATOM 2832 C CA . PHE A 1 348 ? 34.420 1.652 -29.855 1.00 86.00 348 PHE A CA 1
ATOM 2833 C C . PHE A 1 348 ? 33.983 3.125 -29.844 1.00 86.00 348 PHE A C 1
ATOM 2835 O O . PHE A 1 348 ? 34.146 3.813 -30.855 1.00 86.00 348 PHE A O 1
ATOM 2842 N N . ALA A 1 349 ? 33.466 3.622 -28.718 1.00 82.12 349 ALA A N 1
ATOM 2843 C CA . ALA A 1 349 ? 33.123 5.029 -28.529 1.00 82.12 349 ALA A CA 1
ATOM 2844 C C . ALA A 1 349 ? 34.376 5.919 -28.555 1.00 82.12 349 ALA A C 1
ATOM 2846 O O . ALA A 1 349 ? 34.389 6.921 -29.272 1.00 82.12 349 ALA A O 1
ATOM 2847 N N . ASP A 1 350 ? 35.449 5.507 -27.872 1.00 81.62 350 ASP A N 1
ATOM 2848 C CA . ASP A 1 350 ? 36.749 6.198 -27.870 1.00 81.62 350 ASP A CA 1
ATOM 2849 C C . ASP A 1 350 ? 37.384 6.241 -29.270 1.00 81.62 350 ASP A C 1
ATOM 2851 O O . ASP A 1 350 ? 38.094 7.181 -29.624 1.00 81.62 350 ASP A O 1
ATOM 2855 N N . GLN A 1 351 ? 37.096 5.235 -30.099 1.00 84.56 351 GLN A N 1
ATOM 2856 C CA . GLN A 1 351 ? 37.517 5.171 -31.502 1.00 84.56 351 GLN A CA 1
ATOM 2857 C C . GLN A 1 351 ? 36.593 5.949 -32.458 1.00 84.56 351 GLN A C 1
ATOM 2859 O O . GLN A 1 351 ? 36.783 5.867 -33.671 1.00 84.56 351 GLN A O 1
ATOM 2864 N N . HIS A 1 352 ? 35.592 6.678 -31.947 1.00 79.44 352 HIS A N 1
ATOM 2865 C CA . HIS A 1 352 ? 34.576 7.398 -32.727 1.00 79.44 352 HIS A CA 1
ATOM 2866 C C . HIS A 1 352 ? 33.788 6.523 -33.722 1.00 79.44 352 HIS A C 1
ATOM 2868 O O . HIS A 1 352 ? 33.305 7.013 -34.740 1.00 79.44 352 HIS A O 1
ATOM 2874 N N . ARG A 1 353 ? 33.619 5.227 -33.426 1.00 79.19 353 ARG A N 1
ATOM 2875 C CA . ARG A 1 353 ? 32.879 4.272 -34.280 1.00 79.19 353 ARG A CA 1
ATOM 2876 C C . ARG A 1 353 ? 31.377 4.206 -33.981 1.00 79.19 353 ARG A C 1
ATOM 2878 O O . ARG A 1 353 ? 30.666 3.413 -34.598 1.00 79.19 353 ARG A O 1
ATOM 2885 N N . ILE A 1 354 ? 30.899 5.002 -33.022 1.00 81.69 354 ILE A N 1
ATOM 2886 C CA . ILE A 1 354 ? 29.494 5.061 -32.607 1.00 81.69 354 ILE A CA 1
ATOM 2887 C C . ILE A 1 354 ? 28.917 6.427 -32.967 1.00 81.69 354 ILE A C 1
ATOM 2889 O O . ILE A 1 354 ? 29.377 7.457 -32.476 1.00 81.69 354 ILE A O 1
ATOM 2893 N N . LEU A 1 355 ? 27.876 6.416 -33.793 1.00 81.25 355 LEU A N 1
ATOM 2894 C CA . LEU A 1 355 ? 27.098 7.592 -34.158 1.00 81.25 355 LEU A CA 1
ATOM 2895 C C . LEU A 1 355 ? 25.778 7.580 -33.385 1.00 81.25 355 LEU A C 1
ATOM 2897 O O . LEU A 1 355 ? 24.943 6.688 -33.571 1.00 81.25 355 LEU A O 1
ATOM 2901 N N . GLU A 1 356 ? 25.587 8.563 -32.507 1.00 79.69 356 GLU A N 1
ATOM 2902 C CA . GLU A 1 356 ? 24.332 8.724 -31.775 1.00 79.69 356 GLU A CA 1
ATOM 2903 C C . GLU A 1 356 ? 23.249 9.386 -32.642 1.00 79.69 356 GLU A C 1
ATOM 2905 O O . GLU A 1 356 ? 23.548 10.280 -33.437 1.00 79.69 356 GLU A O 1
ATOM 2910 N N . PRO A 1 357 ? 21.972 8.993 -32.490 1.00 75.31 357 PRO A N 1
ATOM 2911 C CA . PRO A 1 357 ? 20.870 9.671 -33.157 1.00 75.31 357 PRO A CA 1
ATOM 2912 C C . PRO A 1 357 ? 20.695 11.107 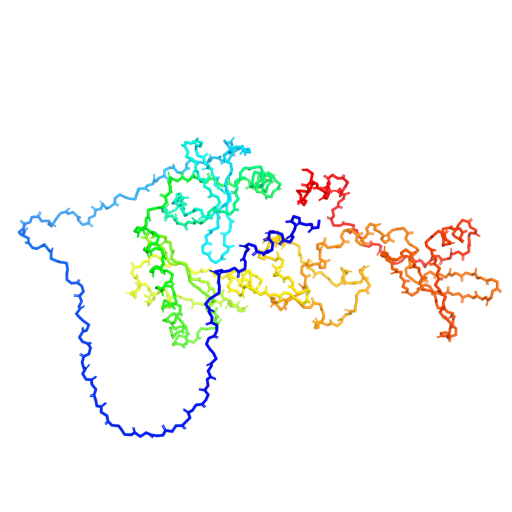-32.628 1.00 75.31 357 PRO A C 1
ATOM 2914 O O . PRO A 1 357 ? 20.791 11.355 -31.422 1.00 75.31 357 PRO A O 1
ATOM 2917 N N . ASN A 1 358 ? 20.387 12.043 -33.537 1.00 58.41 358 ASN A N 1
ATOM 2918 C CA . ASN A 1 358 ? 20.020 13.422 -33.194 1.00 58.41 358 ASN A CA 1
ATOM 2919 C C . ASN A 1 358 ? 18.757 13.439 -32.315 1.00 58.41 358 ASN A C 1
ATOM 2921 O O . ASN A 1 358 ? 17.827 12.668 -32.535 1.00 58.41 358 ASN A O 1
ATOM 2925 N N . GLU A 1 359 ? 18.769 14.297 -31.298 1.00 52.84 359 GLU A N 1
ATOM 2926 C CA . GLU A 1 359 ? 17.877 14.248 -30.136 1.00 52.84 359 GLU A CA 1
ATOM 2927 C C . GLU A 1 359 ? 16.373 14.317 -30.455 1.00 52.84 359 GLU A C 1
ATOM 2929 O O . GLU A 1 359 ? 15.910 15.234 -31.127 1.00 52.84 359 GLU A O 1
ATOM 2934 N N . GLU A 1 360 ? 15.599 13.422 -29.834 1.00 47.62 360 GLU A N 1
ATOM 2935 C CA . GLU A 1 360 ? 14.321 13.787 -29.215 1.00 47.62 360 GLU A CA 1
ATOM 2936 C C . GLU A 1 360 ? 14.528 13.726 -27.691 1.00 47.62 360 GLU A C 1
ATOM 2938 O O . GLU A 1 360 ? 15.245 12.856 -27.192 1.00 47.62 360 GLU A O 1
ATOM 2943 N N . GLU A 1 361 ? 13.986 14.722 -26.988 1.00 44.81 361 GLU A N 1
ATOM 2944 C CA . GLU A 1 361 ? 14.262 15.118 -25.599 1.00 44.81 361 GLU A CA 1
ATOM 2945 C C . GLU A 1 361 ? 14.539 13.961 -24.619 1.00 44.81 361 GLU A C 1
ATOM 2947 O O . GLU A 1 361 ? 13.756 13.018 -24.485 1.00 44.81 361 GLU A O 1
ATOM 2952 N N . LYS A 1 362 ? 15.647 14.072 -23.868 1.00 48.34 362 LYS A N 1
ATOM 2953 C CA . LYS A 1 362 ? 15.934 13.166 -22.752 1.00 48.34 362 LYS A CA 1
ATOM 2954 C C . LYS A 1 362 ? 14.875 13.348 -21.658 1.00 48.34 362 LYS A C 1
ATOM 2956 O O . LYS A 1 362 ? 14.640 14.485 -21.236 1.00 48.34 362 LYS A O 1
ATOM 2961 N N . PRO A 1 363 ? 14.286 12.262 -21.139 1.00 45.81 363 PRO A N 1
ATOM 2962 C CA . PRO A 1 363 ? 13.511 12.354 -19.918 1.00 45.81 363 PRO A CA 1
ATOM 2963 C C . PRO A 1 363 ? 14.417 12.750 -18.747 1.00 45.81 363 PRO A C 1
ATOM 2965 O O . PRO A 1 363 ? 15.598 12.404 -18.719 1.00 45.81 363 PRO A O 1
ATOM 2968 N N . LYS A 1 364 ? 13.878 13.518 -17.802 1.00 47.09 364 LYS A N 1
ATOM 2969 C CA . LYS A 1 364 ? 14.608 13.970 -16.610 1.00 47.09 364 LYS A CA 1
ATOM 2970 C C . LYS A 1 364 ? 14.451 12.943 -15.481 1.00 47.09 364 LYS A C 1
ATOM 2972 O O . LYS A 1 364 ? 13.384 12.328 -15.387 1.00 47.09 364 LYS A O 1
ATOM 2977 N N . PRO A 1 365 ? 15.465 12.762 -14.616 1.00 45.06 365 PRO A N 1
ATOM 2978 C CA . PRO A 1 365 ? 15.305 11.956 -13.412 1.00 45.06 365 PRO A CA 1
ATOM 2979 C C . PRO A 1 365 ? 14.181 12.537 -12.543 1.00 45.06 365 PRO A C 1
ATOM 2981 O O . PRO A 1 365 ? 13.968 13.749 -12.506 1.00 45.06 365 PRO A O 1
ATOM 2984 N N . ILE A 1 366 ? 13.439 11.669 -11.853 1.00 52.25 366 ILE A N 1
ATOM 2985 C CA . ILE A 1 366 ? 12.338 12.090 -10.969 1.00 52.25 366 ILE A CA 1
ATOM 2986 C C . ILE A 1 366 ? 12.895 12.659 -9.654 1.00 52.25 366 ILE A C 1
ATOM 2988 O O . ILE A 1 366 ? 12.242 13.477 -9.006 1.00 52.25 366 ILE A O 1
ATOM 2992 N N . ILE A 1 367 ? 14.102 12.234 -9.272 1.00 50.34 367 ILE A N 1
ATOM 2993 C CA . ILE A 1 367 ? 14.814 12.644 -8.063 1.00 50.34 367 ILE A CA 1
ATOM 2994 C C . ILE A 1 367 ? 16.216 13.096 -8.491 1.00 50.34 367 ILE A C 1
ATOM 2996 O O . ILE A 1 367 ? 16.975 12.295 -9.030 1.00 50.34 367 ILE A O 1
ATOM 3000 N N . GLU A 1 368 ? 16.545 14.373 -8.281 1.00 48.78 368 GLU A N 1
ATOM 3001 C CA . GLU A 1 368 ? 17.852 14.946 -8.655 1.00 48.78 368 GLU A CA 1
ATOM 3002 C C . GLU A 1 368 ? 18.997 14.441 -7.751 1.00 48.78 368 GLU A C 1
ATOM 3004 O O . GLU A 1 368 ? 20.133 14.377 -8.203 1.00 48.78 368 GLU A O 1
ATOM 3009 N N . ASP A 1 369 ? 18.688 13.938 -6.548 1.00 49.06 369 ASP A N 1
ATOM 3010 C CA . ASP A 1 369 ? 19.673 13.494 -5.554 1.00 49.06 369 ASP A CA 1
ATOM 3011 C C . ASP A 1 369 ? 19.376 12.068 -5.045 1.00 49.06 369 ASP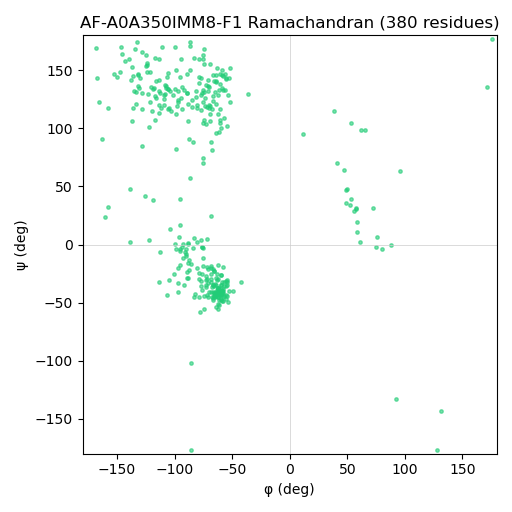 A C 1
ATOM 3013 O O . ASP A 1 369 ? 18.730 11.850 -4.020 1.00 49.06 369 ASP A O 1
ATOM 3017 N N . LEU A 1 370 ? 19.840 11.056 -5.779 1.00 47.47 370 LEU A N 1
ATOM 3018 C CA . LEU A 1 370 ? 19.835 9.649 -5.330 1.00 47.47 370 LEU A CA 1
ATOM 3019 C C . LEU A 1 370 ? 21.130 9.251 -4.608 1.00 47.47 370 LEU A C 1
ATOM 3021 O O . LEU A 1 370 ? 21.214 8.140 -4.089 1.00 47.47 370 LEU A O 1
ATOM 3025 N N . ASP A 1 371 ? 22.135 10.125 -4.587 1.00 47.41 371 ASP A N 1
ATOM 3026 C CA . ASP A 1 371 ? 23.450 9.827 -4.004 1.00 47.41 371 ASP A CA 1
ATOM 3027 C C . ASP A 1 371 ? 23.423 9.838 -2.462 1.00 47.41 371 ASP A C 1
ATOM 3029 O O . ASP A 1 371 ? 24.323 9.299 -1.823 1.00 47.41 371 ASP A O 1
ATOM 3033 N N . ASP A 1 372 ? 22.335 10.337 -1.864 1.00 49.53 372 ASP A N 1
ATOM 3034 C CA . ASP A 1 372 ? 22.105 10.325 -0.414 1.00 49.53 372 ASP A CA 1
ATOM 3035 C C . ASP A 1 372 ? 21.264 9.131 0.084 1.00 49.53 372 ASP A C 1
ATOM 3037 O O . ASP A 1 372 ? 21.091 8.948 1.296 1.00 49.53 372 ASP A O 1
ATOM 3041 N N . ILE A 1 373 ? 20.735 8.287 -0.814 1.00 49.06 373 ILE A N 1
ATOM 3042 C CA . ILE A 1 373 ? 19.938 7.114 -0.423 1.00 49.06 373 ILE A CA 1
ATOM 3043 C C . ILE A 1 373 ? 20.825 5.872 -0.455 1.00 49.06 373 ILE A C 1
ATOM 3045 O O . ILE A 1 373 ? 20.831 5.085 -1.398 1.00 49.06 373 ILE A O 1
ATOM 3049 N N . ASP A 1 374 ? 21.562 5.689 0.633 1.00 50.03 374 ASP A N 1
ATOM 3050 C CA . ASP A 1 374 ? 22.303 4.466 0.921 1.00 50.03 374 ASP A CA 1
ATOM 3051 C C . ASP A 1 374 ? 21.326 3.270 1.008 1.00 50.03 374 ASP A C 1
ATOM 3053 O O . ASP A 1 374 ? 20.557 3.131 1.967 1.00 50.03 374 ASP A O 1
ATOM 3057 N N . LEU A 1 375 ? 21.305 2.431 -0.035 1.00 44.44 375 LEU A N 1
ATOM 3058 C CA . LEU A 1 375 ? 20.367 1.312 -0.184 1.00 44.44 375 LEU A CA 1
ATOM 3059 C C . LEU A 1 375 ? 20.536 0.251 0.919 1.00 44.44 375 LEU A C 1
ATOM 3061 O O . LEU A 1 375 ? 19.551 -0.365 1.336 1.00 44.44 375 LEU A O 1
ATOM 3065 N N . ASP A 1 376 ? 21.751 0.080 1.443 1.00 45.66 376 ASP A N 1
ATOM 3066 C CA . ASP A 1 376 ? 22.034 -0.851 2.543 1.00 45.66 376 ASP A CA 1
ATOM 3067 C C . ASP A 1 376 ? 21.484 -0.313 3.872 1.00 45.66 376 ASP A C 1
ATOM 3069 O O . ASP A 1 376 ? 20.912 -1.057 4.682 1.00 45.66 376 ASP A O 1
ATOM 3073 N N . LYS A 1 377 ? 21.521 1.013 4.043 1.00 43.22 377 LYS A N 1
ATOM 3074 C CA . LYS A 1 377 ? 20.868 1.739 5.143 1.00 43.22 377 LYS A CA 1
ATOM 3075 C C . LYS A 1 377 ? 19.340 1.790 4.994 1.00 43.22 377 LYS A C 1
ATOM 3077 O O . LYS A 1 377 ? 18.636 1.874 6.009 1.00 43.22 377 LYS A O 1
ATOM 3082 N N . TYR A 1 378 ? 18.833 1.728 3.760 1.00 38.34 378 TYR A N 1
ATOM 3083 C CA . TYR A 1 378 ? 17.409 1.709 3.395 1.00 38.34 378 TYR A CA 1
ATOM 3084 C C . TYR A 1 378 ? 16.758 0.340 3.640 1.00 38.34 378 TYR A C 1
ATOM 3086 O O . TYR A 1 378 ? 15.631 0.266 4.135 1.00 38.34 378 TYR A O 1
ATOM 3094 N N . LEU A 1 379 ? 17.476 -0.747 3.347 1.00 39.75 379 LEU A N 1
ATOM 3095 C CA . LEU A 1 379 ? 17.015 -2.124 3.555 1.00 39.75 379 LEU A CA 1
ATOM 3096 C C . LEU A 1 379 ? 17.378 -2.688 4.940 1.00 39.75 379 LEU A C 1
ATOM 3098 O O . LEU A 1 379 ? 16.870 -3.743 5.319 1.00 39.75 379 LEU A O 1
ATOM 3102 N N . GLY A 1 380 ? 18.193 -1.967 5.719 1.00 38.47 380 GLY A N 1
ATOM 3103 C CA . GLY A 1 380 ? 18.530 -2.325 7.098 1.00 38.47 380 GLY A CA 1
ATOM 3104 C C . GLY A 1 380 ? 19.466 -3.529 7.208 1.00 38.47 380 GLY A C 1
ATOM 3105 O O . GLY A 1 380 ? 19.354 -4.290 8.167 1.00 38.47 380 GLY A O 1
ATOM 3106 N N . PHE A 1 381 ? 20.357 -3.716 6.229 1.00 37.81 381 PHE A N 1
ATOM 3107 C CA . PHE A 1 381 ? 21.357 -4.790 6.238 1.00 37.81 381 PHE A CA 1
ATOM 3108 C C . PHE A 1 381 ? 22.688 -4.395 6.900 1.00 37.81 381 PHE A C 1
ATOM 3110 O O . PHE A 1 381 ? 23.554 -5.257 7.047 1.00 37.81 381 PHE A O 1
ATOM 3117 N N . SER A 1 382 ? 22.836 -3.133 7.322 1.00 35.56 382 SER A N 1
ATOM 3118 C CA . SER A 1 382 ? 24.000 -2.605 8.052 1.00 35.56 382 SER A CA 1
ATOM 3119 C C . SER A 1 382 ? 23.799 -2.583 9.564 1.00 35.56 382 SER A C 1
ATOM 3121 O O . SER A 1 382 ? 22.808 -1.931 9.988 1.00 35.56 382 SER A O 1
#

Radius of gyration: 29.27 Å; Cα contacts (8 Å, |Δi|>4): 470; chains: 1; bounding box: 77×54×85 Å